Protein 7R1V (pdb70)

Structure (mmCIF, N/CA/C/O backbone):
data_7R1V
#
_entry.id   7R1V
#
_cell.length_a   65.790
_cell.length_b   71.324
_cell.length_c   116.555
_cell.angle_alpha   90.000
_cell.angle_beta   90.000
_cell.angle_gamma   90.000
#
_symmetry.space_group_name_H-M   'P 21 21 21'
#
loop_
_entity.id
_entity.type
_entity.pdbx_description
1 polymer 'Outer membrane protein assembly factor BamA'
2 polymer 'Dynobactin A'
3 water water
#
loop_
_atom_site.group_PDB
_atom_site.id
_atom_site.type_symbol
_atom_site.label_atom_id
_atom_site.label_alt_id
_atom_site.label_comp_id
_atom_site.label_asym_id
_atom_site.label_entity_id
_atom_site.label_seq_id
_atom_site.pdbx_PDB_ins_code
_atom_site.Cartn_x
_atom_site.Cartn_y
_atom_site.Cartn_z
_atom_site.occupancy
_atom_site.B_iso_or_equiv
_atom_site.auth_seq_id
_atom_site.auth_comp_id
_atom_site.auth_asym_id
_atom_site.auth_atom_id
_atom_site.pdbx_PDB_model_num
ATOM 1 N N . THR A 1 5 ? -1.699 9.817 54.574 1.00 112.80 423 THR A N 1
ATOM 2 C CA . THR A 1 5 ? -0.706 8.752 54.736 1.00 113.31 423 THR A CA 1
ATOM 3 C C . THR A 1 5 ? 0.102 8.583 53.456 1.00 112.23 423 THR A C 1
ATOM 4 O O . THR A 1 5 ? 1.324 8.433 53.521 1.00 112.83 423 THR A O 1
ATOM 14 N N . GLY A 1 6 ? -0.573 8.590 52.307 1.00 110.58 424 GLY A N 1
ATOM 15 C CA . GLY A 1 6 ? 0.108 8.443 51.028 1.00 109.01 424 GLY A CA 1
ATOM 16 C C . GLY A 1 6 ? -0.815 8.454 49.828 1.00 107.36 424 GLY A C 1
ATOM 17 O O . GLY A 1 6 ? -1.989 8.835 49.942 1.00 108.14 424 GLY A O 1
ATOM 21 N N . SER A 1 7 ? -0.283 8.044 48.660 1.00 104.98 425 SER A N 1
ATOM 22 C CA . SER A 1 7 ? -1.051 8.002 47.415 1.00 103.65 425 SER A CA 1
ATOM 23 C C . SER A 1 7 ? -0.304 7.315 46.271 1.00 101.90 425 SER A C 1
ATOM 24 O O . SER A 1 7 ? 0.841 7.647 46.007 1.00 102.57 425 SER A O 1
ATOM 32 N N . PHE A 1 8 ? -0.983 6.432 45.536 1.00 99.79 426 PHE A N 1
ATOM 33 C CA . PHE A 1 8 ? -0.428 5.750 44.367 1.00 97.68 426 PHE A CA 1
ATOM 34 C C . PHE A 1 8 ? -1.231 6.246 43.143 1.00 96.11 426 PHE A C 1
ATOM 35 O O . PHE A 1 8 ? -2.445 6.234 43.178 1.00 95.89 426 PHE A O 1
ATOM 52 N N . ASN A 1 9 ? -0.547 6.713 42.093 1.00 95.02 427 ASN A N 1
ATOM 53 C CA . ASN A 1 9 ? -1.170 7.207 40.867 1.00 94.27 427 ASN A CA 1
ATOM 54 C C . ASN A 1 9 ? -0.639 6.400 39.679 1.00 92.54 427 ASN A C 1
ATOM 55 O O . ASN A 1 9 ? 0.548 6.118 39.615 1.00 92.21 427 ASN A O 1
ATOM 66 N N . PHE A 1 10 ? -1.520 6.032 38.748 1.00 91.48 428 PHE A N 1
ATOM 67 C CA . PHE A 1 10 ? -1.160 5.316 37.534 1.00 90.21 428 PHE A CA 1
ATOM 68 C C . PHE A 1 10 ? -1.978 5.912 36.381 1.00 89.03 428 PHE A C 1
ATOM 69 O O . PHE A 1 10 ? -3.179 6.084 36.518 1.00 89.47 428 PHE A O 1
ATOM 86 N N . GLY A 1 11 ? -1.312 6.267 35.292 1.00 87.54 429 GLY A N 1
ATOM 87 C CA . GLY A 1 11 ? -1.925 6.841 34.106 1.00 86.71 429 GLY A CA 1
ATOM 88 C C . GLY A 1 11 ? -1.369 6.205 32.848 1.00 85.67 429 GLY A C 1
ATOM 89 O O . GLY A 1 11 ? -0.213 5.786 32.822 1.00 85.27 429 GLY A O 1
ATOM 93 N N . ILE A 1 12 ? -2.188 6.111 31.805 1.00 85.44 430 ILE A N 1
ATOM 94 C CA . ILE A 1 12 ? -1.818 5.481 30.534 1.00 86.06 430 ILE A CA 1
ATOM 95 C C . ILE A 1 12 ? -2.360 6.327 29.399 1.00 87.05 430 ILE A C 1
ATOM 96 O O . ILE A 1 12 ? -3.455 6.856 29.521 1.00 87.95 430 ILE A O 1
ATOM 112 N N . GLY A 1 13 ? -1.649 6.387 28.284 1.00 87.40 431 GLY A N 1
ATOM 113 C CA . GLY A 1 13 ? -2.128 7.114 27.122 1.00 89.12 431 GLY A CA 1
ATOM 114 C C . GLY A 1 13 ? -1.499 6.697 25.816 1.00 91.18 431 GLY A C 1
ATOM 115 O O . GLY A 1 13 ? -0.556 5.911 25.789 1.00 91.06 431 GLY A O 1
ATOM 119 N N . TYR A 1 14 ? -2.070 7.185 24.726 1.00 93.44 432 TYR A N 1
ATOM 120 C CA . TYR A 1 14 ? -1.550 6.989 23.386 1.00 96.69 432 TYR A CA 1
ATOM 121 C C . TYR A 1 14 ? -1.715 8.294 22.648 1.00 98.49 432 TYR A C 1
ATOM 122 O O . TYR A 1 14 ? -2.808 8.843 22.635 1.00 99.49 432 TYR A O 1
ATOM 140 N N . GLY A 1 15 ? -0.653 8.758 22.013 1.00 99.01 433 GLY A N 1
ATOM 141 C CA . GLY A 1 15 ? -0.672 9.982 21.222 1.00 10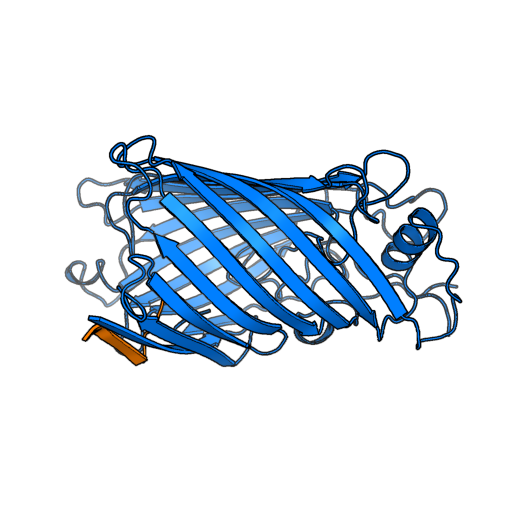0.56 433 GLY A CA 1
ATOM 142 C C . GLY A 1 15 ? 0.143 9.798 19.961 1.00 101.73 433 GLY A C 1
ATOM 143 O O . GLY A 1 15 ? 1.090 9.010 19.949 1.00 101.69 433 GLY A O 1
ATOM 147 N N . THR A 1 16 ? -0.215 10.504 18.886 1.00 102.75 434 THR A N 1
ATOM 148 C CA . THR A 1 16 ? 0.518 10.394 17.627 1.00 103.81 434 THR A CA 1
ATOM 149 C C . THR A 1 16 ? 1.933 11.037 17.718 1.00 103.95 434 THR A C 1
ATOM 150 O O . THR A 1 16 ? 2.795 10.690 16.903 1.00 105.19 434 THR A O 1
ATOM 161 N N . GLU A 1 17 ? 2.213 11.884 18.743 1.00 102.47 435 GLU A N 1
ATOM 162 C CA . GLU A 1 17 ? 3.534 12.520 18.894 1.00 101.67 435 GLU A CA 1
ATOM 163 C C . GLU A 1 17 ? 4.451 11.681 19.756 1.00 99.07 435 GLU A C 1
ATOM 164 O O . GLU A 1 17 ? 5.649 11.606 19.451 1.00 99.72 435 GLU A O 1
ATOM 176 N N . SER A 1 18 ? 3.926 11.115 20.879 1.00 96.26 436 SER A N 1
ATOM 177 C CA . SER A 1 18 ? 4.760 10.377 21.828 1.00 94.46 436 SER A CA 1
ATOM 178 C C . SER A 1 18 ? 4.485 8.857 21.954 1.00 92.31 436 SER A C 1
ATOM 179 O O . SER A 1 18 ? 5.098 8.231 22.823 1.00 92.09 436 SER A O 1
ATOM 187 N N . GLY A 1 19 ? 3.631 8.276 21.092 1.00 90.49 437 GLY A N 1
ATOM 188 C CA . GLY A 1 19 ? 3.311 6.848 21.135 1.00 88.24 437 GLY A CA 1
ATOM 189 C C . GLY A 1 19 ? 2.619 6.474 22.425 1.00 85.73 437 GLY A C 1
ATOM 190 O O . GLY A 1 19 ? 1.861 7.285 22.963 1.00 85.67 437 GLY A O 1
ATOM 194 N N . VAL A 1 20 ? 2.896 5.276 22.957 1.00 84.22 438 VAL A N 1
ATOM 195 C CA . VAL A 1 20 ? 2.286 4.831 24.219 1.00 83.69 438 VAL A CA 1
ATOM 196 C C . VAL A 1 20 ? 3.033 5.496 25.362 1.00 83.12 438 VAL A C 1
ATOM 197 O O . VAL A 1 20 ? 4.252 5.548 25.340 1.00 83.03 438 VAL A O 1
ATOM 210 N N . SER A 1 21 ? 2.308 5.980 26.367 1.00 83.11 439 SER A N 1
ATOM 211 C CA . SER A 1 21 ? 2.890 6.722 27.485 1.00 83.51 439 SER A CA 1
ATOM 212 C C . SER A 1 21 ? 2.403 6.178 28.821 1.00 85.40 439 SER A C 1
ATOM 213 O O . SER A 1 21 ? 1.202 5.933 28.983 1.00 85.69 439 SER A O 1
ATOM 221 N N . PHE A 1 22 ? 3.320 6.037 29.791 1.00 86.38 440 PHE A N 1
ATOM 222 C CA . PHE A 1 22 ? 2.981 5.582 31.139 1.00 88.56 440 PHE A CA 1
ATOM 223 C C . PHE A 1 22 ? 3.286 6.693 32.152 1.00 91.82 440 PHE A C 1
ATOM 224 O O . PHE A 1 22 ? 4.204 7.496 31.949 1.00 91.95 440 PHE A O 1
ATOM 241 N N . GLN A 1 23 ? 2.495 6.748 33.233 1.00 94.12 441 GLN A N 1
ATOM 242 C CA . GLN A 1 23 ? 2.667 7.719 34.320 1.00 96.86 441 GLN A CA 1
ATOM 243 C C . GLN A 1 23 ? 2.445 6.933 35.603 1.00 98.31 441 GLN A C 1
ATOM 244 O O . GLN A 1 23 ? 1.420 6.270 35.724 1.00 98.63 441 GLN A O 1
ATOM 258 N N . ALA A 1 24 ? 3.412 6.930 36.524 1.00 99.30 442 ALA A N 1
ATOM 259 C CA . ALA A 1 24 ? 3.279 6.165 37.759 1.00 100.74 442 ALA A CA 1
ATOM 260 C C . ALA A 1 24 ? 3.990 6.857 38.894 1.00 102.50 442 ALA A C 1
ATOM 261 O O . ALA A 1 24 ? 5.059 7.413 38.695 1.00 103.10 442 ALA A O 1
ATOM 268 N N . GLY A 1 25 ? 3.394 6.829 40.071 1.00 103.47 443 GLY A N 1
ATOM 269 C CA . GLY A 1 25 ? 3.987 7.455 41.236 1.00 105.45 443 GLY A CA 1
ATOM 270 C C . GLY A 1 25 ? 3.399 6.959 42.529 1.00 107.55 443 GLY A C 1
ATOM 271 O O . GLY A 1 25 ? 2.291 6.424 42.558 1.00 107.57 443 GLY A O 1
ATOM 275 N N . VAL A 1 26 ? 4.149 7.140 43.600 1.00 109.50 444 VAL A N 1
ATOM 276 C CA . VAL A 1 26 ? 3.730 6.773 44.943 1.00 112.19 444 VAL A CA 1
ATOM 277 C C . VAL A 1 26 ? 4.297 7.812 45.915 1.00 115.59 444 VAL A C 1
ATOM 278 O O . VAL A 1 26 ? 5.398 8.331 45.701 1.00 115.63 444 VAL A O 1
ATOM 291 N N . GLN A 1 27 ? 3.519 8.154 46.948 1.00 118.23 445 GLN A N 1
ATOM 292 C CA . GLN A 1 27 ? 3.899 9.181 47.912 1.00 121.99 445 GLN A CA 1
ATOM 293 C C . GLN A 1 27 ? 3.565 8.765 49.342 1.00 125.10 445 GLN A C 1
ATOM 294 O O . GLN A 1 27 ? 2.729 7.899 49.559 1.00 124.92 445 GLN A O 1
ATOM 308 N N . GLN A 1 28 ? 4.259 9.379 50.310 1.00 128.00 446 GLN A N 1
ATOM 309 C CA . GLN A 1 28 ? 4.048 9.181 51.744 1.00 131.28 446 GLN A CA 1
ATOM 310 C C . GLN A 1 28 ? 4.053 10.602 52.317 1.00 133.61 446 GLN A C 1
ATOM 311 O O . GLN A 1 28 ? 5.042 11.309 52.157 1.00 134.14 446 GLN A O 1
ATOM 325 N N . ASP A 1 29 ? 2.933 11.050 52.900 1.00 134.94 447 ASP A N 1
ATOM 326 C CA . ASP A 1 29 ? 2.784 12.425 53.381 1.00 137.41 447 ASP A CA 1
ATOM 327 C C . ASP A 1 29 ? 3.623 12.757 54.629 1.00 140.37 447 ASP A C 1
ATOM 328 O O . ASP A 1 29 ? 3.770 13.937 54.961 1.00 141.64 447 ASP A O 1
ATOM 337 N N . ASN A 1 30 ? 4.186 11.740 55.309 1.00 141.54 448 ASN A N 1
ATOM 338 C CA . ASN A 1 30 ? 5.060 11.949 56.471 1.00 144.50 448 ASN A CA 1
ATOM 339 C C . ASN A 1 30 ? 6.009 10.743 56.576 1.00 146.09 448 ASN A C 1
ATOM 340 O O . ASN A 1 30 ? 5.870 9.909 57.470 1.00 146.80 448 ASN A O 1
ATOM 351 N N . TRP A 1 31 ? 6.952 10.641 55.623 1.00 146.62 449 TRP A N 1
ATOM 352 C CA . TRP A 1 31 ? 7.885 9.517 55.533 1.00 148.28 449 TRP A CA 1
ATOM 353 C C . TRP A 1 31 ? 8.801 9.347 56.750 1.00 151.16 449 TRP A C 1
ATOM 354 O O . TRP A 1 31 ? 9.789 10.063 56.876 1.00 152.18 449 TRP A O 1
ATOM 375 N N . LEU A 1 32 ? 8.474 8.377 57.625 1.00 152.37 450 LEU A N 1
ATOM 376 C CA . LEU A 1 32 ? 9.250 8.029 58.820 1.00 155.03 450 LEU A CA 1
ATOM 377 C C . LEU A 1 32 ? 9.380 9.171 59.848 1.00 157.82 450 LEU A C 1
ATOM 378 O O . LEU A 1 32 ? 10.427 9.305 60.484 1.00 159.62 450 LEU A O 1
ATOM 394 N N . GLY A 1 33 ? 8.316 9.947 60.034 1.00 158.18 451 GLY A N 1
ATOM 395 C CA . GLY A 1 33 ? 8.325 11.046 60.993 1.00 161.04 451 GLY A CA 1
ATOM 396 C C . GLY A 1 33 ? 9.316 12.146 60.652 1.00 163.00 451 GLY A C 1
ATOM 397 O O . GLY A 1 33 ? 10.134 12.539 61.497 1.00 165.36 451 GLY A O 1
ATOM 401 N N . THR A 1 34 ? 9.253 12.640 59.398 1.00 161.80 452 THR A N 1
ATOM 402 C CA . THR A 1 34 ? 10.117 13.721 58.892 1.00 163.07 452 THR A CA 1
ATOM 403 C C . THR A 1 34 ? 9.354 15.036 58.646 1.00 163.07 452 THR A C 1
ATOM 404 O O . THR A 1 34 ? 9.975 16.104 58.652 1.00 164.77 452 THR A O 1
ATOM 415 N N . GLY A 1 35 ? 8.045 14.952 58.406 1.00 161.08 453 GLY A N 1
ATOM 416 C CA . GLY A 1 35 ? 7.225 16.120 58.116 1.00 160.85 453 GLY A CA 1
ATOM 417 C C . GLY A 1 35 ? 7.143 16.414 56.628 1.00 159.07 453 GLY A C 1
ATOM 418 O O . GLY A 1 35 ? 6.159 17.002 56.173 1.00 158.80 453 GLY A O 1
ATOM 422 N N . TYR A 1 36 ? 8.175 16.015 55.851 1.00 157.68 454 TYR A N 1
ATOM 423 C CA . TYR A 1 36 ? 8.191 16.222 54.405 1.00 155.90 454 TYR A CA 1
ATOM 424 C C . TYR A 1 36 ? 7.491 15.059 53.684 1.00 151.57 454 TYR A C 1
ATOM 425 O O . TYR A 1 36 ? 7.487 13.927 54.175 1.00 151.83 454 TYR A O 1
ATOM 443 N N . ALA A 1 37 ? 6.920 15.351 52.507 1.00 138.73 455 ALA A N 1
ATOM 444 C CA . ALA A 1 37 ? 6.224 14.369 51.682 1.00 135.68 455 ALA A CA 1
ATOM 445 C C . ALA A 1 37 ? 7.184 13.787 50.644 1.00 132.40 455 ALA A C 1
ATOM 446 O O . ALA A 1 37 ? 7.444 14.421 49.620 1.00 131.92 455 ALA A O 1
ATOM 453 N N . VAL A 1 38 ? 7.711 12.579 50.918 1.00 129.94 456 VAL A N 1
ATOM 454 C CA . VAL A 1 38 ? 8.629 11.879 50.019 1.00 127.84 456 VAL A CA 1
ATOM 455 C C . VAL A 1 38 ? 7.830 11.115 48.967 1.00 125.45 456 VAL A C 1
ATOM 456 O O . VAL A 1 38 ? 6.849 10.461 49.307 1.00 125.74 456 VAL A O 1
ATOM 469 N N . GLY A 1 39 ? 8.272 11.180 47.712 1.00 123.08 457 GLY A N 1
ATOM 470 C CA . GLY A 1 39 ? 7.621 10.487 46.607 1.00 121.25 457 GLY A CA 1
ATOM 471 C C . GLY A 1 39 ? 8.575 9.995 45.538 1.00 118.80 457 GLY A C 1
ATOM 472 O O . GLY A 1 39 ? 9.729 10.405 45.495 1.00 118.62 457 GLY A O 1
ATOM 476 N N . ILE A 1 40 ? 8.108 9.061 44.705 1.00 116.83 458 ILE A N 1
ATOM 477 C CA . ILE A 1 40 ? 8.865 8.516 43.580 1.00 115.13 458 ILE A CA 1
ATOM 478 C C . ILE A 1 40 ? 7.913 8.503 42.392 1.00 112.81 458 ILE A C 1
ATOM 479 O O . ILE A 1 40 ? 6.811 7.986 42.512 1.00 112.88 458 ILE A O 1
ATOM 495 N N . ASN A 1 41 ? 8.319 9.101 41.269 1.00 110.72 459 ASN A N 1
ATOM 496 C CA . ASN A 1 41 ? 7.500 9.211 40.060 1.00 109.03 459 ASN A CA 1
ATOM 497 C C . ASN A 1 41 ? 8.309 8.751 38.853 1.00 106.45 459 ASN A C 1
ATOM 498 O O . ASN A 1 41 ? 9.520 8.903 38.817 1.00 106.87 459 ASN A O 1
ATOM 509 N N . GLY A 1 42 ? 7.617 8.253 37.853 1.00 103.80 460 GLY A N 1
ATOM 510 C CA . GLY A 1 42 ? 8.216 7.804 36.612 1.00 101.95 460 GLY A CA 1
ATOM 511 C C . GLY A 1 42 ? 7.432 8.257 35.407 1.00 100.18 460 GLY A C 1
ATOM 512 O O . GLY A 1 42 ? 6.314 8.765 35.516 1.00 100.19 460 GLY A O 1
ATOM 516 N N . THR A 1 43 ? 8.040 8.115 34.243 1.00 98.49 461 THR A N 1
ATOM 517 C CA . THR A 1 43 ? 7.392 8.456 32.976 1.00 97.32 461 THR A CA 1
ATOM 518 C C . THR A 1 43 ? 8.129 7.759 31.856 1.00 95.54 461 THR A C 1
ATOM 519 O O . THR A 1 43 ? 9.346 7.736 31.859 1.00 95.59 461 THR A O 1
ATOM 530 N N . LYS A 1 44 ? 7.398 7.209 30.899 1.00 93.90 462 LYS A N 1
ATOM 531 C CA . LYS A 1 44 ? 8.007 6.573 29.749 1.00 92.95 462 LYS A CA 1
ATOM 532 C C . LYS A 1 44 ? 7.151 6.840 28.539 1.00 92.23 462 LYS A C 1
ATOM 533 O O . LYS A 1 44 ? 5.960 7.039 28.662 1.00 92.46 462 LYS A O 1
ATOM 552 N N . ASN A 1 45 ? 7.770 6.960 27.385 1.00 91.75 463 ASN A N 1
ATOM 553 C CA . ASN A 1 45 ? 7.052 7.117 26.116 1.00 91.85 463 ASN A CA 1
ATOM 554 C C . ASN A 1 45 ? 8.007 6.730 24.966 1.00 92.34 463 ASN A C 1
ATOM 555 O O . ASN A 1 45 ? 9.079 6.182 25.250 1.00 92.35 463 ASN A O 1
ATOM 566 N N . ASP A 1 46 ? 7.624 6.943 23.692 1.00 92.50 464 ASP A N 1
ATOM 567 C CA . ASP A 1 46 ? 8.485 6.563 22.566 1.00 93.31 464 ASP A CA 1
ATOM 568 C C . ASP A 1 46 ? 9.974 7.016 22.681 1.00 92.00 464 ASP A C 1
ATOM 569 O O . ASP A 1 46 ? 10.849 6.233 22.332 1.00 92.57 464 ASP A O 1
ATOM 578 N N . TYR A 1 47 ? 10.243 8.235 23.196 1.00 90.20 465 TYR A N 1
ATOM 579 C CA . TYR A 1 47 ? 11.585 8.842 23.231 1.00 89.45 465 TYR A CA 1
ATOM 580 C C . TYR A 1 47 ? 12.159 9.226 24.600 1.00 87.81 465 TYR A C 1
ATOM 581 O O . TYR A 1 47 ? 13.272 9.684 24.616 1.00 86.72 465 TYR A O 1
ATOM 599 N N . GLN A 1 48 ? 11.419 9.127 25.709 1.00 87.56 466 GLN A N 1
ATOM 600 C CA . GLN A 1 48 ? 11.911 9.560 27.014 1.00 87.55 466 GLN A CA 1
ATOM 601 C C . GLN A 1 48 ? 11.515 8.584 28.085 1.00 88.26 466 GLN A C 1
ATOM 602 O O . GLN A 1 48 ? 10.416 8.034 28.060 1.00 88.25 466 GLN A O 1
ATOM 616 N N . THR A 1 49 ? 12.418 8.383 29.039 1.00 89.08 467 THR A N 1
ATOM 617 C CA . THR A 1 49 ? 12.193 7.547 30.207 1.00 90.02 467 THR A CA 1
ATOM 618 C C . THR A 1 49 ? 12.746 8.356 31.360 1.00 90.10 467 THR A C 1
ATOM 619 O O . THR A 1 49 ? 13.958 8.544 31.470 1.00 90.32 467 THR A O 1
ATOM 630 N N . TYR A 1 50 ? 11.850 8.916 32.149 1.00 89.75 468 TYR A N 1
ATOM 631 C CA . TYR A 1 50 ? 12.181 9.754 33.274 1.00 90.60 468 TYR A CA 1
ATOM 632 C C . TYR A 1 50 ? 11.862 9.078 34.591 1.00 92.53 468 TYR A C 1
ATOM 633 O O . TYR A 1 50 ? 10.980 8.226 34.661 1.00 92.98 468 TYR A O 1
ATOM 651 N N . ALA A 1 51 ? 12.578 9.455 35.641 1.00 93.42 469 ALA A N 1
ATOM 652 C CA . ALA A 1 51 ? 12.279 8.990 36.990 1.00 95.08 469 ALA A CA 1
ATOM 653 C C . ALA A 1 51 ? 12.813 9.975 37.997 1.00 96.56 469 ALA A C 1
ATOM 654 O O . ALA A 1 51 ? 13.806 10.641 37.722 1.00 96.39 469 ALA A O 1
ATOM 661 N N . GLU A 1 52 ? 12.126 10.120 39.136 1.00 97.86 470 GLU A N 1
ATOM 662 C CA . GLU A 1 52 ? 12.566 11.067 40.150 1.00 99.69 470 GLU A CA 1
ATOM 663 C C . GLU A 1 52 ? 12.132 10.705 41.563 1.00 101.43 470 GLU A C 1
ATOM 664 O O . GLU A 1 52 ? 11.107 10.063 41.757 1.00 101.53 470 GLU A O 1
ATOM 676 N N . LEU A 1 53 ? 12.923 11.162 42.543 1.00 102.49 471 LEU A N 1
ATOM 677 C CA . LEU A 1 53 ? 12.654 11.061 43.966 1.00 103.84 471 LEU A CA 1
ATOM 678 C C . LEU A 1 53 ? 12.352 12.512 44.390 1.00 105.08 471 LEU A C 1
ATOM 679 O O . LEU A 1 53 ? 13.151 13.408 44.123 1.00 104.82 471 LEU A O 1
ATOM 695 N N . SER A 1 54 ? 11.174 12.748 44.970 1.00 106.43 472 SER A N 1
ATOM 696 C CA . SER A 1 54 ? 10.730 14.072 45.423 1.00 108.30 472 SER A CA 1
ATOM 697 C C . SER A 1 54 ? 10.625 14.100 46.946 1.00 109.88 472 SER A C 1
ATOM 698 O O . SER A 1 54 ? 10.476 13.063 47.586 1.00 109.97 472 SER A O 1
ATOM 706 N N . VAL A 1 55 ? 10.725 15.293 47.521 1.00 111.19 473 VAL A N 1
ATOM 707 C CA . VAL A 1 55 ? 10.601 15.503 48.967 1.00 113.40 473 VAL A CA 1
ATOM 708 C C . VAL A 1 55 ? 10.132 16.953 49.156 1.00 116.41 473 VAL A C 1
ATOM 709 O O . VAL A 1 55 ? 10.930 17.870 48.995 1.00 116.59 473 VAL A O 1
ATOM 722 N N . THR A 1 56 ? 8.819 17.161 49.371 1.00 118.78 474 THR A N 1
ATOM 723 C CA . THR A 1 56 ? 8.231 18.506 49.428 1.00 121.49 474 THR A CA 1
ATOM 724 C C . THR A 1 56 ? 7.429 18.815 50.689 1.00 124.67 474 THR A C 1
ATOM 725 O O . THR A 1 56 ? 6.441 18.137 50.958 1.00 124.74 474 THR A O 1
ATOM 736 N N . ASN A 1 57 ? 7.773 19.917 51.394 1.00 127.12 475 ASN A N 1
ATOM 737 C CA . ASN A 1 57 ? 6.998 20.358 52.558 1.00 130.03 475 ASN A CA 1
ATOM 738 C C . ASN A 1 57 ? 5.909 21.344 52.042 1.00 132.44 475 ASN A C 1
ATOM 739 O O . ASN A 1 57 ? 6.273 22.398 51.516 1.00 132.66 475 ASN A O 1
ATOM 750 N N . PRO A 1 58 ? 4.590 21.018 52.103 1.00 133.99 476 PRO A N 1
ATOM 751 C CA . PRO A 1 58 ? 3.581 21.958 51.558 1.00 135.06 476 PRO A CA 1
ATOM 752 C C . PRO A 1 58 ? 3.528 23.326 52.245 1.00 136.75 476 PRO A C 1
ATOM 753 O O . PRO A 1 58 ? 3.157 24.314 51.609 1.00 136.74 476 PRO A O 1
ATOM 764 N N . TYR A 1 59 ? 3.883 23.377 53.542 1.00 138.05 477 TYR A N 1
ATOM 765 C CA . TYR A 1 59 ? 3.937 24.609 54.329 1.00 139.71 477 TYR A CA 1
ATOM 766 C C . TYR A 1 59 ? 5.318 24.657 54.995 1.00 140.54 477 TYR A C 1
ATOM 767 O O . TYR A 1 59 ? 5.458 24.273 56.158 1.00 141.16 477 TYR A O 1
ATOM 785 N N . PHE A 1 60 ? 6.350 25.082 54.240 1.00 140.27 478 PHE A N 1
ATOM 786 C CA . PHE A 1 60 ? 7.704 25.210 54.786 1.00 140.92 478 PHE A CA 1
ATOM 787 C C . PHE A 1 60 ? 7.674 26.356 55.813 1.00 141.96 478 PHE A C 1
ATOM 788 O O . PHE A 1 60 ? 8.107 26.158 56.948 1.00 142.75 478 PHE A O 1
ATOM 805 N N . THR A 1 61 ? 7.094 27.516 55.431 1.00 141.78 479 THR A N 1
ATOM 806 C CA . THR A 1 61 ? 6.868 28.651 56.338 1.00 142.57 479 THR A CA 1
ATOM 807 C C . THR A 1 61 ? 5.345 28.797 56.570 1.00 142.95 479 THR A C 1
ATOM 808 O O . THR A 1 61 ? 4.541 28.225 55.824 1.00 142.66 479 THR A O 1
ATOM 819 N N . VAL A 1 62 ? 4.952 29.572 57.601 1.00 143.39 480 VAL A N 1
ATOM 820 C CA . VAL A 1 62 ? 3.538 29.818 57.905 1.00 143.88 480 VAL A CA 1
ATOM 821 C C . VAL A 1 62 ? 2.898 30.691 56.797 1.00 143.01 480 VAL A C 1
ATOM 822 O O . VAL A 1 62 ? 1.718 30.506 56.489 1.00 143.29 480 VAL A O 1
ATOM 835 N N . ASP A 1 63 ? 3.685 31.609 56.175 1.00 141.65 481 ASP A N 1
ATOM 836 C CA . ASP A 1 63 ? 3.222 32.458 55.064 1.00 140.76 481 ASP A CA 1
ATOM 837 C C . ASP A 1 63 ? 2.661 31.645 53.864 1.00 138.70 481 ASP A C 1
ATOM 838 O O . ASP A 1 63 ? 1.884 32.185 53.075 1.00 138.67 481 ASP A O 1
ATOM 847 N N . GLY A 1 64 ? 3.056 30.378 53.744 1.00 136.86 482 GLY A N 1
ATOM 848 C CA . GLY A 1 64 ? 2.633 29.494 52.663 1.00 135.31 482 GLY A CA 1
ATOM 849 C C . GLY A 1 64 ? 3.730 29.177 51.659 1.00 133.14 482 GLY A C 1
ATOM 850 O O . GLY A 1 64 ? 3.454 28.534 50.642 1.00 132.63 482 GLY A O 1
ATOM 854 N N . VAL A 1 65 ? 4.987 29.617 51.929 1.00 131.64 483 VAL A N 1
ATOM 855 C CA . VAL A 1 65 ? 6.126 29.363 51.051 1.00 129.91 483 VAL A CA 1
ATOM 856 C C . VAL A 1 65 ? 6.550 27.906 51.244 1.00 128.79 483 VAL A C 1
ATOM 857 O O . VAL A 1 65 ? 6.797 27.491 52.375 1.00 129.38 483 VAL A O 1
ATOM 870 N N . SER A 1 66 ? 6.603 27.130 50.150 1.00 126.88 484 SER A N 1
ATOM 871 C CA . SER A 1 66 ? 6.982 25.717 50.166 1.00 125.73 484 SER A CA 1
ATOM 872 C C . SER A 1 66 ? 8.454 25.522 49.752 1.00 123.66 484 SER A C 1
ATOM 873 O O . SER A 1 66 ? 9.029 26.395 49.106 1.00 123.58 484 SER A O 1
ATOM 881 N N . LEU A 1 67 ? 9.057 24.373 50.122 1.00 121.78 485 LEU A N 1
ATOM 882 C CA . LEU A 1 67 ? 10.435 24.028 49.751 1.00 120.01 485 LEU A CA 1
ATOM 883 C C . LEU A 1 67 ? 10.440 22.605 49.179 1.00 118.03 485 LEU A C 1
ATOM 884 O O . LEU A 1 67 ? 10.328 21.635 49.928 1.00 118.25 485 LEU A O 1
ATOM 900 N N . GLY A 1 68 ? 10.546 22.508 47.860 1.00 115.96 486 GLY A N 1
ATOM 901 C CA . GLY A 1 68 ? 10.546 21.243 47.144 1.00 114.68 486 GLY A CA 1
ATOM 902 C C . GLY A 1 68 ? 11.949 20.833 46.765 1.00 113.07 486 GLY A C 1
ATOM 903 O O . GLY A 1 68 ? 12.752 21.690 46.395 1.00 113.09 486 GLY A O 1
ATOM 907 N N . GLY A 1 69 ? 12.233 19.531 46.872 1.00 111.39 487 GLY A N 1
ATOM 908 C CA . GLY A 1 69 ? 13.524 18.937 46.541 1.00 109.83 487 GLY A CA 1
ATOM 909 C C . GLY A 1 69 ? 13.345 17.792 45.562 1.00 107.78 487 GLY A C 1
ATOM 910 O O . GLY A 1 69 ? 12.524 16.905 45.794 1.00 108.19 487 GLY A O 1
ATOM 914 N N . ARG A 1 70 ? 14.113 17.798 44.465 1.00 105.51 488 ARG A N 1
ATOM 915 C CA . ARG A 1 70 ? 14.029 16.805 43.392 1.00 103.50 488 ARG A CA 1
ATOM 916 C C . ARG A 1 70 ? 15.405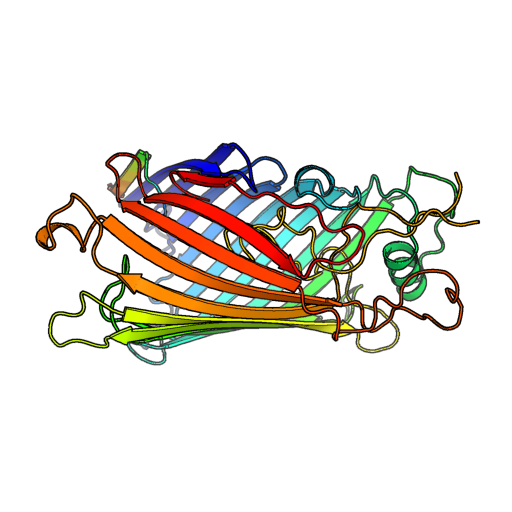 16.154 43.106 1.00 101.44 488 ARG A C 1
ATOM 917 O O . ARG A 1 70 ? 16.426 16.805 43.208 1.00 101.60 488 ARG A O 1
ATOM 938 N N . LEU A 1 71 ? 15.406 14.868 42.784 1.00 99.51 489 LEU A N 1
ATOM 939 C CA . LEU A 1 71 ? 16.582 14.079 42.415 1.00 98.09 489 LEU A CA 1
ATOM 940 C C . LEU A 1 71 ? 16.117 13.234 41.241 1.00 96.77 489 LEU A C 1
ATOM 941 O O . LEU A 1 71 ? 15.147 12.508 41.412 1.00 97.16 489 LEU A O 1
ATOM 957 N N . PHE A 1 72 ? 16.698 13.390 40.044 1.00 95.36 490 PHE A N 1
ATOM 958 C CA . PHE A 1 72 ? 16.172 12.723 38.851 1.00 94.82 490 PHE A CA 1
ATOM 959 C C . PHE A 1 72 ? 17.177 12.027 37.950 1.00 95.07 490 PHE A C 1
ATOM 960 O O . PHE A 1 72 ? 18.366 12.323 37.995 1.00 95.90 490 PHE A O 1
ATOM 977 N N . TYR A 1 73 ? 16.669 11.122 37.101 1.00 94.31 491 TYR A N 1
ATOM 978 C CA . TYR A 1 73 ? 17.384 10.479 36.005 1.00 94.61 491 TYR A CA 1
ATOM 979 C C . TYR A 1 73 ? 16.490 10.643 34.777 1.00 93.85 491 TYR A C 1
ATOM 980 O O . TYR A 1 73 ? 15.268 10.625 34.910 1.00 94.58 491 TYR A O 1
ATOM 998 N N . ASN A 1 74 ? 17.075 10.815 33.595 1.00 92.58 492 ASN A N 1
ATOM 999 C CA . ASN A 1 74 ? 16.311 10.978 32.372 1.00 92.34 492 ASN A CA 1
ATOM 1000 C C . ASN A 1 74 ? 17.071 10.445 31.199 1.00 91.88 492 ASN A C 1
ATOM 1001 O O . ASN A 1 74 ? 18.267 10.677 31.091 1.00 92.69 492 ASN A O 1
ATOM 1012 N N . ASP A 1 75 ? 16.384 9.743 30.307 1.00 90.92 493 ASP A N 1
ATOM 1013 C CA . ASP A 1 75 ? 16.976 9.193 29.087 1.00 90.58 493 ASP A CA 1
ATOM 1014 C C . ASP A 1 75 ? 16.159 9.747 27.926 1.00 88.83 493 ASP A C 1
ATOM 1015 O O . ASP A 1 75 ? 14.939 9.631 27.964 1.00 89.09 493 ASP A O 1
ATOM 1024 N N . PHE A 1 76 ? 16.802 10.293 26.894 1.00 86.70 494 PHE A N 1
ATOM 1025 C CA . PHE A 1 76 ? 16.088 10.845 25.752 1.00 85.98 494 PHE A CA 1
ATOM 1026 C C . PHE A 1 76 ? 16.710 10.374 24.445 1.00 86.50 494 PHE A C 1
ATOM 1027 O O . PHE A 1 76 ? 17.902 10.560 24.271 1.00 87.39 494 PHE A O 1
ATOM 1044 N N . GLN A 1 77 ? 15.919 9.816 23.514 1.00 86.39 495 GLN A N 1
ATOM 1045 C CA . GLN A 1 77 ? 16.392 9.362 22.199 1.00 87.15 495 GLN A CA 1
ATOM 1046 C C . GLN A 1 77 ? 15.760 10.254 21.147 1.00 87.16 495 GLN A C 1
ATOM 1047 O O . GLN A 1 77 ? 14.572 10.109 20.860 1.00 87.28 495 GLN A O 1
ATOM 1061 N N . ALA A 1 78 ? 16.552 11.134 20.546 1.00 87.20 496 ALA A N 1
ATOM 1062 C CA . ALA A 1 78 ? 16.061 12.155 19.628 1.00 88.34 496 ALA A CA 1
ATOM 1063 C C . ALA A 1 78 ? 15.356 11.658 18.379 1.00 89.80 496 ALA A C 1
ATOM 1064 O O . ALA A 1 78 ? 14.398 12.302 17.955 1.00 89.99 496 ALA A O 1
ATOM 1071 N N . ASP A 1 79 ? 15.822 10.572 17.760 1.00 91.24 497 ASP A N 1
ATOM 1072 C CA . ASP A 1 79 ? 15.152 10.060 16.553 1.00 93.45 497 ASP A CA 1
ATOM 1073 C C . ASP A 1 79 ? 13.691 9.612 16.860 1.00 93.28 497 ASP A C 1
ATOM 1074 O O . ASP A 1 79 ? 12.817 9.818 16.016 1.00 93.16 497 ASP A O 1
ATOM 1083 N N . ASP A 1 80 ? 13.416 9.078 18.080 1.00 92.87 498 ASP A N 1
ATOM 1084 C CA . ASP A 1 80 ? 12.048 8.682 18.471 1.00 93.01 498 ASP A CA 1
ATOM 1085 C C . ASP A 1 80 ? 11.134 9.921 18.783 1.00 92.57 498 ASP A C 1
ATOM 1086 O O . ASP A 1 80 ? 9.958 9.751 19.125 1.00 92.41 498 ASP A O 1
ATOM 1095 N N . ALA A 1 81 ? 11.670 11.150 18.651 1.00 91.89 499 ALA A N 1
ATOM 1096 C CA . ALA A 1 81 ? 10.932 12.408 18.800 1.00 91.50 499 ALA A CA 1
ATOM 1097 C C . ALA A 1 81 ? 10.927 13.200 17.457 1.00 92.23 499 ALA A C 1
ATOM 1098 O O . ALA A 1 81 ? 10.738 14.402 17.478 1.00 92.42 499 ALA A O 1
ATOM 1105 N N . ASP A 1 82 ? 11.122 12.517 16.299 1.00 92.79 500 ASP A N 1
ATOM 1106 C CA . ASP A 1 82 ? 11.128 13.076 14.941 1.00 93.39 500 ASP A CA 1
ATOM 1107 C C . ASP A 1 82 ? 12.236 14.091 14.690 1.00 93.19 500 ASP A C 1
ATOM 1108 O O . ASP A 1 82 ? 12.098 14.918 13.790 1.00 93.64 500 ASP A O 1
ATOM 1117 N N . LEU A 1 83 ? 13.371 13.956 15.406 1.00 92.53 501 LEU A N 1
ATOM 1118 C CA . LEU A 1 83 ? 14.536 14.840 15.299 1.00 92.71 501 LEU A CA 1
ATOM 1119 C C . LEU A 1 83 ? 15.778 14.102 14.768 1.00 94.42 501 LEU A C 1
ATOM 1120 O O . LEU A 1 83 ? 15.780 12.876 14.719 1.00 95.59 501 LEU A O 1
ATOM 1136 N N . SER A 1 84 ? 16.870 14.832 14.426 1.00 94.90 502 SER A N 1
ATOM 1137 C CA . SER A 1 84 ? 18.146 14.204 14.023 1.00 96.26 502 SER A CA 1
ATOM 1138 C C . SER A 1 84 ? 18.649 13.382 15.218 1.00 96.34 502 SER A C 1
ATOM 1139 O O . SER A 1 84 ? 18.474 13.822 16.360 1.00 96.51 502 SER A O 1
ATOM 1147 N N . ASP A 1 85 ? 19.186 12.186 14.972 1.00 96.08 503 ASP A N 1
ATOM 1148 C CA . ASP A 1 85 ? 19.508 11.300 16.073 1.00 95.75 503 ASP A CA 1
ATOM 1149 C C . ASP A 1 85 ? 20.641 11.761 17.000 1.00 94.26 503 ASP A C 1
ATOM 1150 O O . ASP A 1 85 ? 21.705 12.201 16.565 1.00 94.95 503 ASP A O 1
ATOM 1159 N N . TYR A 1 86 ? 20.368 11.622 18.295 1.00 91.92 504 TYR A N 1
ATOM 1160 C CA . TYR A 1 86 ? 21.277 11.840 19.422 1.00 90.22 504 TYR A CA 1
ATOM 1161 C C . TYR A 1 86 ? 20.667 11.164 20.665 1.00 90.39 504 TYR A C 1
ATOM 1162 O O . TYR A 1 86 ? 19.502 10.793 20.638 1.00 90.37 504 TYR A O 1
ATOM 1180 N N . THR A 1 87 ? 21.460 10.912 21.691 1.00 90.59 505 THR A N 1
ATOM 1181 C CA . THR A 1 87 ? 20.983 10.273 22.919 1.00 90.39 505 THR A CA 1
ATOM 1182 C C . THR A 1 87 ? 21.457 11.116 24.064 1.00 90.42 505 THR A C 1
ATOM 1183 O O . THR A 1 87 ? 22.649 11.424 24.120 1.00 90.86 505 THR A O 1
ATOM 1194 N N . ASN A 1 88 ? 20.558 11.496 24.970 1.00 89.76 506 ASN A N 1
ATOM 1195 C CA . ASN A 1 88 ? 20.954 12.297 26.119 1.00 90.04 506 ASN A CA 1
ATOM 1196 C C . ASN A 1 88 ? 20.561 11.547 27.370 1.00 90.63 506 ASN A C 1
ATOM 1197 O O . ASN A 1 88 ? 19.389 11.303 27.592 1.00 91.09 506 ASN A O 1
ATOM 1208 N N . LYS A 1 89 ? 21.550 11.132 28.148 1.00 90.65 507 LYS A N 1
ATOM 1209 C CA . LYS A 1 89 ? 21.356 10.482 29.425 1.00 91.23 507 LYS A CA 1
ATOM 1210 C C . LYS A 1 89 ? 21.746 11.557 30.422 1.00 91.55 507 LYS A C 1
ATOM 1211 O O . LYS A 1 89 ? 22.902 11.983 30.476 1.00 92.53 507 LYS A O 1
ATOM 1230 N N . SER A 1 90 ? 20.763 12.054 31.139 1.00 90.92 508 SER A N 1
ATOM 1231 C CA . SER A 1 90 ? 20.933 13.148 32.086 1.00 91.42 508 SER A CA 1
ATOM 1232 C C . SER A 1 90 ? 20.469 12.739 33.474 1.00 92.58 508 SER A C 1
ATOM 1233 O O . SER A 1 90 ? 19.673 11.819 33.630 1.00 92.51 508 SER A O 1
ATOM 1241 N N . TYR A 1 91 ? 20.997 13.412 34.485 1.00 93.04 509 TYR A N 1
ATOM 1242 C CA . TYR A 1 91 ? 20.632 13.163 35.879 1.00 93.61 509 TYR A CA 1
ATOM 1243 C C . TYR A 1 91 ? 21.014 14.380 36.719 1.00 94.22 509 TYR A C 1
ATOM 1244 O O . TYR A 1 91 ? 21.928 15.123 36.339 1.00 94.84 509 TYR A O 1
ATOM 1262 N N . GLY A 1 92 ? 20.320 14.591 37.830 1.00 94.44 510 GLY A N 1
ATOM 1263 C CA . GLY A 1 92 ? 20.597 15.752 38.665 1.00 95.37 510 GLY A CA 1
ATOM 1264 C C . GLY A 1 92 ? 19.665 15.979 39.828 1.00 95.99 510 GLY A C 1
ATOM 1265 O O . GLY A 1 92 ? 18.987 15.067 40.288 1.00 95.85 510 GLY A O 1
ATOM 1269 N N . THR A 1 93 ? 19.695 17.197 40.342 1.00 96.82 511 THR A N 1
ATOM 1270 C CA . THR A 1 93 ? 18.916 17.630 41.492 1.00 98.39 511 THR A CA 1
ATOM 1271 C C . THR A 1 93 ? 18.451 19.041 41.298 1.00 99.58 511 THR A C 1
ATOM 1272 O O . THR A 1 93 ? 19.148 19.858 40.693 1.00 99.38 511 THR A O 1
ATOM 1283 N N . ASP A 1 94 ? 17.282 19.349 41.852 1.00 100.83 512 ASP A N 1
ATOM 1284 C CA . ASP A 1 94 ? 16.710 20.679 41.774 1.00 102.04 512 ASP A CA 1
ATOM 1285 C C . ASP A 1 94 ? 16.061 20.998 43.109 1.00 103.03 512 ASP A C 1
ATOM 1286 O O . ASP A 1 94 ? 15.377 20.147 43.672 1.00 103.43 512 ASP A O 1
ATOM 1295 N N . VAL A 1 95 ? 16.325 22.202 43.639 1.00 103.02 513 VAL A N 1
ATOM 1296 C CA . VAL A 1 95 ? 15.719 22.695 44.875 1.00 104.18 513 VAL A CA 1
ATOM 1297 C C . VAL A 1 95 ? 14.886 23.911 44.463 1.00 105.52 513 VAL A C 1
ATOM 1298 O O . VAL A 1 95 ? 15.361 24.724 43.677 1.00 106.01 513 VAL A O 1
ATOM 1311 N N . THR A 1 96 ? 13.628 24.002 44.910 1.00 106.10 514 THR A N 1
ATOM 1312 C CA . THR A 1 96 ? 12.745 25.092 44.487 1.00 106.78 514 THR A CA 1
ATOM 1313 C C . THR A 1 96 ? 11.898 25.607 45.638 1.00 107.43 514 THR A C 1
ATOM 1314 O O . THR A 1 96 ? 11.308 24.814 46.366 1.00 108.04 514 THR A O 1
ATOM 1325 N N . LEU A 1 97 ? 11.808 26.937 45.762 1.00 107.17 515 LEU A N 1
ATOM 1326 C CA . LEU A 1 97 ? 10.961 27.626 46.724 1.00 107.89 515 LEU A CA 1
ATOM 1327 C C . LEU A 1 97 ? 9.742 28.106 45.933 1.00 108.03 515 LEU A C 1
ATOM 1328 O O . LEU A 1 97 ? 9.914 28.698 44.875 1.00 107.42 515 LEU A O 1
ATOM 1344 N N . GLY A 1 98 ? 8.538 27.805 46.417 1.00 108.82 516 GLY A N 1
ATOM 1345 C CA . GLY A 1 98 ? 7.291 28.187 45.761 1.00 109.78 516 GLY A CA 1
ATOM 1346 C C . GLY A 1 98 ? 6.557 29.248 46.549 1.00 111.22 516 GLY A C 1
ATOM 1347 O O . GLY A 1 98 ? 6.226 29.027 47.715 1.00 111.85 516 GLY A O 1
ATOM 1351 N N . PHE A 1 99 ? 6.295 30.404 45.929 1.00 111.69 517 PHE A N 1
ATOM 1352 C CA . PHE A 1 99 ? 5.611 31.509 46.592 1.00 113.42 517 PHE A CA 1
ATOM 1353 C C . PHE A 1 99 ? 4.206 31.708 46.021 1.00 114.42 517 PHE A C 1
ATOM 1354 O O . PHE A 1 99 ? 4.076 32.166 44.890 1.00 113.68 517 PHE A O 1
ATOM 1371 N N . PRO A 1 100 ? 3.137 31.386 46.773 1.00 116.19 518 PRO A N 1
ATOM 1372 C CA . PRO A 1 100 ? 1.776 31.672 46.272 1.00 117.16 518 PRO A CA 1
ATOM 1373 C C . PRO A 1 100 ? 1.457 33.152 46.505 1.00 118.43 518 PRO A C 1
ATOM 1374 O O . PRO A 1 100 ? 0.951 33.531 47.564 1.00 119.41 518 PRO A O 1
ATOM 1385 N N . ILE A 1 101 ? 1.821 33.996 45.534 1.00 118.08 519 ILE A N 1
ATOM 1386 C CA . ILE A 1 101 ? 1.630 35.442 45.627 1.00 119.00 519 ILE A CA 1
ATOM 1387 C C . ILE A 1 101 ? 0.126 35.827 45.763 1.00 119.53 519 ILE A C 1
ATOM 1388 O O . ILE A 1 101 ? -0.176 36.870 46.350 1.00 120.51 519 ILE A O 1
ATOM 1404 N N . ASN A 1 102 ? -0.803 34.972 45.265 1.00 118.70 520 ASN A N 1
ATOM 1405 C CA . ASN A 1 102 ? -2.271 35.115 45.421 1.00 118.59 520 ASN A CA 1
ATOM 1406 C C . ASN A 1 102 ? -3.007 33.912 44.781 1.00 118.22 520 ASN A C 1
ATOM 1407 O O . ASN A 1 102 ? -2.375 33.112 44.096 1.00 117.76 520 ASN A O 1
ATOM 1418 N N . GLU A 1 103 ? -4.316 33.754 45.035 1.00 118.39 521 GLU A N 1
ATOM 1419 C CA . GLU A 1 103 ? -5.097 32.611 44.527 1.00 118.29 521 GLU A CA 1
ATOM 1420 C C . GLU A 1 103 ? -4.978 32.348 43.012 1.00 116.54 521 GLU A C 1
ATOM 1421 O O . GLU A 1 103 ? -5.174 31.207 42.594 1.00 116.61 521 GLU A O 1
ATOM 1433 N N . TYR A 1 104 ? -4.639 33.372 42.202 1.00 114.72 522 TYR A N 1
ATOM 1434 C CA . TYR A 1 104 ? -4.492 33.210 40.755 1.00 112.69 522 TYR A CA 1
ATOM 1435 C C . TYR A 1 104 ? -3.044 33.114 40.273 1.00 109.59 522 TYR A C 1
ATOM 1436 O O . TYR A 1 104 ? -2.819 32.646 39.164 1.00 108.35 522 TYR A O 1
ATOM 1454 N N . ASN A 1 105 ? -2.079 33.569 41.071 1.00 108.40 523 ASN A N 1
ATOM 1455 C CA . ASN A 1 105 ? -0.678 33.586 40.663 1.00 107.46 523 ASN A CA 1
ATOM 1456 C C . ASN A 1 105 ? 0.227 32.851 41.629 1.00 107.68 523 ASN A C 1
ATOM 1457 O O . ASN A 1 105 ? -0.013 32.836 42.832 1.00 108.78 523 ASN A O 1
ATOM 1468 N N . SER A 1 106 ? 1.309 32.306 41.106 1.00 106.59 524 SER A N 1
ATOM 1469 C CA . SER A 1 106 ? 2.305 31.625 41.911 1.00 106.52 524 SER A CA 1
ATOM 1470 C C . SER A 1 106 ? 3.663 31.819 41.262 1.00 105.16 524 SER A C 1
ATOM 1471 O O . SER A 1 106 ? 3.760 31.783 40.038 1.00 105.02 524 SER A O 1
ATOM 1479 N N . LEU A 1 107 ? 4.703 31.995 42.071 1.00 104.06 525 LEU A N 1
ATOM 1480 C CA . LEU A 1 107 ? 6.067 32.153 41.586 1.00 103.09 525 LEU A CA 1
ATOM 1481 C C . LEU A 1 107 ? 6.935 31.010 42.128 1.00 103.04 525 LEU A C 1
ATOM 1482 O O . LEU A 1 107 ? 6.517 30.278 43.036 1.00 103.29 525 LEU A O 1
ATOM 1498 N N . ARG A 1 108 ? 8.150 30.848 41.567 1.00 102.22 526 ARG A N 1
ATOM 1499 C CA . ARG A 1 108 ? 9.043 29.789 42.013 1.00 102.20 526 ARG A CA 1
ATOM 1500 C C . ARG A 1 108 ? 10.464 30.038 41.564 1.00 101.86 526 ARG A C 1
ATOM 1501 O O . ARG A 1 108 ? 10.732 30.110 40.372 1.00 102.00 526 ARG A O 1
ATOM 1522 N N . ALA A 1 109 ? 11.369 30.174 42.518 1.00 101.36 527 ALA A N 1
ATOM 1523 C CA . ALA A 1 109 ? 12.785 30.336 42.250 1.00 101.30 527 ALA A CA 1
ATOM 1524 C C . ALA A 1 109 ? 13.488 29.085 42.794 1.00 100.84 527 ALA A C 1
ATOM 1525 O O . ALA A 1 109 ? 13.100 28.548 43.834 1.00 100.90 527 ALA A O 1
ATOM 1532 N N . GLY A 1 110 ? 14.486 28.615 42.069 1.00 100.05 528 GLY A N 1
ATOM 1533 C CA . GLY A 1 110 ? 15.217 27.431 42.470 1.00 100.12 528 GLY A CA 1
ATOM 1534 C C . GLY A 1 110 ? 16.610 27.372 41.907 1.00 99.67 528 GLY A C 1
ATOM 1535 O O . GLY A 1 110 ? 16.995 28.193 41.077 1.00 99.57 528 GLY A O 1
ATOM 1539 N N . LEU A 1 111 ? 17.376 26.411 42.413 1.00 99.13 529 LEU A N 1
ATOM 1540 C CA . LEU A 1 111 ? 18.741 26.117 41.987 1.00 99.00 529 LEU A CA 1
ATOM 1541 C C . LEU A 1 111 ? 18.766 24.695 41.484 1.00 98.43 529 LEU A C 1
ATOM 1542 O O . LEU A 1 111 ? 17.988 23.859 41.949 1.00 99.01 529 LEU A O 1
ATOM 1558 N N . GLY A 1 112 ? 19.657 24.422 40.551 1.00 97.17 530 GLY A N 1
ATOM 1559 C CA . GLY A 1 112 ? 19.769 23.093 39.987 1.00 96.62 530 GLY A CA 1
ATOM 1560 C C . GLY A 1 112 ? 21.158 22.671 39.589 1.00 96.20 530 GLY A C 1
ATOM 1561 O O . GLY A 1 112 ? 22.119 23.450 39.583 1.00 96.18 530 GLY A O 1
ATOM 1565 N N . TYR A 1 113 ? 21.255 21.385 39.317 1.00 95.70 531 TYR A N 1
ATOM 1566 C CA . TYR A 1 113 ? 22.464 20.754 38.829 1.00 95.29 531 TYR A CA 1
ATOM 1567 C C . TYR A 1 113 ? 22.022 19.713 37.824 1.00 94.36 531 TYR A C 1
ATOM 1568 O O . TYR A 1 113 ? 21.103 18.960 38.106 1.00 94.17 531 TYR A O 1
ATOM 1586 N N . VAL A 1 114 ? 22.683 19.661 36.669 1.00 93.79 532 VAL A N 1
ATOM 1587 C CA . VAL A 1 114 ? 22.394 18.643 35.677 1.00 93.40 532 VAL A CA 1
ATOM 1588 C C . VAL A 1 114 ? 23.682 18.155 35.005 1.00 93.96 532 VAL A C 1
ATOM 1589 O O . VAL A 1 114 ? 24.485 18.959 34.512 1.00 94.16 532 VAL A O 1
ATOM 1602 N N . HIS A 1 115 ? 23.847 16.829 34.964 1.00 93.16 533 HIS A N 1
ATOM 1603 C CA . HIS A 1 115 ? 24.900 16.187 34.225 1.00 92.44 533 HIS A CA 1
ATOM 1604 C C . HIS A 1 115 ? 24.232 15.717 32.944 1.00 92.41 533 HIS A C 1
ATOM 1605 O O . HIS A 1 115 ? 23.198 15.068 33.027 1.00 92.77 533 HIS A O 1
ATOM 1619 N N . ASN A 1 116 ? 24.767 16.073 31.772 1.00 92.03 534 ASN A N 1
ATOM 1620 C CA . ASN A 1 116 ? 24.233 15.635 30.476 1.00 91.89 534 ASN A CA 1
ATOM 1621 C C . ASN A 1 116 ? 25.330 14.840 29.779 1.00 92.44 534 ASN A C 1
ATOM 1622 O O . ASN A 1 116 ? 26.486 15.261 29.779 1.00 92.27 534 ASN A O 1
ATOM 1633 N N . SER A 1 117 ? 24.969 13.713 29.172 1.00 92.92 535 SER A N 1
ATOM 1634 C CA . SER A 1 117 ? 25.934 12.848 28.503 1.00 93.77 535 SER A CA 1
ATOM 1635 C C . SER A 1 117 ? 25.432 12.513 27.102 1.00 93.89 535 SER A C 1
ATOM 1636 O O . SER A 1 117 ? 24.586 11.620 26.950 1.00 94.97 535 SER A O 1
ATOM 1644 N N . LEU A 1 118 ? 25.951 13.221 26.082 1.00 92.65 536 LEU A N 1
ATOM 1645 C CA . LEU A 1 118 ? 25.546 13.018 24.702 1.00 93.26 536 LEU A CA 1
ATOM 1646 C C . LEU A 1 118 ? 26.287 11.870 24.037 1.00 95.50 536 LEU A C 1
ATOM 1647 O O . LEU A 1 118 ? 27.430 11.522 24.403 1.00 96.36 536 LEU A O 1
ATOM 1663 N N . SER A 1 119 ? 25.602 11.242 23.080 1.00 96.28 537 SER A N 1
ATOM 1664 C CA . SER A 1 119 ? 26.109 10.075 22.367 1.00 98.05 537 SER A CA 1
ATOM 1665 C C . SER A 1 119 ? 25.282 9.804 21.101 1.00 99.89 537 SER A C 1
ATOM 1666 O O . SER A 1 119 ? 24.195 10.350 20.940 1.00 99.93 537 SER A O 1
ATOM 1674 N N . ASN A 1 120 ? 25.786 8.948 20.214 1.00 101.55 538 ASN A N 1
ATOM 1675 C CA . ASN A 1 120 ? 25.088 8.557 18.989 1.00 103.09 538 ASN A CA 1
ATOM 1676 C C . ASN A 1 120 ? 24.713 9.748 18.099 1.00 102.07 538 ASN A C 1
ATOM 1677 O O . ASN A 1 120 ? 23.728 9.693 17.378 1.00 101.12 538 ASN A O 1
ATOM 1688 N N . MET A 1 121 ? 25.555 10.768 18.089 1.00 102.62 539 MET A N 1
ATOM 1689 C CA . MET A 1 121 ? 25.355 11.976 17.302 1.00 104.44 539 MET A CA 1
ATOM 1690 C C . MET A 1 121 ? 25.939 11.857 15.891 1.00 107.64 539 MET A C 1
ATOM 1691 O O . MET A 1 121 ? 27.160 11.850 15.727 1.00 108.94 539 MET A O 1
ATOM 1705 N N . GLN A 1 122 ? 25.078 11.806 14.872 1.00 108.91 540 GLN A N 1
ATOM 1706 C CA . GLN A 1 122 ? 25.514 11.768 13.470 1.00 110.58 540 GLN A CA 1
ATOM 1707 C C . GLN A 1 122 ? 26.089 13.189 13.155 1.00 110.15 540 GLN A C 1
ATOM 1708 O O . GLN A 1 122 ? 25.444 14.159 13.505 1.00 109.89 540 GLN A O 1
ATOM 1722 N N . PRO A 1 123 ? 27.285 13.361 12.565 1.00 110.44 541 PRO A N 1
ATOM 1723 C CA . PRO A 1 123 ? 27.822 14.733 12.384 1.00 110.31 541 PRO A CA 1
ATOM 1724 C C . PRO A 1 123 ? 26.951 15.694 11.537 1.00 109.71 541 PRO A C 1
ATOM 1725 O O . PRO A 1 123 ? 26.800 15.481 10.339 1.00 110.84 541 PRO A O 1
ATOM 1736 N N . GLN A 1 124 ? 26.359 16.740 12.162 1.00 107.71 542 GLN A N 1
ATOM 1737 C CA . GLN A 1 124 ? 25.558 17.745 11.433 1.00 106.53 542 GLN A CA 1
ATOM 1738 C C . GLN A 1 124 ? 26.002 19.169 11.826 1.00 104.67 542 GLN A C 1
ATOM 1739 O O . GLN A 1 124 ? 26.565 19.373 12.901 1.00 104.59 542 GLN A O 1
ATOM 1753 N N . VAL A 1 125 ? 25.821 20.128 10.905 1.00 102.92 543 VAL A N 1
ATOM 1754 C CA . VAL A 1 125 ? 26.344 21.484 11.023 1.00 101.81 543 VAL A CA 1
ATOM 1755 C C . VAL A 1 125 ? 25.946 22.222 12.327 1.00 100.84 543 VAL A C 1
ATOM 1756 O O . VAL A 1 125 ? 26.830 22.709 13.021 1.00 101.24 543 VAL A O 1
ATOM 1769 N N . ALA A 1 126 ? 24.648 22.391 12.614 1.00 99.45 544 ALA A N 1
ATOM 1770 C CA . ALA A 1 126 ? 24.209 23.135 13.804 1.00 98.02 544 ALA A CA 1
ATOM 1771 C C . ALA A 1 126 ? 24.740 22.524 15.115 1.00 96.74 544 ALA A C 1
ATOM 1772 O O . ALA A 1 126 ? 25.147 23.250 16.029 1.00 96.97 544 ALA A O 1
ATOM 1779 N N . MET A 1 127 ? 24.745 21.195 15.182 1.00 95.03 545 MET A N 1
ATOM 1780 C CA . MET A 1 127 ? 25.204 20.451 16.351 1.00 94.59 545 MET A CA 1
ATOM 1781 C C . MET A 1 127 ? 26.740 20.583 16.498 1.00 95.00 545 MET A C 1
ATOM 1782 O O . MET A 1 127 ? 27.242 20.758 17.613 1.00 95.34 545 MET A O 1
ATOM 1796 N N . TRP A 1 128 ? 27.478 20.490 15.381 1.00 94.38 546 TRP A N 1
ATOM 1797 C CA . TRP A 1 128 ? 28.930 20.588 15.433 1.00 94.65 546 TRP A CA 1
ATOM 1798 C C . TRP A 1 128 ? 29.337 22.020 15.735 1.00 94.34 546 TRP A C 1
ATOM 1799 O O . TRP A 1 128 ? 30.183 22.225 16.589 1.00 94.95 546 TRP A O 1
ATOM 1820 N N . ARG A 1 129 ? 28.660 23.012 15.148 1.00 93.25 547 ARG A N 1
ATOM 1821 C CA . ARG A 1 129 ? 28.877 24.450 15.412 1.00 92.33 547 ARG A CA 1
ATOM 1822 C C . ARG A 1 129 ? 28.860 24.748 16.922 1.00 91.93 547 ARG A C 1
ATOM 1823 O O . ARG A 1 129 ? 29.673 25.523 17.408 1.00 93.12 547 ARG A O 1
ATOM 1844 N N . TYR A 1 130 ? 27.925 24.135 17.648 1.00 90.76 548 TYR A N 1
ATOM 1845 C CA . TYR A 1 130 ? 27.796 24.277 19.097 1.00 89.56 548 TYR A CA 1
ATOM 1846 C C . TYR A 1 130 ? 28.962 23.543 19.806 1.00 91.65 548 TYR A C 1
ATOM 1847 O O . TYR A 1 130 ? 29.493 24.062 20.786 1.00 91.81 548 TYR A O 1
ATOM 1865 N N . LEU A 1 131 ? 29.316 22.332 19.342 1.00 93.23 549 LEU A N 1
ATOM 1866 C CA . LEU A 1 131 ? 30.407 21.553 19.917 1.00 95.73 549 LEU A CA 1
ATOM 1867 C C . LEU A 1 131 ? 31.722 22.302 19.747 1.00 97.45 549 LEU A C 1
ATOM 1868 O O . LEU A 1 131 ? 32.530 22.290 20.664 1.00 98.52 549 LEU A O 1
ATOM 1884 N N . TYR A 1 132 ? 31.923 23.003 18.614 1.00 97.89 550 TYR A N 1
ATOM 1885 C CA . TYR A 1 132 ? 33.125 23.804 18.374 1.00 98.69 550 TYR A CA 1
ATOM 1886 C C . TYR A 1 132 ? 33.174 24.943 19.385 1.00 97.77 550 TYR A C 1
ATOM 1887 O O . TYR A 1 132 ? 34.197 25.131 20.046 1.00 97.86 550 TYR A O 1
ATOM 1905 N N . SER A 1 133 ? 32.035 25.664 19.554 1.00 96.80 551 SER A N 1
ATOM 1906 C CA . SER A 1 133 ? 31.903 26.773 20.499 1.00 95.78 551 SER A CA 1
ATOM 1907 C C . SER A 1 133 ? 32.208 26.335 21.942 1.00 95.83 551 SER A C 1
ATOM 1908 O O . SER A 1 133 ? 32.656 27.150 22.730 1.00 95.83 551 SER A O 1
ATOM 1916 N N . MET A 1 134 ? 31.990 25.052 22.280 1.00 96.09 552 MET A N 1
ATOM 1917 C CA . MET A 1 134 ? 32.255 24.513 23.616 1.00 96.86 552 MET A CA 1
ATOM 1918 C C . MET A 1 134 ? 33.701 24.011 23.824 1.00 99.05 552 MET A C 1
ATOM 1919 O O . MET A 1 134 ? 34.015 23.558 24.916 1.00 99.54 552 MET A O 1
ATOM 1933 N N . GLY A 1 135 ? 34.560 24.087 22.814 1.00 100.73 553 GLY A N 1
ATOM 1934 C CA . GLY A 1 135 ? 35.937 23.604 22.928 1.00 103.12 553 GLY A CA 1
ATOM 1935 C C . GLY A 1 135 ? 36.150 22.186 22.418 1.00 105.19 553 GLY A C 1
ATOM 1936 O O . GLY A 1 135 ? 37.282 21.697 22.434 1.00 105.35 553 GLY A O 1
ATOM 1940 N N . GLU A 1 136 ? 35.080 21.496 21.956 1.00 106.46 554 GLU A N 1
ATOM 1941 C CA . GLU A 1 136 ? 35.244 20.162 21.376 1.00 109.02 554 GLU A CA 1
ATOM 1942 C C . GLU A 1 136 ? 35.639 20.296 19.906 1.00 111.53 554 GLU A C 1
ATOM 1943 O O . GLU A 1 136 ? 35.256 21.248 19.244 1.00 111.57 554 GLU A O 1
ATOM 1955 N N . HIS A 1 137 ? 36.370 19.316 19.385 1.00 113.58 555 HIS A N 1
ATOM 1956 C CA . HIS A 1 137 ? 36.793 19.302 17.987 1.00 115.43 555 HIS A CA 1
ATOM 1957 C C . HIS A 1 137 ? 36.433 17.917 17.444 1.00 117.34 555 HIS A C 1
ATOM 1958 O O . HIS A 1 137 ? 37.318 17.143 17.128 1.00 118.25 555 HIS A O 1
ATOM 1972 N N . PRO A 1 138 ? 35.142 17.556 17.358 1.00 118.36 556 PRO A N 1
ATOM 1973 C CA . PRO A 1 138 ? 34.801 16.209 16.868 1.00 119.43 556 PRO A CA 1
ATOM 1974 C C . PRO A 1 138 ? 35.074 16.038 15.382 1.00 121.36 556 PRO A C 1
ATOM 1975 O O . PRO A 1 138 ? 35.150 17.003 14.624 1.00 121.15 556 PRO A O 1
ATOM 1986 N N . SER A 1 139 ? 35.261 14.788 14.983 1.00 123.21 557 SER A N 1
ATOM 1987 C CA . SER A 1 139 ? 35.476 14.430 13.592 1.00 124.82 557 SER A CA 1
ATOM 1988 C C . SER A 1 139 ? 34.160 14.663 12.813 1.00 125.58 557 SER A C 1
ATOM 1989 O O . SER A 1 139 ? 33.081 14.327 13.309 1.00 125.11 557 SER A O 1
ATOM 1997 N N . THR A 1 140 ? 34.269 15.229 11.600 1.00 126.31 558 THR A N 1
ATOM 1998 C CA . THR A 1 140 ? 33.139 15.465 10.708 1.00 127.41 558 THR A CA 1
ATOM 1999 C C . THR A 1 140 ? 32.731 14.190 9.922 1.00 129.29 558 THR A C 1
ATOM 2000 O O . THR A 1 140 ? 31.837 14.278 9.081 1.00 129.37 558 THR A O 1
ATOM 2011 N N . SER A 1 141 ? 33.374 13.013 10.181 1.00 130.55 559 SER A N 1
ATOM 2012 C CA . SER A 1 141 ? 33.083 11.755 9.476 1.00 132.02 559 SER A CA 1
ATOM 2013 C C . SER A 1 141 ? 32.716 10.570 10.384 1.00 132.91 559 SER A C 1
ATOM 2014 O O . SER A 1 141 ? 32.188 9.582 9.867 1.00 133.55 559 SER A O 1
ATOM 2022 N N . ASP A 1 142 ? 32.992 10.639 11.705 1.00 132.80 560 ASP A N 1
ATOM 2023 C CA . ASP A 1 142 ? 32.702 9.525 12.618 1.00 133.38 560 ASP A CA 1
ATOM 2024 C C . ASP A 1 142 ? 31.334 9.635 13.307 1.00 132.24 560 ASP A C 1
ATOM 2025 O O . ASP A 1 142 ? 31.131 10.548 14.089 1.00 131.61 560 ASP A O 1
ATOM 2034 N N . GLN A 1 143 ? 30.427 8.668 13.069 1.00 132.17 561 GLN A N 1
ATOM 2035 C CA . GLN A 1 143 ? 29.107 8.610 13.731 1.00 132.31 561 GLN A CA 1
ATOM 2036 C C . GLN A 1 143 ? 29.193 8.394 15.268 1.00 131.75 561 GLN A C 1
ATOM 2037 O O . GLN A 1 143 ? 28.246 8.706 15.994 1.00 131.47 561 GLN A O 1
ATOM 2051 N N . ASP A 1 144 ? 30.321 7.845 15.742 1.00 131.49 562 ASP A N 1
ATOM 2052 C CA . ASP A 1 144 ? 30.579 7.511 17.145 1.00 131.27 562 ASP A CA 1
ATOM 2053 C C . ASP A 1 144 ? 31.202 8.683 17.956 1.00 129.74 562 ASP A C 1
ATOM 2054 O O . ASP A 1 144 ? 32.406 8.673 18.199 1.00 130.42 562 ASP A O 1
ATOM 2063 N N . ASN A 1 145 ? 30.385 9.673 18.394 1.00 127.28 563 ASN A N 1
ATOM 2064 C CA . ASN A 1 145 ? 30.890 10.788 19.212 1.00 124.90 563 ASN A CA 1
ATOM 2065 C C . ASN A 1 145 ? 30.149 10.854 20.538 1.00 120.61 563 ASN A C 1
ATOM 2066 O O . ASN A 1 145 ? 28.980 10.490 20.607 1.00 120.04 563 ASN A O 1
ATOM 2077 N N . SER A 1 146 ? 30.836 11.360 21.577 1.00 117.50 564 SER A N 1
ATOM 2078 C CA . SER A 1 146 ? 30.300 11.543 22.927 1.00 114.94 564 SER A CA 1
ATOM 2079 C C . SER A 1 146 ? 30.693 12.939 23.477 1.00 111.53 564 SER A C 1
ATOM 2080 O O . SER A 1 146 ? 31.653 13.532 23.004 1.00 111.83 564 SER A O 1
ATOM 2088 N N . PHE A 1 147 ? 29.960 13.440 24.490 1.00 108.51 565 PHE A N 1
ATOM 2089 C CA . PHE A 1 147 ? 30.219 14.752 25.096 1.00 106.29 565 PHE A CA 1
ATOM 2090 C C . PHE A 1 147 ? 29.515 14.864 26.452 1.00 103.53 565 PHE A C 1
ATOM 2091 O O . PHE A 1 147 ? 28.334 14.600 26.517 1.00 103.17 565 PHE A O 1
ATOM 2108 N N . LYS A 1 148 ? 30.223 15.265 27.518 1.00 101.86 566 LYS A N 1
ATOM 2109 C CA . LYS A 1 148 ? 29.654 15.363 28.862 1.00 100.82 566 LYS A CA 1
ATOM 2110 C C . LYS A 1 148 ? 29.820 16.752 29.447 1.00 99.58 566 LYS A C 1
ATOM 2111 O O . LYS A 1 148 ? 30.916 17.309 29.399 1.00 99.90 566 LYS A O 1
ATOM 2130 N N . THR A 1 149 ? 28.744 17.286 30.051 1.00 97.92 567 THR A N 1
ATOM 2131 C CA . THR A 1 149 ? 28.751 18.590 30.693 1.00 96.59 567 THR A CA 1
ATOM 2132 C C . THR A 1 149 ? 28.031 18.531 32.024 1.00 95.94 567 THR A C 1
ATOM 2133 O O . THR A 1 149 ? 27.061 17.800 32.180 1.00 96.41 567 THR A O 1
ATOM 2144 N N . ASP A 1 150 ? 28.490 19.328 32.971 1.00 95.30 568 ASP A N 1
ATOM 2145 C CA . ASP A 1 150 ? 27.931 19.463 34.310 1.00 95.41 568 ASP A CA 1
ATOM 2146 C C . ASP A 1 150 ? 27.535 20.937 34.506 1.00 95.72 568 ASP A C 1
ATOM 2147 O O . ASP A 1 150 ? 28.424 21.802 34.573 1.00 96.37 568 ASP A O 1
ATOM 2156 N N . ASP A 1 151 ? 26.216 21.229 34.580 1.00 94.80 569 ASP A N 1
ATOM 2157 C CA . ASP A 1 151 ? 25.728 22.607 34.706 1.00 94.51 569 ASP A CA 1
ATOM 2158 C C . ASP A 1 151 ? 25.002 22.884 36.004 1.00 94.54 569 ASP A C 1
ATOM 2159 O O . ASP A 1 151 ? 24.390 21.998 36.584 1.00 94.86 569 ASP A O 1
ATOM 2168 N N . PHE A 1 152 ? 25.087 24.133 36.449 1.00 94.18 570 PHE A N 1
ATOM 2169 C CA . PHE A 1 152 ? 24.400 24.654 37.619 1.00 94.75 570 PHE A CA 1
ATOM 2170 C C . PHE A 1 152 ? 23.488 25.767 37.083 1.00 94.60 570 PHE A C 1
ATOM 2171 O O . PHE A 1 152 ? 23.920 26.529 36.217 1.00 95.13 570 PHE A O 1
ATOM 2188 N N . THR A 1 153 ? 22.229 25.838 37.536 1.00 93.71 571 THR A N 1
ATOM 2189 C CA . THR A 1 153 ? 21.287 26.836 37.019 1.00 93.48 571 THR A CA 1
ATOM 2190 C C . THR A 1 153 ? 20.486 27.524 38.119 1.00 93.92 571 THR A C 1
ATOM 2191 O O . THR A 1 153 ? 20.329 26.993 39.217 1.00 94.40 571 THR A O 1
ATOM 2202 N N . PHE A 1 154 ? 19.969 28.713 37.801 1.00 93.67 572 PHE A N 1
ATOM 2203 C CA . PHE A 1 154 ? 18.999 29.432 38.606 1.00 93.88 572 PHE A CA 1
ATOM 2204 C C . PHE A 1 154 ? 17.765 29.359 37.737 1.00 93.30 572 PHE A C 1
ATOM 2205 O O . PHE A 1 154 ? 17.822 29.781 36.585 1.00 92.88 572 PHE A O 1
ATOM 2222 N N . ASN A 1 155 ? 16.671 28.796 38.271 1.00 93.29 573 ASN A N 1
ATOM 2223 C CA . ASN A 1 155 ? 15.414 28.623 37.562 1.00 93.12 573 ASN A CA 1
ATOM 2224 C C . ASN A 1 155 ? 14.360 29.574 38.104 1.00 93.68 573 ASN A C 1
ATOM 2225 O O . ASN A 1 155 ? 14.277 29.760 39.312 1.00 94.60 573 ASN A O 1
ATOM 2236 N N . TYR A 1 156 ? 13.533 30.141 37.222 1.00 92.98 574 TYR A N 1
ATOM 2237 C CA . TYR A 1 156 ? 12.433 31.030 37.589 1.00 92.95 574 TYR A CA 1
ATOM 2238 C C . TYR A 1 156 ? 11.166 30.551 36.889 1.00 91.05 574 TYR A C 1
ATOM 2239 O O . TYR A 1 156 ? 11.228 30.017 35.783 1.00 91.12 574 TYR A O 1
ATOM 2257 N N . GLY A 1 157 ? 10.033 30.712 37.556 1.00 89.20 575 GLY A N 1
ATOM 2258 C CA . GLY A 1 157 ? 8.742 30.342 37.010 1.00 87.62 575 GLY A CA 1
ATOM 2259 C C . GLY A 1 157 ? 7.655 31.248 37.540 1.00 86.08 575 GLY A C 1
ATOM 2260 O O . GLY A 1 157 ? 7.728 31.705 38.680 1.00 86.96 575 GLY A O 1
ATOM 2264 N N . TRP A 1 158 ? 6.666 31.545 36.701 1.00 83.60 576 TRP A N 1
ATOM 2265 C CA . TRP A 1 158 ? 5.493 32.302 37.072 1.00 81.89 576 TRP A CA 1
ATOM 2266 C C . TRP A 1 158 ? 4.300 31.620 36.428 1.00 81.50 576 TRP A C 1
ATOM 2267 O O . TRP A 1 158 ? 4.313 31.376 35.223 1.00 81.27 576 TRP A O 1
ATOM 2288 N N . THR A 1 159 ? 3.272 31.301 37.219 1.00 81.29 577 THR A N 1
ATOM 2289 C CA . THR A 1 159 ? 2.047 30.746 36.680 1.00 81.28 577 THR A CA 1
ATOM 2290 C C . THR A 1 159 ? 0.865 31.610 37.096 1.00 81.26 577 THR A C 1
ATOM 2291 O O . THR A 1 159 ? 0.653 31.865 38.280 1.00 82.19 577 THR A O 1
ATOM 2302 N N . TYR A 1 160 ? 0.115 32.078 36.114 1.00 79.99 578 TYR A N 1
ATOM 2303 C CA . TYR A 1 160 ? -1.108 32.813 36.306 1.00 79.64 578 TYR A CA 1
ATOM 2304 C C . TYR A 1 160 ? -2.229 31.898 35.739 1.00 79.92 578 TYR A C 1
ATOM 2305 O O . TYR A 1 160 ? -2.041 31.274 34.691 1.00 79.31 578 TYR A O 1
ATOM 2323 N N . ASN A 1 161 ? -3.356 31.756 36.461 1.00 80.35 579 ASN A N 1
ATOM 2324 C CA . ASN A 1 161 ? -4.455 30.913 35.997 1.00 80.88 579 ASN A CA 1
ATOM 2325 C C . ASN A 1 161 ? -5.776 31.436 36.523 1.00 82.73 579 ASN A C 1
ATOM 2326 O O . ASN A 1 161 ? -6.231 30.989 37.569 1.00 83.62 579 ASN A O 1
ATOM 2337 N N . LYS A 1 162 ? -6.400 32.372 35.800 1.00 83.49 580 LYS A N 1
ATOM 2338 C CA . LYS A 1 162 ? -7.696 32.907 36.193 1.00 85.37 580 LYS A CA 1
ATOM 2339 C C . LYS A 1 162 ? -8.753 32.371 35.239 1.00 86.51 580 LYS A C 1
ATOM 2340 O O . LYS A 1 162 ? -9.527 33.133 34.673 1.00 86.54 5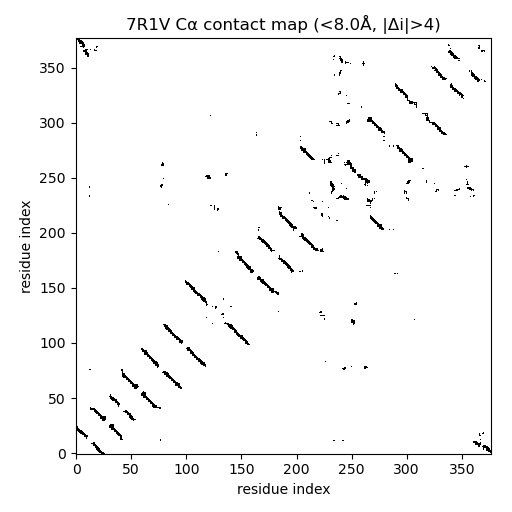80 LYS A O 1
ATOM 2359 N N . LEU A 1 163 ? -8.781 31.050 35.056 1.00 87.54 581 LEU A N 1
ATOM 2360 C CA . LEU A 1 163 ? -9.773 30.413 34.193 1.00 88.89 581 LEU A CA 1
ATOM 2361 C C . LEU A 1 163 ? -11.016 30.083 35.040 1.00 91.18 581 LEU A C 1
ATOM 2362 O O . LEU A 1 163 ? -10.895 29.802 36.237 1.00 92.01 581 LEU A O 1
ATOM 2378 N N . ASP A 1 164 ? -12.205 30.137 34.427 1.00 91.67 582 ASP A N 1
ATOM 2379 C CA . ASP A 1 164 ? -13.430 29.807 35.137 1.00 93.36 582 ASP A CA 1
ATOM 2380 C C . ASP A 1 164 ? -13.489 28.294 35.450 1.00 95.23 582 ASP A C 1
ATOM 2381 O O . ASP A 1 164 ? -13.808 27.923 36.581 1.00 96.45 582 ASP A O 1
ATOM 2390 N N . ARG A 1 165 ? -13.122 27.441 34.474 1.00 95.01 583 ARG A N 1
ATOM 2391 C CA . ARG A 1 165 ? -13.184 25.981 34.585 1.00 95.62 583 ARG A CA 1
ATOM 2392 C C . ARG A 1 165 ? -11.823 25.407 34.212 1.00 95.67 583 ARG A C 1
ATOM 2393 O O . ARG A 1 165 ? -11.205 25.889 33.264 1.00 95.44 583 ARG A O 1
ATOM 2414 N N . GLY A 1 166 ? -11.345 24.421 34.973 1.00 95.75 584 GLY A N 1
ATOM 2415 C CA . GLY A 1 166 ? -10.048 23.796 34.728 1.00 95.42 584 GLY A CA 1
ATOM 2416 C C . GLY A 1 166 ? -10.018 23.047 33.408 1.00 95.22 584 GLY A C 1
ATOM 2417 O O . GLY A 1 166 ? -9.169 23.306 32.553 1.00 95.25 584 GLY A O 1
ATOM 2421 N N . TYR A 1 167 ? -10.989 22.151 33.213 1.00 94.96 585 TYR A N 1
ATOM 2422 C CA . TYR A 1 167 ? -11.143 21.401 31.973 1.00 94.69 585 TYR A CA 1
ATOM 2423 C C . TYR A 1 167 ? -12.272 22.074 31.177 1.00 91.93 585 TYR A C 1
ATOM 2424 O O . TYR A 1 167 ? -13.347 22.310 31.724 1.00 91.20 585 TYR A O 1
ATOM 2442 N N . PHE A 1 168 ? -12.025 22.377 29.891 1.00 90.10 586 PHE A N 1
ATOM 2443 C CA . PHE A 1 168 ? -13.005 23.025 29.000 1.00 88.87 586 PHE A CA 1
ATOM 2444 C C . PHE A 1 168 ? -13.409 24.420 29.493 1.00 87.11 586 PHE A C 1
ATOM 2445 O O . PHE A 1 168 ? -14.587 24.705 29.740 1.00 87.21 586 PHE A O 1
ATOM 2462 N N . PRO A 1 169 ? -12.429 25.329 29.623 1.00 85.23 587 PRO A N 1
ATOM 2463 C CA . PRO A 1 169 ? -12.768 26.694 30.049 1.00 84.23 587 PRO A CA 1
ATOM 2464 C C . PRO A 1 169 ? -13.583 27.435 29.003 1.00 83.23 587 PRO A C 1
ATOM 2465 O O . PRO A 1 169 ? -13.464 27.164 27.808 1.00 83.25 587 PRO A O 1
ATOM 2476 N N . THR A 1 170 ? -14.388 28.375 29.452 1.00 82.35 588 THR A N 1
ATOM 2477 C CA . THR A 1 170 ? -15.143 29.236 28.560 1.00 83.29 588 THR A CA 1
ATOM 2478 C C . THR A 1 170 ? -14.717 30.705 28.703 1.00 84.92 588 THR A C 1
ATOM 2479 O O . THR A 1 170 ? -15.103 31.505 27.863 1.00 85.51 588 THR A O 1
ATOM 2490 N N . ASP A 1 171 ? -13.985 31.078 29.774 1.00 85.27 589 ASP A N 1
ATOM 2491 C CA . ASP A 1 171 ? -13.565 32.454 30.024 1.00 85.55 589 ASP A CA 1
ATOM 2492 C C . ASP A 1 171 ? -12.277 32.506 30.848 1.00 84.52 589 ASP A C 1
ATOM 2493 O O . ASP A 1 171 ? -11.988 31.589 31.608 1.00 84.47 589 ASP A O 1
ATOM 2502 N N . GLY A 1 172 ? -11.535 33.593 30.712 1.00 83.93 590 GLY A N 1
ATOM 2503 C CA . GLY A 1 172 ? -10.318 33.815 31.483 1.00 84.07 590 GLY A CA 1
ATOM 2504 C C . GLY A 1 172 ? -9.035 33.476 30.754 1.00 83.85 590 GLY A C 1
ATOM 2505 O O . GLY A 1 172 ? -9.039 33.236 29.547 1.00 84.11 590 GLY A O 1
ATOM 2509 N N . SER A 1 173 ? -7.923 33.464 31.487 1.00 83.22 591 SER A N 1
ATOM 2510 C CA . SER A 1 173 ? -6.618 33.271 30.883 1.00 82.99 591 SER A CA 1
ATOM 2511 C C . SER A 1 173 ? -5.676 32.502 31.748 1.00 82.55 591 SER A C 1
ATOM 2512 O O . SER A 1 173 ? -5.823 32.469 32.965 1.00 83.21 591 SER A O 1
ATOM 2520 N N . ARG A 1 174 ? -4.681 31.910 31.109 1.00 81.76 592 ARG A N 1
ATOM 2521 C CA . ARG A 1 174 ? -3.621 31.186 31.767 1.00 82.03 592 ARG A CA 1
ATOM 2522 C C . ARG A 1 174 ? -2.283 31.675 31.163 1.00 81.06 592 ARG A C 1
ATOM 2523 O O . ARG A 1 174 ? -2.155 31.756 29.945 1.00 80.72 592 ARG A O 1
ATOM 2544 N N . VAL A 1 175 ? -1.313 32.023 32.002 1.00 80.78 593 VAL A N 1
ATOM 2545 C CA . VAL A 1 175 ? 0.019 32.402 31.523 1.00 81.18 593 VAL A CA 1
ATOM 2546 C C . VAL A 1 175 ? 1.060 31.611 32.308 1.00 81.26 593 VAL A C 1
ATOM 2547 O O . VAL A 1 175 ? 0.887 31.346 33.492 1.00 81.40 593 VAL A O 1
ATOM 2560 N N . ASN A 1 176 ? 2.085 31.151 31.626 1.00 81.43 594 ASN A N 1
ATOM 2561 C CA . ASN A 1 176 ? 3.189 30.444 32.265 1.00 82.81 594 ASN A CA 1
ATOM 2562 C C . ASN A 1 176 ? 4.462 30.978 31.629 1.00 83.03 594 ASN A C 1
ATOM 2563 O O . ASN A 1 176 ? 4.565 31.028 30.415 1.00 83.15 594 ASN A O 1
ATOM 2574 N N . LEU A 1 177 ? 5.380 31.458 32.441 1.00 83.45 595 LEU A N 1
ATOM 2575 C CA . LEU A 1 177 ? 6.638 32.010 31.977 1.00 84.41 595 LEU A CA 1
ATOM 2576 C C . LEU A 1 177 ? 7.729 31.352 32.793 1.00 86.07 595 LEU A C 1
ATOM 2577 O O . LEU A 1 177 ? 7.733 31.519 34.004 1.00 86.17 595 LEU A O 1
ATOM 2593 N N . THR A 1 178 ? 8.606 30.559 32.160 1.00 87.33 596 THR A N 1
ATOM 2594 C CA . THR A 1 178 ? 9.742 29.952 32.855 1.00 89.34 596 THR A CA 1
ATOM 2595 C C . THR A 1 178 ? 11.033 30.472 32.267 1.00 89.97 596 THR A C 1
ATOM 2596 O O . THR A 1 178 ? 11.122 30.777 31.083 1.00 90.64 596 THR A O 1
ATOM 2607 N N . GLY A 1 179 ? 12.020 30.594 33.117 1.00 89.79 597 GLY A N 1
ATOM 2608 C CA . GLY A 1 179 ? 13.345 31.054 32.737 1.00 89.64 597 GLY A CA 1
ATOM 2609 C C . GLY A 1 179 ? 14.406 30.254 33.453 1.00 88.77 597 GLY A C 1
ATOM 2610 O O . GLY A 1 179 ? 14.144 29.618 34.474 1.00 88.63 597 GLY A O 1
ATOM 2614 N N . LYS A 1 180 ? 15.597 30.244 32.895 1.00 88.34 598 LYS A N 1
ATOM 2615 C CA . LYS A 1 180 ? 16.741 29.591 33.522 1.00 88.03 598 LYS A CA 1
ATOM 2616 C C . LYS A 1 180 ? 18.010 30.153 32.977 1.00 89.11 598 LYS A C 1
ATOM 2617 O O . LYS A 1 180 ? 18.054 30.571 31.826 1.00 89.27 598 LYS A O 1
ATOM 2636 N N . VAL A 1 181 ? 19.041 30.190 33.804 1.00 89.75 599 VAL A N 1
ATOM 2637 C CA . VAL A 1 181 ? 20.327 30.728 33.406 1.00 90.52 599 VAL A CA 1
ATOM 2638 C C . VAL A 1 181 ? 21.433 29.956 34.120 1.00 91.93 599 VAL A C 1
ATOM 2639 O O . VAL A 1 181 ? 21.276 29.605 35.286 1.00 92.89 599 VAL A O 1
ATOM 2652 N N . THR A 1 182 ? 22.514 29.630 33.412 1.00 91.90 600 THR A N 1
ATOM 2653 C CA . THR A 1 182 ? 23.642 28.927 34.023 1.00 93.00 600 THR A CA 1
ATOM 2654 C C . THR A 1 182 ? 24.324 29.837 35.060 1.00 93.78 600 THR A C 1
ATOM 2655 O O . THR A 1 182 ? 24.397 31.043 34.854 1.00 92.71 600 THR A O 1
ATOM 2666 N N . ILE A 1 183 ? 24.840 29.246 36.155 1.00 95.22 601 ILE A N 1
ATOM 2667 C CA . ILE A 1 183 ? 25.566 29.963 37.210 1.00 97.12 601 ILE A CA 1
ATOM 2668 C C . ILE A 1 183 ? 27.079 29.775 36.911 1.00 98.34 601 ILE A C 1
ATOM 2669 O O . ILE A 1 183 ? 27.488 28.650 36.591 1.00 98.64 601 ILE A O 1
ATOM 2685 N N . PRO A 1 184 ? 27.949 30.803 37.058 1.00 98.62 602 PRO A N 1
ATOM 2686 C CA . PRO A 1 184 ? 29.397 30.593 36.786 1.00 99.41 602 PRO A CA 1
ATOM 2687 C C . PRO A 1 184 ? 29.984 29.316 37.410 1.00 100.82 602 PRO A C 1
ATOM 2688 O O . PRO A 1 184 ? 29.521 28.883 38.464 1.00 101.87 602 PRO A O 1
ATOM 2699 N N . GLY A 1 185 ? 30.920 28.680 36.713 1.00 100.57 603 GLY A N 1
ATOM 2700 C CA . GLY A 1 185 ? 31.454 27.381 37.125 1.00 100.94 603 GLY A CA 1
ATOM 2701 C C . GLY A 1 185 ? 30.872 26.234 36.306 1.00 100.98 603 GLY A C 1
ATOM 2702 O O . GLY A 1 185 ? 31.464 25.146 36.256 1.00 101.58 603 GLY A O 1
ATOM 2706 N N . SER A 1 186 ? 29.679 26.458 35.670 1.00 99.77 604 SER A N 1
ATOM 2707 C CA . SER A 1 186 ? 29.017 25.489 34.785 1.00 98.82 604 SER A CA 1
ATOM 2708 C C . SER A 1 186 ? 29.839 25.322 33.484 1.00 97.52 604 SER A C 1
ATOM 2709 O O . SER A 1 186 ? 30.495 26.273 33.037 1.00 98.10 604 SER A O 1
ATOM 2717 N N . ASP A 1 187 ? 29.751 24.153 32.850 1.00 95.88 605 ASP A N 1
ATOM 2718 C CA . ASP A 1 187 ? 30.418 23.901 31.574 1.00 95.53 605 ASP A CA 1
ATOM 2719 C C . ASP A 1 187 ? 29.735 24.689 30.459 1.00 94.56 605 ASP A C 1
ATOM 2720 O O . ASP A 1 187 ? 30.397 25.338 29.672 1.00 94.01 605 ASP A O 1
ATOM 2729 N N . ASN A 1 188 ? 28.404 24.676 30.421 1.00 94.62 606 ASN A N 1
ATOM 2730 C CA . ASN A 1 188 ? 27.634 25.481 29.459 1.00 94.05 606 ASN A CA 1
ATOM 2731 C C . ASN A 1 188 ? 27.408 26.892 30.015 1.00 94.22 606 ASN A C 1
ATOM 2732 O O . ASN A 1 188 ? 27.575 27.099 31.216 1.00 94.90 606 ASN A O 1
ATOM 2743 N N . GLU A 1 189 ? 27.076 27.870 29.154 1.00 93.59 607 GLU A N 1
ATOM 2744 C CA . GLU A 1 189 ? 26.797 29.244 29.607 1.00 94.07 607 GLU A CA 1
ATOM 2745 C C . GLU A 1 189 ? 25.734 29.837 28.718 1.00 92.44 607 GLU A C 1
ATOM 2746 O O . GLU A 1 189 ? 26.027 30.307 27.622 1.00 93.39 607 GLU A O 1
ATOM 2758 N N . TYR A 1 190 ? 24.503 29.819 29.187 1.00 90.22 608 TYR A N 1
ATOM 2759 C CA . TYR A 1 190 ? 23.379 30.286 28.406 1.00 88.58 608 TYR A CA 1
ATOM 2760 C C . TYR A 1 190 ? 22.178 30.618 29.291 1.00 86.55 608 TYR A C 1
ATOM 2761 O O . TYR A 1 190 ? 22.133 30.267 30.475 1.00 87.03 608 TYR A O 1
ATOM 2779 N N . TYR A 1 191 ? 21.206 31.265 28.687 1.00 84.24 609 TYR A N 1
ATOM 2780 C CA . TYR A 1 191 ? 19.920 31.510 29.295 1.00 83.26 609 TYR A CA 1
ATOM 2781 C C . TYR A 1 191 ? 18.854 30.933 28.355 1.00 82.89 609 TYR A C 1
ATOM 2782 O O . TYR A 1 191 ? 19.133 30.597 27.200 1.00 82.36 609 TYR A O 1
ATOM 2800 N N . LYS A 1 192 ? 17.642 30.774 28.883 1.00 82.91 610 LYS A N 1
ATOM 2801 C CA . LYS A 1 192 ? 16.537 30.199 28.146 1.00 83.30 610 LYS A CA 1
ATOM 2802 C C . LYS A 1 192 ? 15.235 30.661 28.779 1.00 84.38 610 LYS A C 1
ATOM 2803 O O . LYS A 1 192 ? 15.102 30.557 29.992 1.00 85.61 610 LYS A O 1
ATOM 2822 N N . VAL A 1 193 ? 14.290 31.169 27.986 1.00 83.60 611 VAL A N 1
ATOM 2823 C CA . VAL A 1 193 ? 12.986 31.578 28.495 1.00 83.51 611 VAL A CA 1
ATOM 2824 C C . VAL A 1 193 ? 11.873 31.042 27.596 1.00 81.80 611 VAL A C 1
ATOM 2825 O O . VAL A 1 193 ? 12.053 30.899 26.387 1.00 81.24 611 VAL A O 1
ATOM 2838 N N . THR A 1 194 ? 10.714 30.768 28.195 1.00 81.00 612 THR A N 1
ATOM 2839 C CA . THR A 1 194 ? 9.535 30.272 27.488 1.00 80.14 612 THR A CA 1
ATOM 2840 C C . THR A 1 194 ? 8.332 31.021 28.004 1.00 78.51 612 THR A C 1
ATOM 2841 O O . THR A 1 194 ? 8.266 31.331 29.187 1.00 79.22 612 THR A O 1
ATOM 2852 N N . LEU A 1 195 ? 7.382 31.320 27.119 1.00 76.46 613 LEU A N 1
ATOM 2853 C CA . LEU A 1 195 ? 6.146 31.999 27.477 1.00 75.36 613 LEU A CA 1
ATOM 2854 C C . LEU A 1 195 ? 4.988 31.207 26.845 1.00 73.93 613 LEU A C 1
ATOM 2855 O O . LEU A 1 195 ? 5.046 30.913 25.662 1.00 74.18 613 LEU A O 1
ATOM 2871 N N . ASP A 1 196 ? 3.984 30.822 27.636 1.00 72.26 614 ASP A N 1
ATOM 2872 C CA . ASP A 1 196 ? 2.802 30.089 27.170 1.00 71.92 614 ASP A CA 1
ATOM 2873 C C . ASP A 1 196 ? 1.549 30.895 27.553 1.00 69.93 614 ASP A C 1
ATOM 2874 O O . ASP A 1 196 ? 1.432 31.294 28.706 1.00 69.24 614 ASP A O 1
ATOM 2883 N N . THR A 1 197 ? 0.636 31.149 26.606 1.00 69.64 615 THR A N 1
ATOM 2884 C CA . THR A 1 197 ? -0.584 31.955 26.858 1.00 70.43 615 THR A CA 1
ATOM 2885 C C . THR A 1 197 ? -1.846 31.256 26.354 1.00 71.46 615 THR A C 1
ATOM 2886 O O . THR A 1 197 ? -1.841 30.641 25.301 1.00 71.34 615 THR A O 1
ATOM 2897 N N . ALA A 1 198 ? -2.947 31.449 27.065 1.00 72.64 616 ALA A N 1
ATOM 2898 C CA . ALA A 1 198 ? -4.245 30.941 26.682 1.00 74.30 616 ALA A CA 1
ATOM 2899 C C . ALA A 1 198 ? -5.297 31.979 27.103 1.00 76.01 616 ALA A C 1
ATOM 2900 O O . ALA A 1 198 ? -5.274 32.418 28.245 1.00 76.59 616 ALA A O 1
ATOM 2907 N N . THR A 1 199 ? -6.168 32.417 26.183 1.00 76.54 617 THR A N 1
ATOM 2908 C CA . THR A 1 199 ? -7.221 33.396 26.498 1.00 77.68 617 THR A CA 1
ATOM 2909 C C . THR A 1 199 ? -8.522 32.894 25.909 1.00 78.44 617 THR A C 1
ATOM 2910 O O . THR A 1 199 ? -8.610 32.713 24.703 1.00 78.50 617 THR A O 1
ATOM 2921 N N . TYR A 1 200 ? -9.540 32.722 26.752 1.00 79.02 618 TYR A N 1
ATOM 2922 C CA . TYR A 1 200 ? -10.879 32.305 26.363 1.00 79.12 618 TYR A CA 1
ATOM 2923 C C . TYR A 1 200 ? -11.809 33.501 26.509 1.00 80.55 618 TYR A C 1
ATOM 2924 O O . TYR A 1 200 ? -11.935 34.022 27.609 1.00 80.66 618 TYR A O 1
ATOM 2942 N N . VAL A 1 201 ? -12.443 33.946 25.422 1.00 81.87 619 VAL A N 1
ATOM 2943 C CA . VAL A 1 201 ? -13.360 35.076 25.440 1.00 84.20 619 VAL A CA 1
ATOM 2944 C C . VAL A 1 201 ? -14.733 34.532 25.018 1.00 87.64 619 VAL A C 1
ATOM 2945 O O . VAL A 1 201 ? -14.871 34.131 23.866 1.00 88.61 619 VAL A O 1
ATOM 2958 N N . PRO A 1 202 ? -15.751 34.464 25.909 1.00 89.13 620 PRO A N 1
ATOM 2959 C CA . PRO A 1 202 ? -17.065 33.947 25.481 1.00 91.44 620 PRO A CA 1
ATOM 2960 C C . PRO A 1 202 ? -17.804 34.976 24.641 1.00 94.88 620 PRO A C 1
ATOM 2961 O O . PRO A 1 202 ? -17.852 36.117 25.064 1.00 94.97 620 PRO A O 1
ATOM 2972 N N . ILE A 1 203 ? -18.367 34.591 23.475 1.00 97.21 621 ILE A N 1
ATOM 2973 C CA . ILE A 1 203 ? -19.057 35.533 22.572 1.00 99.96 621 ILE A CA 1
ATOM 2974 C C . ILE A 1 203 ? -20.590 35.428 22.700 1.00 101.08 621 ILE A C 1
ATOM 2975 O O . ILE A 1 203 ? -21.290 35.957 21.853 1.00 101.38 621 ILE A O 1
ATOM 2991 N N . ASP A 1 204 ? -21.111 34.819 23.784 1.00 101.41 622 ASP A N 1
ATOM 2992 C CA . ASP A 1 204 ? -22.545 34.663 24.012 1.00 102.10 622 ASP A CA 1
ATOM 2993 C C . ASP A 1 204 ? -22.810 34.397 25.511 1.00 102.87 622 ASP A C 1
ATOM 2994 O O . ASP A 1 204 ? -21.971 33.782 26.174 1.00 103.25 622 ASP A O 1
ATOM 3003 N N . ASP A 1 205 ? -23.955 34.870 26.041 1.00 102.84 623 ASP A N 1
ATOM 3004 C CA . ASP A 1 205 ? -24.304 34.741 27.466 1.00 103.38 623 ASP A CA 1
ATOM 3005 C C . ASP A 1 205 ? -24.093 33.328 28.030 1.00 102.86 623 ASP A C 1
ATOM 3006 O O . ASP A 1 205 ? -23.468 33.170 29.077 1.00 102.88 623 ASP A O 1
ATOM 3015 N N . ASP A 1 206 ? -24.577 32.305 27.319 1.00 102.17 624 ASP A N 1
ATOM 3016 C CA . ASP A 1 206 ? -24.465 30.920 27.777 1.00 101.84 624 ASP A CA 1
ATOM 3017 C C . ASP A 1 206 ? -23.074 30.290 27.610 1.00 98.66 624 ASP A C 1
ATOM 3018 O O . ASP A 1 206 ? -22.886 29.145 28.044 1.00 98.56 624 ASP A O 1
ATOM 3027 N N . HIS A 1 207 ? -22.100 31.022 27.032 1.00 96.03 625 HIS A N 1
ATOM 3028 C CA . HIS A 1 207 ? -20.729 30.531 26.873 1.00 94.00 625 HIS A CA 1
ATOM 3029 C C . HIS A 1 207 ? -20.651 29.233 26.032 1.00 92.81 625 HIS A C 1
ATOM 3030 O O . HIS A 1 207 ? -19.843 28.365 26.318 1.00 92.62 625 HIS A O 1
ATOM 3044 N N . LYS A 1 208 ? -21.528 29.081 25.044 1.00 92.15 626 LYS A N 1
ATOM 3045 C CA . LYS A 1 208 ? -21.560 27.916 24.144 1.00 91.29 626 LYS A CA 1
ATOM 3046 C C . LYS A 1 208 ? -20.687 28.159 22.895 1.00 90.04 626 LYS A C 1
ATOM 3047 O O . LYS A 1 208 ? -20.393 27.192 22.191 1.00 89.94 626 LYS A O 1
ATOM 3066 N N . TRP A 1 209 ? -20.330 29.452 22.607 1.00 89.17 627 TRP A N 1
ATOM 3067 C CA . TRP A 1 209 ? -19.473 29.938 21.526 1.00 88.94 627 TRP A CA 1
ATOM 3068 C C . TRP A 1 209 ? -18.333 30.734 22.221 1.00 87.80 627 TRP A C 1
ATOM 3069 O O . TRP A 1 209 ? -18.616 31.699 22.920 1.00 88.46 627 TRP A O 1
ATOM 3090 N N . VAL A 1 210 ? -17.074 30.289 22.099 1.00 85.85 628 VAL A N 1
ATOM 3091 C CA . VAL A 1 210 ? -15.960 30.908 22.808 1.00 84.54 628 VAL A CA 1
ATOM 3092 C C . VAL A 1 210 ? -14.751 31.032 21.897 1.00 83.10 628 VAL A C 1
ATOM 3093 O O . VAL A 1 210 ? -14.352 30.045 21.296 1.00 83.63 628 VAL A O 1
ATOM 3106 N N . VAL A 1 211 ? -14.135 32.223 21.843 1.00 81.10 629 VAL A N 1
ATOM 3107 C CA . VAL A 1 211 ? -12.914 32.454 21.056 1.00 79.26 629 VAL A CA 1
ATOM 3108 C C . VAL A 1 211 ? -11.719 32.181 21.950 1.00 77.67 629 VAL A C 1
ATOM 3109 O O . VAL A 1 211 ? -11.575 32.801 22.994 1.00 76.64 629 VAL A O 1
ATOM 3122 N N . LEU A 1 212 ? -10.853 31.274 21.529 1.00 77.75 630 LEU A N 1
ATOM 3123 C CA . LEU A 1 212 ? -9.636 30.923 22.244 1.00 77.61 630 LEU A CA 1
ATOM 3124 C C . LEU A 1 212 ? -8.407 31.420 21.442 1.00 78.59 630 LEU A C 1
ATOM 3125 O O . LEU A 1 212 ? -8.238 31.037 20.291 1.00 79.75 630 LEU A O 1
ATOM 3141 N N . GLY A 1 213 ? -7.549 32.225 22.065 1.00 77.63 631 GLY A N 1
ATOM 3142 C CA . GLY A 1 213 ? -6.303 32.663 21.465 1.00 76.87 631 GLY A CA 1
ATOM 3143 C C . GLY A 1 213 ? -5.138 32.093 22.259 1.00 76.52 631 GLY A C 1
ATOM 3144 O O . GLY A 1 213 ? -5.103 32.283 23.474 1.00 77.11 631 GLY A O 1
ATOM 3148 N N . ARG A 1 214 ? -4.187 31.386 21.603 1.00 75.27 632 ARG A N 1
ATOM 3149 C CA . ARG A 1 214 ? -3.014 30.801 22.268 1.00 75.28 632 ARG A CA 1
ATOM 3150 C C . ARG A 1 214 ? -1.718 31.296 21.644 1.00 74.44 632 ARG A C 1
ATOM 3151 O O . ARG A 1 214 ? -1.607 31.353 20.423 1.00 74.23 632 ARG A O 1
ATOM 3172 N N . THR A 1 215 ? -0.689 31.477 22.454 1.00 74.01 633 THR A N 1
ATOM 3173 C CA . THR A 1 215 ? 0.659 31.734 21.951 1.00 73.90 633 THR A CA 1
ATOM 3174 C C . THR A 1 215 ? 1.637 30.935 22.777 1.00 72.76 633 THR A C 1
ATOM 3175 O O . THR A 1 215 ? 1.389 30.630 23.938 1.00 72.36 633 THR A O 1
ATOM 3186 N N . ARG A 1 216 ? 2.736 30.569 22.147 1.00 72.24 634 ARG A N 1
ATOM 3187 C CA . ARG A 1 216 ? 3.867 29.916 22.768 1.00 72.04 634 ARG A CA 1
ATOM 3188 C C . ARG A 1 216 ? 5.095 30.634 22.174 1.00 71.93 634 ARG A C 1
ATOM 3189 O O . ARG A 1 216 ? 5.102 30.945 20.985 1.00 71.45 634 ARG A O 1
ATOM 3210 N N . TRP A 1 217 ? 6.065 30.988 23.005 1.00 72.28 635 TRP A N 1
ATOM 3211 C CA . TRP A 1 217 ? 7.283 31.649 22.537 1.00 73.58 635 TRP A CA 1
ATOM 3212 C C . TRP A 1 217 ? 8.488 31.074 23.275 1.00 73.75 635 TRP A C 1
ATOM 3213 O O . TRP A 1 217 ? 8.405 30.757 24.458 1.00 74.33 635 TRP A O 1
ATOM 3234 N N . GLY A 1 218 ? 9.596 30.970 22.578 1.00 73.13 636 GLY A N 1
ATOM 3235 C CA . GLY A 1 218 ? 10.829 30.510 23.176 1.00 73.28 636 GLY A CA 1
ATOM 3236 C C . GLY A 1 218 ? 12.015 31.273 22.665 1.00 73.51 636 GLY A C 1
ATOM 3237 O O . GLY A 1 218 ? 12.128 31.522 21.466 1.00 72.31 636 GLY A O 1
ATOM 3241 N N . TYR A 1 219 ? 12.920 31.622 23.565 1.00 75.61 637 TYR A N 1
ATOM 3242 C CA . TYR A 1 219 ? 14.190 32.219 23.177 1.00 78.02 637 TYR A CA 1
ATOM 3243 C C . TYR A 1 219 ? 15.283 31.813 24.168 1.00 79.76 637 TYR A C 1
ATOM 3244 O O . TYR A 1 219 ? 15.103 31.940 25.377 1.00 80.66 637 TYR A O 1
ATOM 3262 N N . GLY A 1 220 ? 16.400 31.342 23.635 1.00 79.80 638 GLY A N 1
ATOM 3263 C CA . GLY A 1 220 ? 17.574 30.979 24.408 1.00 80.76 638 GLY A CA 1
ATOM 3264 C C . GLY A 1 220 ? 18.842 31.290 23.628 1.00 81.41 638 GLY A C 1
ATOM 3265 O O . GLY A 1 220 ? 18.847 31.224 22.403 1.00 81.05 638 GLY A O 1
ATOM 3269 N N . ASP A 1 221 ? 19.902 31.678 24.313 1.00 82.07 639 ASP A N 1
ATOM 3270 C CA . ASP A 1 221 ? 21.173 31.983 23.655 1.00 84.23 639 ASP A CA 1
ATOM 3271 C C . ASP A 1 221 ? 22.303 31.958 24.662 1.00 86.57 639 ASP A C 1
ATOM 3272 O O . ASP A 1 221 ? 22.078 31.975 25.870 1.00 86.47 639 ASP A O 1
ATOM 3281 N N . GLY A 1 222 ? 23.514 31.899 24.152 1.00 88.79 640 GLY A N 1
ATOM 3282 C CA . GLY A 1 222 ? 24.712 31.868 24.973 1.00 91.33 640 GLY A CA 1
ATOM 3283 C C . GLY A 1 222 ? 25.108 33.197 25.574 1.00 93.63 640 GLY A C 1
ATOM 3284 O O . GLY A 1 222 ? 24.556 34.258 25.255 1.00 93.27 640 GLY A O 1
ATOM 3288 N N . LEU A 1 223 ? 26.093 33.116 26.461 1.00 95.76 641 LEU A N 1
ATOM 3289 C CA . LEU A 1 223 ? 26.715 34.270 27.124 1.00 97.57 641 LEU A CA 1
ATOM 3290 C C . LEU A 1 223 ? 28.223 33.945 27.054 1.00 100.61 641 LEU A C 1
ATOM 3291 O O . LEU A 1 223 ? 28.643 32.887 27.556 1.00 102.03 641 LEU A O 1
ATOM 3307 N N . GLY A 1 224 ? 28.983 34.741 26.318 1.00 101.03 642 GLY A N 1
ATOM 3308 C CA . GLY A 1 224 ? 30.417 34.524 26.208 1.00 102.47 642 GLY A CA 1
ATOM 3309 C C . GLY A 1 224 ? 30.894 33.390 25.308 1.00 103.71 642 GLY A C 1
ATOM 3310 O O . GLY A 1 224 ? 31.494 32.396 25.773 1.00 104.55 642 GLY A O 1
ATOM 3314 N N . GLY A 1 225 ? 30.669 33.560 24.006 1.00 102.47 643 GLY A N 1
ATOM 3315 C CA . GLY A 1 225 ? 31.194 32.639 23.003 1.00 100.61 643 GLY A CA 1
ATOM 3316 C C . GLY A 1 225 ? 30.438 31.356 22.818 1.00 97.74 643 GLY A C 1
ATOM 3317 O O . GLY A 1 225 ? 30.173 30.984 21.672 1.00 97.82 643 GLY A O 1
ATOM 3321 N N . LYS A 1 226 ? 30.107 30.670 23.946 1.00 95.22 644 LYS A N 1
ATOM 3322 C CA . LYS A 1 226 ? 29.402 29.376 23.964 1.00 92.98 644 LYS A CA 1
ATOM 3323 C C . LYS A 1 226 ? 27.966 29.597 23.492 1.00 91.52 644 LYS A C 1
ATOM 3324 O O . LYS A 1 226 ? 27.348 30.615 23.840 1.00 92.21 644 LYS A O 1
ATOM 3343 N N . GLU A 1 227 ? 27.415 28.625 22.768 1.00 89.44 645 GLU A N 1
ATOM 3344 C CA . GLU A 1 227 ? 26.017 28.659 22.332 1.00 87.93 645 GLU A CA 1
ATOM 3345 C C . GLU A 1 227 ? 25.163 27.822 23.283 1.00 87.14 645 GLU A C 1
ATOM 3346 O O . GLU A 1 227 ? 25.667 26.968 24.018 1.00 87.85 645 GLU A O 1
ATOM 3358 N N . MET A 1 228 ? 23.845 28.005 23.203 1.00 85.65 646 MET A N 1
ATOM 3359 C CA . MET A 1 228 ? 22.890 27.194 23.941 1.00 84.16 646 MET A CA 1
ATOM 3360 C C . MET A 1 228 ? 23.016 25.737 23.414 1.00 82.35 646 MET A C 1
ATOM 3361 O O . MET A 1 228 ? 23.189 25.531 22.197 1.00 82.15 646 MET A O 1
ATOM 3375 N N . PRO A 1 229 ? 23.042 24.734 24.313 1.00 80.55 647 PRO A N 1
ATOM 3376 C CA . PRO A 1 229 ? 23.160 23.362 23.838 1.00 79.41 647 PRO A CA 1
ATOM 3377 C C . PRO A 1 229 ? 21.945 22.948 23.037 1.00 79.30 647 PRO A C 1
ATOM 3378 O O . PRO A 1 229 ? 20.827 23.244 23.451 1.00 79.16 647 PRO A O 1
ATOM 3389 N N . PHE A 1 230 ? 22.157 22.323 21.871 1.00 79.45 648 PHE A N 1
ATOM 3390 C CA . PHE A 1 230 ? 21.084 21.820 21.017 1.00 80.12 648 PHE A CA 1
ATOM 3391 C C . PHE A 1 230 ? 20.057 20.941 21.802 1.00 81.47 648 PHE A C 1
ATOM 3392 O O . PHE A 1 230 ? 18.884 20.926 21.436 1.00 80.61 648 PHE A O 1
ATOM 3409 N N . TYR A 1 231 ? 20.479 20.242 22.890 1.00 83.04 649 TYR A N 1
ATOM 3410 C CA . TYR A 1 231 ? 19.514 19.442 23.687 1.00 84.22 649 TYR A CA 1
ATOM 3411 C C . TYR A 1 231 ? 18.486 20.306 24.432 1.00 84.77 649 TYR A C 1
ATOM 3412 O O . TYR A 1 231 ? 17.455 19.782 24.846 1.00 86.20 649 TYR A O 1
ATOM 3430 N N . GLU A 1 232 ? 18.719 21.625 24.534 1.00 83.78 650 GLU A N 1
ATOM 3431 C CA . GLU A 1 232 ? 17.823 22.599 25.150 1.00 83.06 650 GLU A CA 1
ATOM 3432 C C . GLU A 1 232 ? 17.035 23.422 24.089 1.00 82.68 650 GLU A C 1
ATOM 3433 O O . GLU A 1 232 ? 16.375 24.393 24.453 1.00 82.53 650 GLU A O 1
ATOM 3445 N N . ASN A 1 233 ? 17.051 23.009 22.803 1.00 82.20 651 ASN A N 1
ATOM 3446 C CA . ASN A 1 233 ? 16.345 23.707 21.721 1.00 81.90 651 ASN A CA 1
ATOM 3447 C C . ASN A 1 233 ? 14.834 23.710 21.878 1.00 82.43 651 ASN A C 1
ATOM 3448 O O . ASN A 1 233 ? 14.270 22.926 22.639 1.00 83.26 651 ASN A O 1
ATOM 3459 N N . PHE A 1 234 ? 14.186 24.588 21.115 1.00 82.16 652 PHE A N 1
ATOM 3460 C CA . PHE A 1 234 ? 12.741 24.733 21.020 1.00 82.26 652 PHE A CA 1
ATOM 3461 C C . PHE A 1 234 ? 12.283 24.025 19.757 1.00 82.57 652 PHE A C 1
ATOM 3462 O O . PHE A 1 234 ? 13.049 23.917 18.793 1.00 83.55 652 PHE A O 1
ATOM 3479 N N . TYR A 1 235 ? 11.029 23.579 19.749 1.00 81.55 653 TYR A N 1
ATOM 3480 C CA . TYR A 1 235 ? 10.439 22.897 18.608 1.00 81.45 653 TYR A CA 1
ATOM 3481 C C . TYR A 1 235 ? 8.973 23.360 18.430 1.00 80.38 653 TYR A C 1
ATOM 3482 O O . TYR A 1 235 ? 8.360 23.890 19.357 1.00 80.10 653 TYR A O 1
ATOM 3500 N N . ALA A 1 236 ? 8.430 23.150 17.228 1.00 79.85 654 ALA A N 1
ATOM 3501 C CA . ALA A 1 236 ? 7.040 23.451 16.870 1.00 80.09 654 ALA A CA 1
ATOM 3502 C C . ALA A 1 236 ? 6.553 22.404 15.863 1.00 79.96 654 ALA A C 1
ATOM 3503 O O . ALA A 1 236 ? 7.354 21.821 15.145 1.00 80.84 654 ALA A O 1
ATOM 3510 N N . GLY A 1 237 ? 5.260 22.186 15.821 1.00 79.14 655 GLY A N 1
ATOM 3511 C CA . GLY A 1 237 ? 4.643 21.184 14.965 1.00 79.74 655 GLY A CA 1
ATOM 3512 C C . GLY A 1 237 ? 4.184 20.055 15.855 1.00 80.29 655 GLY A C 1
ATOM 3513 O O . GLY A 1 237 ? 4.937 19.642 16.741 1.00 80.91 655 GLY A O 1
ATOM 3517 N N . GLY A 1 238 ? 2.961 19.580 15.653 1.00 79.90 656 GLY A N 1
ATOM 3518 C CA . GLY A 1 238 ? 2.375 18.528 16.472 1.00 80.22 656 GLY A CA 1
ATOM 3519 C C . GLY A 1 238 ? 1.035 18.963 17.024 1.00 81.36 656 GLY A C 1
ATOM 3520 O O . GLY A 1 238 ? 0.690 20.150 16.971 1.00 81.43 656 GLY A O 1
ATOM 3524 N N . SER A 1 239 ? 0.258 18.015 17.575 1.00 81.83 657 SER A N 1
ATOM 3525 C CA . SER A 1 239 ? -1.076 18.352 18.065 1.00 82.09 657 SER A CA 1
ATOM 3526 C C . SER A 1 239 ? -1.095 19.367 19.240 1.00 81.45 657 SER A C 1
ATOM 3527 O O . SER A 1 239 ? -2.163 19.941 19.500 1.00 81.86 657 SER A O 1
ATOM 3535 N N . SER A 1 240 ? 0.061 19.647 19.891 1.00 79.86 658 SER A N 1
ATOM 3536 C CA . SER A 1 240 ? 0.085 20.587 21.004 1.00 79.29 658 SER A CA 1
ATOM 3537 C C . SER A 1 240 ? 0.667 21.975 20.639 1.00 79.05 658 SER A C 1
ATOM 3538 O O . SER A 1 240 ? 0.707 22.840 21.513 1.00 79.38 658 SER A O 1
ATOM 3546 N N . THR A 1 241 ? 1.121 22.191 19.388 1.00 78.21 659 THR A N 1
ATOM 3547 C CA . THR A 1 241 ? 1.695 23.467 18.978 1.00 78.32 659 THR A CA 1
ATOM 3548 C C . THR A 1 241 ? 1.063 23.891 17.622 1.00 78.68 659 THR A C 1
ATOM 3549 O O . THR A 1 241 ? 0.181 24.756 17.620 1.00 78.80 659 THR A O 1
ATOM 3560 N N . VAL A 1 242 ? 1.434 23.258 16.492 1.00 78.59 660 VAL A N 1
ATOM 3561 C CA . VAL A 1 242 ? 0.859 23.619 15.190 1.00 78.69 660 VAL A CA 1
ATOM 3562 C C . VAL A 1 242 ? 0.283 22.361 14.574 1.00 80.24 660 VAL A C 1
ATOM 3563 O O . VAL A 1 242 ? 1.008 21.584 13.951 1.00 81.30 660 VAL A O 1
ATOM 3576 N N . ARG A 1 243 ? -1.010 22.127 14.812 1.00 80.26 661 ARG A N 1
ATOM 3577 C CA . ARG A 1 243 ? -1.727 20.968 14.294 1.00 81.61 661 ARG A CA 1
ATOM 3578 C C . ARG A 1 243 ? -1.637 20.897 12.760 1.00 83.17 661 ARG A C 1
ATOM 3579 O O . ARG A 1 243 ? -1.541 21.926 12.090 1.00 83.38 661 ARG A O 1
ATOM 3600 N N . GLY A 1 244 ? -1.604 19.676 12.235 1.00 84.08 662 GLY A N 1
ATOM 3601 C CA . GLY A 1 244 ? -1.439 19.434 10.807 1.00 85.08 662 GLY A CA 1
ATOM 3602 C C . GLY A 1 244 ? -0.011 19.091 10.428 1.00 85.56 662 GLY A C 1
ATOM 3603 O O . GLY A 1 244 ? 0.203 18.458 9.398 1.00 86.20 662 GLY A O 1
ATOM 3607 N N . PHE A 1 245 ? 0.978 19.506 11.246 1.00 85.15 663 PHE A N 1
ATOM 3608 C CA . PHE A 1 245 ? 2.401 19.228 11.024 1.00 85.51 663 PHE A CA 1
ATOM 3609 C C . PHE A 1 245 ? 2.848 18.103 11.953 1.00 86.55 663 PHE A C 1
ATOM 3610 O O . PHE A 1 245 ? 2.318 17.970 13.063 1.00 86.66 663 PHE A O 1
ATOM 3627 N N . GLN A 1 246 ? 3.833 17.300 11.513 1.00 86.80 664 GLN A N 1
ATOM 3628 C CA . GLN A 1 246 ? 4.346 16.203 12.329 1.00 87.21 664 GLN A CA 1
ATOM 3629 C C . GLN A 1 246 ? 5.068 16.795 13.533 1.00 86.93 664 GLN A C 1
ATOM 3630 O O . GLN A 1 246 ? 5.622 17.889 13.430 1.00 87.26 664 GLN A O 1
ATOM 3644 N N . SER A 1 247 ? 5.051 16.098 14.684 1.00 86.30 665 SER A N 1
ATOM 3645 C CA . SER A 1 247 ? 5.680 16.588 15.915 1.00 86.23 665 SER A CA 1
ATOM 3646 C C . SER A 1 247 ? 7.124 17.051 15.707 1.00 86.11 665 SER A C 1
ATOM 3647 O O . SER A 1 247 ? 7.918 16.304 15.146 1.00 87.15 665 SER A O 1
ATOM 3655 N N . ASN A 1 248 ? 7.432 18.284 16.135 1.00 84.31 666 ASN A N 1
ATOM 3656 C CA . ASN A 1 248 ? 8.741 18.895 16.064 1.00 83.71 666 ASN A CA 1
ATOM 3657 C C . ASN A 1 248 ? 9.283 19.116 14.639 1.00 84.09 666 ASN A C 1
ATOM 3658 O O . ASN A 1 248 ? 10.367 19.693 14.535 1.00 84.08 666 ASN A O 1
ATOM 3669 N N . THR A 1 249 ? 8.536 18.785 13.555 1.00 83.99 667 THR A N 1
ATOM 3670 C CA . THR A 1 249 ? 9.067 18.987 12.190 1.00 84.65 667 THR A CA 1
ATOM 3671 C C . THR A 1 249 ? 9.452 20.430 11.810 1.00 85.21 667 THR A C 1
ATOM 3672 O O . THR A 1 249 ? 10.302 20.603 10.942 1.00 85.73 667 THR A O 1
ATOM 3683 N N . ILE A 1 250 ? 8.780 21.442 12.372 1.00 85.08 668 ILE A N 1
ATOM 3684 C CA . ILE A 1 250 ? 8.960 22.831 11.972 1.00 85.97 668 ILE A CA 1
ATOM 3685 C C . ILE A 1 250 ? 10.319 23.384 12.340 1.00 87.96 668 ILE A C 1
ATOM 3686 O O . ILE A 1 250 ? 10.867 23.062 13.398 1.00 88.28 668 ILE A O 1
ATOM 3702 N N . GLY A 1 251 ? 10.845 24.227 11.461 1.00 88.83 669 GLY A N 1
ATOM 3703 C CA . GLY A 1 251 ? 12.119 24.877 11.682 1.00 89.76 669 GLY A CA 1
ATOM 3704 C C . GLY A 1 251 ? 13.281 24.272 10.933 1.00 90.58 669 GLY A C 1
ATOM 3705 O O . GLY A 1 251 ? 13.102 23.546 9.943 1.00 91.02 669 GLY A O 1
ATOM 3709 N N . PRO A 1 252 ? 14.499 24.565 11.441 1.00 90.11 670 PRO A N 1
ATOM 3710 C CA . PRO A 1 252 ? 15.697 24.036 10.793 1.00 90.51 670 PRO A CA 1
ATOM 3711 C C . PRO A 1 252 ? 15.760 22.519 10.690 1.00 91.34 670 PRO A C 1
ATOM 3712 O O . PRO A 1 252 ? 15.157 21.781 11.472 1.00 91.34 670 PRO A O 1
ATOM 3723 N N . LYS A 1 253 ? 16.459 22.073 9.663 1.00 91.91 671 LYS A N 1
ATOM 3724 C CA . LYS A 1 253 ? 16.685 20.668 9.382 1.00 92.90 671 LYS A CA 1
ATOM 3725 C C . LYS A 1 253 ? 18.192 20.410 9.433 1.00 94.31 671 LYS A C 1
ATOM 3726 O O . LYS A 1 253 ? 18.992 21.324 9.202 1.00 94.18 671 LYS A O 1
ATOM 3745 N N . ALA A 1 254 ? 18.582 19.177 9.774 1.00 95.55 672 ALA A N 1
ATOM 3746 C CA . ALA A 1 254 ? 19.994 18.839 9.875 1.00 97.33 672 ALA A CA 1
ATOM 3747 C C . ALA A 1 254 ? 20.654 18.916 8.521 1.00 99.61 672 ALA A C 1
ATOM 3748 O O . ALA A 1 254 ? 20.074 18.451 7.535 1.00 100.50 672 ALA A O 1
ATOM 3755 N N . VAL A 1 255 ? 21.843 19.529 8.474 1.00 100.32 673 VAL A N 1
ATOM 3756 C CA . VAL A 1 255 ? 22.691 19.563 7.293 1.00 102.09 673 VAL A CA 1
ATOM 3757 C C . VAL A 1 255 ? 23.854 18.633 7.659 1.00 103.53 673 VAL A C 1
ATOM 3758 O O . VAL A 1 255 ? 24.711 19.002 8.452 1.00 103.15 673 VAL A O 1
ATOM 3771 N N . TYR A 1 256 ? 23.808 17.391 7.183 1.00 105.20 674 TYR A N 1
ATOM 3772 C CA . TYR A 1 256 ? 24.817 16.392 7.533 1.00 107.26 674 TYR A CA 1
ATOM 3773 C C . TYR A 1 256 ? 26.111 16.557 6.731 1.00 110.87 674 TYR A C 1
ATOM 3774 O O . TYR A 1 256 ? 26.075 16.930 5.560 1.00 111.51 674 TYR A O 1
ATOM 3792 N N . PHE A 1 257 ? 27.248 16.234 7.348 1.00 112.97 675 PHE A N 1
ATOM 3793 C CA . PHE A 1 257 ? 28.528 16.237 6.654 1.00 116.03 675 PHE A CA 1
ATOM 3794 C C . PHE A 1 257 ? 28.645 14.896 5.885 1.00 120.19 675 PHE A C 1
ATOM 3795 O O . PHE A 1 257 ? 28.091 13.884 6.330 1.00 120.20 675 PHE A O 1
ATOM 3812 N N . PRO A 1 258 ? 29.395 14.837 4.767 1.00 123.58 676 PRO A N 1
ATOM 3813 C CA . PRO A 1 258 ? 29.553 13.549 4.065 1.00 126.34 676 PRO A CA 1
ATOM 3814 C C . PRO A 1 258 ? 30.295 12.526 4.929 1.00 129.91 676 PRO A C 1
ATOM 3815 O O . PRO A 1 258 ? 31.288 12.872 5.570 1.00 130.06 676 PRO A O 1
ATOM 3826 N N . HIS A 1 259 ? 29.810 11.271 4.949 1.00 132.38 677 HIS A N 1
ATOM 3827 C CA . HIS A 1 259 ? 30.394 10.204 5.763 1.00 134.96 677 HIS A CA 1
ATOM 3828 C C . HIS A 1 259 ? 31.617 9.596 5.089 1.00 136.63 677 HIS A C 1
ATOM 3829 O O . HIS A 1 259 ? 32.748 9.920 5.454 1.00 137.37 677 HIS A O 1
ATOM 3843 N N . ASP A 1 280 ? 28.437 19.712 -1.183 1.00 126.32 698 ASP A N 1
ATOM 3844 C CA . ASP A 1 280 ? 29.128 18.594 -0.537 1.00 126.87 698 ASP A CA 1
ATOM 3845 C C . ASP A 1 280 ? 28.310 18.024 0.645 1.00 125.47 698 ASP A C 1
ATOM 3846 O O . ASP A 1 280 ? 28.253 16.803 0.821 1.00 126.08 698 ASP A O 1
ATOM 3854 N N . LEU A 1 281 ? 27.682 18.902 1.446 1.00 123.13 699 LEU A N 1
ATOM 3855 C CA . LEU A 1 281 ? 26.907 18.491 2.616 1.00 121.39 699 LEU A CA 1
ATOM 3856 C C . LEU A 1 281 ? 25.466 18.142 2.219 1.00 119.75 699 LEU A C 1
ATOM 3857 O O . LEU A 1 281 ? 24.919 18.746 1.297 1.00 120.26 699 LEU A O 1
ATOM 3873 N N . SER A 1 282 ? 24.841 17.189 2.925 1.00 117.55 700 SER A N 1
ATOM 3874 C CA . SER A 1 282 ? 23.468 16.791 2.624 1.00 116.02 700 SER A CA 1
ATOM 3875 C C . SER A 1 282 ? 22.447 17.627 3.384 1.00 113.83 700 SER A C 1
ATOM 3876 O O . SER A 1 282 ? 22.441 17.622 4.614 1.00 113.28 700 SER A O 1
ATOM 3884 N N . LYS A 1 283 ? 21.566 18.327 2.650 1.00 112.35 701 LYS A N 1
ATOM 3885 C CA . LYS A 1 283 ? 20.411 19.020 3.225 1.00 110.51 701 LYS A CA 1
ATOM 3886 C C . LYS A 1 283 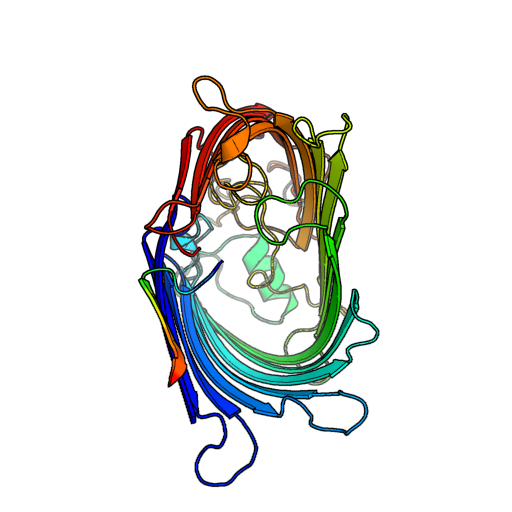? 19.391 17.881 3.500 1.00 108.95 701 LYS A C 1
ATOM 3887 O O . LYS A 1 283 ? 19.435 16.853 2.805 1.00 109.36 701 LYS A O 1
ATOM 3906 N N . SER A 1 284 ? 18.492 18.033 4.497 1.00 106.97 702 SER A N 1
ATOM 3907 C CA . SER A 1 284 ? 17.574 16.939 4.847 1.00 105.96 702 SER A CA 1
ATOM 3908 C C . SER A 1 284 ? 16.166 17.380 5.331 1.00 104.69 702 SER A C 1
ATOM 3909 O O . SER A 1 284 ? 15.860 18.574 5.369 1.00 104.56 702 SER A O 1
ATOM 3917 N N . ASP A 1 285 ? 15.292 16.386 5.621 1.00 103.45 703 ASP A N 1
ATOM 3918 C CA . ASP A 1 285 ? 13.959 16.567 6.198 1.00 102.29 703 ASP A CA 1
ATOM 3919 C C . ASP A 1 285 ? 13.967 16.322 7.725 1.00 99.80 703 ASP A C 1
ATOM 3920 O O . ASP A 1 285 ? 12.923 16.494 8.337 1.00 100.62 703 ASP A O 1
ATOM 3929 N N . ASP A 1 286 ? 15.091 15.901 8.334 1.00 97.28 704 ASP A N 1
ATOM 3930 C CA . ASP A 1 286 ? 15.163 15.596 9.759 1.00 95.74 704 ASP A CA 1
ATOM 3931 C C . ASP A 1 286 ? 15.261 16.881 10.554 1.00 94.16 704 ASP A C 1
ATOM 3932 O O . ASP A 1 286 ? 16.238 17.622 10.404 1.00 95.09 704 ASP A O 1
ATOM 3941 N N . ALA A 1 287 ? 14.277 17.156 11.407 1.00 91.88 705 ALA A N 1
ATOM 3942 C CA . ALA A 1 287 ? 14.248 18.397 12.186 1.00 90.02 705 ALA A CA 1
ATOM 3943 C C . ALA A 1 287 ? 15.290 18.443 13.288 1.00 88.75 705 ALA A C 1
ATOM 3944 O O . ALA A 1 287 ? 15.655 17.399 13.822 1.00 89.17 705 ALA A O 1
ATOM 3951 N N . VAL A 1 288 ? 15.774 19.649 13.627 1.00 86.79 706 VAL A N 1
ATOM 3952 C CA . VAL A 1 288 ? 16.774 19.824 14.686 1.00 85.76 706 VAL A CA 1
ATOM 3953 C C . VAL A 1 288 ? 16.394 20.867 15.741 1.00 85.17 706 VAL A C 1
ATOM 3954 O O . VAL A 1 288 ? 17.205 21.085 16.652 1.00 85.27 706 VAL A O 1
ATOM 3967 N N . GLY A 1 289 ? 15.207 21.505 15.620 1.00 83.87 707 GLY A N 1
ATOM 3968 C CA . GLY A 1 289 ? 14.791 22.580 16.506 1.00 83.08 707 GLY A CA 1
ATOM 3969 C C . GLY A 1 289 ? 15.633 23.829 16.300 1.00 83.00 707 GLY A C 1
ATOM 3970 O O . GLY A 1 289 ? 16.383 23.944 15.325 1.00 82.76 707 GLY A O 1
ATOM 3974 N N . GLY A 1 290 ? 15.521 24.769 17.222 1.00 82.52 708 GLY A N 1
ATOM 3975 C CA . GLY A 1 290 ? 16.298 26.007 17.168 1.00 82.11 708 GLY A CA 1
ATOM 3976 C C . GLY A 1 290 ? 16.328 26.713 18.512 1.00 81.48 708 GLY A C 1
ATOM 3977 O O . GLY A 1 290 ? 15.677 26.269 19.457 1.00 82.13 708 GLY A O 1
ATOM 3981 N N . ASN A 1 291 ? 17.069 27.804 18.620 1.00 80.35 709 ASN A N 1
ATOM 3982 C CA . ASN A 1 291 ? 17.123 28.561 19.877 1.00 80.26 709 ASN A CA 1
ATOM 3983 C C . ASN A 1 291 ? 16.027 29.663 19.956 1.00 80.28 709 ASN A C 1
ATOM 3984 O O . ASN A 1 291 ? 15.926 30.346 20.979 1.00 80.72 709 ASN A O 1
ATOM 3995 N N . ALA A 1 292 ? 15.208 29.837 18.898 1.00 79.36 710 ALA A N 1
ATOM 3996 C CA . ALA A 1 292 ? 14.127 30.820 18.886 1.00 78.93 710 ALA A CA 1
ATOM 3997 C C . ALA A 1 292 ? 12.865 30.135 18.349 1.00 78.03 710 ALA A C 1
ATOM 3998 O O . ALA A 1 292 ? 12.964 29.186 17.568 1.00 78.10 710 ALA A O 1
ATOM 4005 N N . MET A 1 293 ? 11.683 30.582 18.789 1.00 77.02 711 MET A N 1
ATOM 4006 C CA . MET A 1 293 ? 10.433 29.916 18.414 1.00 76.73 711 MET A CA 1
ATOM 4007 C C . MET A 1 293 ? 9.209 30.779 18.720 1.00 75.75 711 MET A C 1
ATOM 4008 O O . MET A 1 293 ? 9.154 31.427 19.754 1.00 75.96 711 MET A O 1
ATOM 4022 N N . ALA A 1 294 ? 8.219 30.755 17.838 1.00 74.84 712 ALA A N 1
ATOM 4023 C CA . ALA A 1 294 ? 7.001 31.530 18.018 1.00 75.14 712 ALA A CA 1
ATOM 4024 C C . ALA A 1 294 ? 5.831 30.737 17.464 1.00 75.09 712 ALA A C 1
ATOM 4025 O O . ALA A 1 294 ? 5.964 30.171 16.384 1.00 76.31 712 ALA A O 1
ATOM 4032 N N . VAL A 1 295 ? 4.718 30.655 18.201 1.00 73.38 713 VAL A N 1
ATOM 4033 C CA . VAL A 1 295 ? 3.541 29.915 17.778 1.00 73.36 713 VAL A CA 1
ATOM 4034 C C . VAL A 1 295 ? 2.320 30.699 18.201 1.00 74.97 713 VAL A C 1
ATOM 4035 O O . VAL A 1 295 ? 2.280 31.226 19.307 1.00 76.23 713 VAL A O 1
ATOM 4048 N N . ALA A 1 296 ? 1.347 30.820 17.313 1.00 74.53 714 ALA A N 1
ATOM 4049 C CA . ALA A 1 296 ? 0.116 31.552 17.562 1.00 74.69 714 ALA A CA 1
ATOM 4050 C C . ALA A 1 296 ? -1.041 30.712 16.998 1.00 75.13 714 ALA A C 1
ATOM 4051 O O . ALA A 1 296 ? -0.879 29.987 16.007 1.00 75.56 714 ALA A O 1
ATOM 4058 N N . SER A 1 297 ? -2.159 30.735 17.682 1.00 74.94 715 SER A N 1
ATOM 4059 C CA . SER A 1 297 ? -3.339 29.998 17.263 1.00 75.96 715 SER A CA 1
ATOM 4060 C C . SER A 1 297 ? -4.565 30.762 17.648 1.00 76.46 715 SER A C 1
ATOM 4061 O O . SER A 1 297 ? -4.595 31.388 18.704 1.00 76.26 715 SER A O 1
ATOM 4069 N N . LEU A 1 298 ? -5.569 30.715 16.771 1.00 77.29 716 LEU A N 1
ATOM 4070 C CA . LEU A 1 298 ? -6.885 31.313 16.972 1.00 78.36 716 LEU A CA 1
ATOM 4071 C C . LEU A 1 298 ? -7.859 30.147 16.782 1.00 78.33 716 LEU A C 1
ATOM 4072 O O . LEU A 1 298 ? -7.813 29.447 15.774 1.00 77.86 716 LEU A O 1
ATOM 4088 N N . GLU A 1 299 ? -8.654 29.873 17.792 1.00 78.76 717 GLU A N 1
ATOM 4089 C CA . GLU A 1 299 ? -9.573 28.748 17.799 1.00 79.71 717 GLU A CA 1
ATOM 4090 C C . GLU A 1 299 ? -10.964 29.233 18.192 1.00 80.28 717 GLU A C 1
ATOM 4091 O O . GLU A 1 299 ? -11.095 30.000 19.128 1.00 79.76 717 GLU A O 1
ATOM 4103 N N . PHE A 1 300 ? -11.987 28.819 17.441 1.00 81.21 718 PHE A N 1
ATOM 4104 C CA . PHE A 1 300 ? -13.363 29.184 17.683 1.00 83.08 718 PHE A CA 1
ATOM 4105 C C . PHE A 1 300 ? -14.086 27.938 18.156 1.00 82.67 718 PHE A C 1
ATOM 4106 O O . PHE A 1 300 ? -14.321 27.018 17.378 1.00 82.26 718 PHE A O 1
ATOM 4123 N N . ILE A 1 301 ? -14.366 27.895 19.454 1.00 82.52 719 ILE A N 1
ATOM 4124 C CA . ILE A 1 301 ? -15.072 26.806 20.106 1.00 83.18 719 ILE A CA 1
ATOM 4125 C C . ILE A 1 301 ? -16.583 26.958 19.858 1.00 84.91 719 ILE A C 1
ATOM 4126 O O . ILE A 1 301 ? -17.133 28.038 20.024 1.00 84.86 719 ILE A O 1
ATOM 4142 N N . THR A 1 302 ? -17.248 25.871 19.451 1.00 86.15 720 THR A N 1
ATOM 4143 C CA . THR A 1 302 ? -18.658 25.913 19.108 1.00 87.70 720 THR A CA 1
ATOM 4144 C C . THR A 1 302 ? -19.424 24.772 19.781 1.00 89.61 720 THR A C 1
ATOM 4145 O O . THR A 1 302 ? -18.796 23.823 20.282 1.00 89.50 720 THR A O 1
ATOM 4156 N N . PRO A 1 303 ? -20.785 24.803 19.742 1.00 90.84 721 PRO A N 1
ATOM 4157 C CA . PRO A 1 303 ? -21.545 23.637 20.209 1.00 92.15 721 PRO A CA 1
ATOM 4158 C C . PRO A 1 303 ? -21.271 22.445 19.288 1.00 93.86 721 PRO A C 1
ATOM 4159 O O . PRO A 1 303 ? -21.008 22.606 18.091 1.00 93.72 721 PRO A O 1
ATOM 4170 N N . THR A 1 304 ? -21.337 21.249 19.846 1.00 95.50 722 THR A N 1
ATOM 4171 C CA . THR A 1 304 ? -21.045 20.030 19.105 1.00 97.40 722 THR A CA 1
ATOM 4172 C C . THR A 1 304 ? -22.254 19.575 18.269 1.00 100.05 722 THR A C 1
ATOM 4173 O O . THR A 1 304 ? -23.352 19.440 18.821 1.00 100.49 722 THR A O 1
ATOM 4184 N N . PRO A 1 305 ? -22.083 19.295 16.956 1.00 101.63 723 PRO A N 1
ATOM 4185 C CA . PRO A 1 305 ? -23.233 18.795 16.169 1.00 103.08 723 PRO A CA 1
ATOM 4186 C C . PRO A 1 305 ? -23.712 17.414 16.629 1.00 104.80 723 PRO A C 1
ATOM 4187 O O . PRO A 1 305 ? -22.923 16.631 17.126 1.00 105.18 723 PRO A O 1
ATOM 4198 N N . PHE A 1 306 ? -25.009 17.135 16.500 1.00 106.16 724 PHE A N 1
ATOM 4199 C CA . PHE A 1 306 ? -25.635 15.8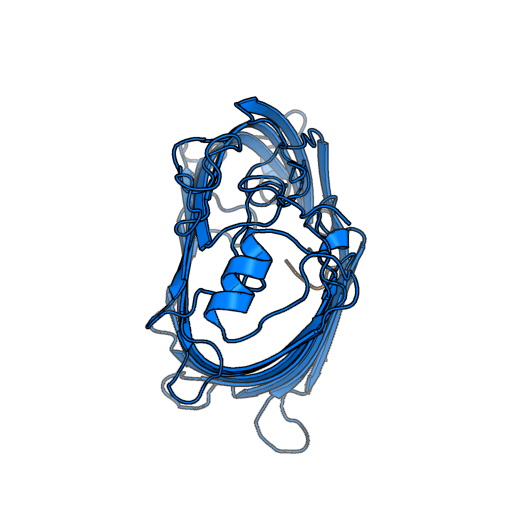71 16.906 1.00 108.05 724 PHE A CA 1
ATOM 4200 C C . PHE A 1 306 ? -25.615 15.621 18.419 1.00 108.18 724 PHE A C 1
ATOM 4201 O O . PHE A 1 306 ? -26.171 14.619 18.845 1.00 109.00 724 PHE A O 1
ATOM 4218 N N . ILE A 1 307 ? -25.041 16.522 19.230 1.00 107.53 725 ILE A N 1
ATOM 4219 C CA . ILE A 1 307 ? -25.008 16.367 20.685 1.00 107.85 725 ILE A CA 1
ATOM 4220 C C . ILE A 1 307 ? -25.742 17.544 21.339 1.00 107.76 725 ILE A C 1
ATOM 4221 O O . ILE A 1 307 ? -25.816 18.642 20.776 1.00 107.85 725 ILE A O 1
ATOM 4237 N N . SER A 1 308 ? -26.290 17.308 22.531 1.00 107.21 726 SER A N 1
ATOM 4238 C CA . SER A 1 308 ? -26.997 18.346 23.283 1.00 106.50 726 SER A CA 1
ATOM 4239 C C . SER A 1 308 ? -26.004 19.350 23.890 1.00 105.07 726 SER A C 1
ATOM 4240 O O . SER A 1 308 ? -24.874 18.987 24.198 1.00 104.34 726 SER A O 1
ATOM 4248 N N . ASP A 1 309 ? -26.461 20.589 24.131 1.00 104.19 727 ASP A N 1
ATOM 4249 C CA . ASP A 1 309 ? -25.630 21.600 24.792 1.00 103.32 727 ASP A CA 1
ATOM 4250 C C . ASP A 1 309 ? -25.450 21.316 26.302 1.00 104.17 727 ASP A C 1
ATOM 4251 O O . ASP A 1 309 ? -24.640 21.974 26.935 1.00 104.71 727 ASP A O 1
ATOM 4260 N N . LYS A 1 310 ? -26.168 20.347 26.879 1.00 104.94 728 LYS A N 1
ATOM 4261 C CA . LYS A 1 310 ? -25.964 19.940 28.271 1.00 105.84 728 LYS A CA 1
ATOM 4262 C C . LYS A 1 310 ? -24.596 19.247 28.439 1.00 105.14 728 LYS A C 1
ATOM 4263 O O . LYS A 1 310 ? -24.117 19.140 29.566 1.00 105.67 728 LYS A O 1
ATOM 4282 N N . TYR A 1 311 ? -24.011 18.706 27.346 1.00 103.95 729 TYR A N 1
ATOM 4283 C CA . TYR A 1 311 ? -22.744 17.984 27.372 1.00 103.22 729 TYR A CA 1
ATOM 4284 C C . TYR A 1 311 ? -21.517 18.829 27.034 1.00 100.90 729 TYR A C 1
ATOM 4285 O O . TYR A 1 311 ? -20.435 18.260 26.989 1.00 101.09 729 TYR A O 1
ATOM 4303 N N . ALA A 1 312 ? -21.639 20.156 26.836 1.00 98.77 730 ALA A N 1
ATOM 4304 C CA . ALA A 1 312 ? -20.478 21.017 26.554 1.00 97.18 730 ALA A CA 1
ATOM 4305 C C . ALA A 1 312 ? -19.430 20.993 27.679 1.00 95.86 730 ALA A C 1
ATOM 4306 O O . ALA A 1 312 ? -18.270 21.323 27.431 1.00 95.87 730 ALA A O 1
ATOM 4313 N N . ASN A 1 313 ? -19.826 20.604 28.906 1.00 94.90 731 ASN A N 1
ATOM 4314 C CA . ASN A 1 313 ? -18.904 20.453 30.032 1.00 94.39 731 ASN A CA 1
ATOM 4315 C C . ASN A 1 313 ? -17.953 19.233 29.820 1.00 94.15 731 ASN A C 1
ATOM 4316 O O . ASN A 1 313 ? -16.873 19.225 30.413 1.00 94.69 731 ASN A O 1
ATOM 4327 N N . SER A 1 314 ? -18.353 18.216 28.990 1.00 92.85 732 SER A N 1
ATOM 4328 C CA . SER A 1 314 ? -17.568 16.986 28.718 1.00 92.26 732 SER A CA 1
ATOM 4329 C C . SER A 1 314 ? -17.257 16.697 27.228 1.00 90.45 732 SER A C 1
ATOM 4330 O O . SER A 1 314 ? -16.539 15.764 26.964 1.00 89.97 732 SER A O 1
ATOM 4338 N N . VAL A 1 315 ? -17.799 17.461 26.271 1.00 89.56 733 VAL A N 1
ATOM 4339 C CA . VAL A 1 315 ? -17.553 17.303 24.822 1.00 88.60 733 VAL A CA 1
ATOM 4340 C C . VAL A 1 315 ? -17.399 18.717 24.251 1.00 86.58 733 VAL A C 1
ATOM 4341 O O . VAL A 1 315 ? -18.199 19.585 24.588 1.00 86.91 733 VAL A O 1
ATOM 4354 N N . ARG A 1 316 ? -16.440 18.934 23.348 1.00 84.45 734 ARG A N 1
ATOM 4355 C CA . ARG A 1 316 ? -16.207 20.258 22.777 1.00 82.85 734 ARG A CA 1
ATOM 4356 C C . ARG A 1 316 ? -15.791 20.169 21.315 1.00 82.79 734 ARG A C 1
ATOM 4357 O O . ARG A 1 316 ? -14.875 19.408 21.000 1.00 83.90 734 ARG A O 1
ATOM 4378 N N . THR A 1 317 ? -16.373 21.014 20.454 1.00 81.61 735 THR A N 1
ATOM 4379 C CA . THR A 1 317 ? -15.988 21.134 19.049 1.00 81.62 735 THR A CA 1
ATOM 4380 C C . THR A 1 317 ? -15.299 22.499 18.819 1.00 82.23 735 THR A C 1
ATOM 4381 O O . THR A 1 317 ? -15.583 23.484 19.517 1.00 82.01 735 THR A O 1
ATOM 4392 N N . SER A 1 318 ? -14.391 22.554 17.830 1.00 82.26 736 SER A N 1
ATOM 4393 C CA . SER A 1 318 ? -13.724 23.793 17.498 1.00 82.44 736 SER A CA 1
ATOM 4394 C C . SER A 1 318 ? -13.063 23.754 16.126 1.00 83.63 736 SER A C 1
ATOM 4395 O O . SER A 1 318 ? -12.819 22.692 15.571 1.00 83.92 736 SER A O 1
ATOM 4403 N N . PHE A 1 319 ? -12.866 24.948 15.560 1.00 83.99 737 PHE A N 1
ATOM 4404 C CA . PHE A 1 319 ? -12.226 25.221 14.276 1.00 84.60 737 PHE A CA 1
ATOM 4405 C C . PHE A 1 319 ? -11.031 26.121 14.613 1.00 84.50 737 PHE A C 1
ATOM 4406 O O . PHE A 1 319 ? -11.139 26.973 15.496 1.00 84.12 737 PHE A O 1
ATOM 4423 N N . PHE A 1 320 ? -9.890 25.920 13.953 1.00 84.73 738 PHE A N 1
ATOM 4424 C CA . PHE A 1 320 ? -8.696 26.688 14.303 1.00 84.85 738 PHE A CA 1
ATOM 4425 C C . PHE A 1 320 ? -7.805 27.066 13.143 1.00 85.77 738 PHE A C 1
ATOM 4426 O O . PHE A 1 320 ? -7.858 26.462 12.078 1.00 85.86 738 PHE A O 1
ATOM 4443 N N . TRP A 1 321 ? -6.994 28.094 13.371 1.00 86.52 739 TRP A N 1
ATOM 4444 C CA . TRP A 1 321 ? -5.950 28.538 12.466 1.00 88.50 739 TRP A CA 1
ATOM 4445 C C . TRP A 1 321 ? -4.696 28.522 13.327 1.00 85.75 739 TRP A C 1
ATOM 4446 O O . TRP A 1 321 ? -4.642 29.198 14.349 1.00 85.01 739 TRP A O 1
ATOM 4467 N N . ASP A 1 322 ? -3.759 27.642 12.998 1.00 84.36 740 ASP A N 1
ATOM 4468 C CA . ASP A 1 322 ? -2.510 27.507 13.740 1.00 83.31 740 ASP A CA 1
ATOM 4469 C C . ASP A 1 322 ? -1.354 28.012 12.908 1.00 83.58 740 ASP A C 1
ATOM 4470 O O . ASP A 1 322 ? -1.399 27.925 11.684 1.00 83.94 740 ASP A O 1
ATOM 4479 N N . MET A 1 323 ? -0.309 28.529 13.560 1.00 83.41 741 MET A N 1
ATOM 4480 C CA . MET A 1 323 ? 0.892 28.962 12.846 1.00 84.39 741 MET A CA 1
ATOM 4481 C C . MET A 1 323 ? 2.080 29.115 13.744 1.00 84.39 741 MET A C 1
ATOM 4482 O O . MET A 1 323 ? 1.938 29.509 14.893 1.00 84.58 741 MET A O 1
ATOM 4496 N N . GLY A 1 324 ? 3.244 28.787 13.221 1.00 84.36 742 GLY A N 1
ATOM 4497 C CA . GLY A 1 324 ? 4.458 28.853 14.003 1.00 84.96 742 GLY A CA 1
ATOM 4498 C C . GLY A 1 324 ? 5.709 28.852 13.174 1.00 85.62 742 GLY A C 1
ATOM 4499 O O . GLY A 1 324 ? 5.686 28.523 11.990 1.00 86.49 742 GLY A O 1
ATOM 4503 N N . THR A 1 325 ? 6.800 29.254 13.806 1.00 85.01 743 THR A N 1
ATOM 4504 C CA . THR A 1 325 ? 8.114 29.269 13.192 1.00 85.51 743 THR A CA 1
ATOM 4505 C C . THR A 1 325 ? 9.163 28.990 14.266 1.00 85.22 743 THR A C 1
ATOM 4506 O O . THR A 1 325 ? 8.986 29.352 15.427 1.00 85.26 743 THR A O 1
ATOM 4517 N N . VAL A 1 326 ? 10.210 28.278 13.884 1.00 85.13 744 VAL A N 1
ATOM 4518 C CA . VAL A 1 326 ? 11.345 27.944 14.744 1.00 85.19 744 VAL A CA 1
ATOM 4519 C C . VAL A 1 326 ? 12.571 28.319 13.942 1.00 85.92 744 VAL A C 1
ATOM 4520 O O . VAL A 1 326 ? 12.652 27.959 12.765 1.00 86.42 744 VAL A O 1
ATOM 4533 N N . TRP A 1 327 ? 13.526 29.037 14.556 1.00 86.00 745 TRP A N 1
ATOM 4534 C CA . TRP A 1 327 ? 14.727 29.456 13.838 1.00 86.80 745 TRP A CA 1
ATOM 4535 C C . TRP A 1 327 ? 16.021 29.345 14.674 1.00 87.12 745 TRP A C 1
ATOM 4536 O O . TRP A 1 327 ? 15.978 29.183 15.892 1.00 87.28 745 TRP A O 1
ATOM 4557 N N . ASP A 1 328 ? 17.160 29.347 13.984 1.00 87.23 746 ASP A N 1
ATOM 4558 C CA . ASP A 1 328 ? 18.487 29.214 14.570 1.00 88.18 746 ASP A CA 1
ATOM 4559 C C . ASP A 1 328 ? 19.219 30.546 14.406 1.00 89.03 746 ASP A C 1
ATOM 4560 O O . ASP A 1 328 ? 19.830 30.760 13.376 1.00 89.40 746 ASP A O 1
ATOM 4569 N N . THR A 1 329 ? 19.240 31.389 15.445 1.00 89.61 747 THR A N 1
ATOM 4570 C CA . THR A 1 329 ? 19.877 32.716 15.394 1.00 91.09 747 THR A CA 1
ATOM 4571 C C . THR A 1 329 ? 21.395 32.723 15.105 1.00 92.46 747 THR A C 1
ATOM 4572 O O . THR A 1 329 ? 21.926 33.791 14.801 1.00 92.99 747 THR A O 1
ATOM 4583 N N . ASN A 1 330 ? 22.091 31.583 15.217 1.00 93.26 748 ASN A N 1
ATOM 4584 C CA . ASN A 1 330 ? 23.532 31.510 14.918 1.00 95.05 748 ASN A CA 1
ATOM 4585 C C . ASN A 1 330 ? 23.815 30.798 13.584 1.00 97.11 748 ASN A C 1
ATOM 4586 O O . ASN A 1 330 ? 24.973 30.473 13.327 1.00 97.05 748 ASN A O 1
ATOM 4597 N N . TRP A 1 331 ? 22.780 30.521 12.748 1.00 98.75 749 TRP A N 1
ATOM 4598 C CA . TRP A 1 331 ? 23.014 29.860 11.469 1.00 100.81 749 TRP A CA 1
ATOM 4599 C C . TRP A 1 331 ? 23.665 30.893 10.561 1.00 103.22 749 TRP A C 1
ATOM 4600 O O . TRP A 1 331 ? 23.065 31.930 10.264 1.00 103.17 749 TRP A O 1
ATOM 4621 N N . ASP A 1 332 ? 24.908 30.619 10.167 1.00 104.96 750 ASP A N 1
ATOM 4622 C CA . ASP A 1 332 ? 25.716 31.495 9.327 1.00 107.34 750 ASP A CA 1
ATOM 4623 C C . ASP A 1 332 ? 25.445 31.172 7.851 1.00 109.93 750 ASP A C 1
ATOM 4624 O O . ASP A 1 332 ? 26.097 30.304 7.271 1.00 110.56 750 ASP A O 1
ATOM 4633 N N . SER A 1 333 ? 24.468 31.852 7.258 1.00 111.44 751 SER A N 1
ATOM 4634 C CA . SER A 1 333 ? 24.103 31.647 5.854 1.00 113.78 751 SER A CA 1
ATOM 4635 C C . SER A 1 333 ? 25.150 32.191 4.866 1.00 116.28 751 SER A C 1
ATOM 4636 O O . SER A 1 333 ? 24.980 32.013 3.662 1.00 117.05 751 SER A O 1
ATOM 4644 N N . SER A 1 334 ? 26.180 32.910 5.351 1.00 117.31 752 SER A N 1
ATOM 4645 C CA . SER A 1 334 ? 27.224 33.465 4.499 1.00 119.24 752 SER A CA 1
ATOM 4646 C C . SER A 1 334 ? 28.139 32.336 4.012 1.00 120.20 752 SER A C 1
ATOM 4647 O O . SER A 1 334 ? 28.518 32.316 2.838 1.00 121.03 752 SER A O 1
ATOM 4655 N N . GLN A 1 335 ? 28.484 31.391 4.904 1.00 119.72 753 GLN A N 1
ATOM 4656 C CA . GLN A 1 335 ? 29.329 30.269 4.528 1.00 120.49 753 GLN A CA 1
ATOM 4657 C C . GLN A 1 335 ? 28.525 29.044 4.040 1.00 119.63 753 GLN A C 1
ATOM 4658 O O . GLN A 1 335 ? 29.124 28.126 3.476 1.00 120.42 753 GLN A O 1
ATOM 4672 N N . TYR A 1 336 ? 27.200 29.011 4.269 1.00 117.96 754 TYR A N 1
ATOM 4673 C CA . TYR A 1 336 ? 26.320 27.938 3.799 1.00 117.17 754 TYR A CA 1
ATOM 4674 C C . TYR A 1 336 ? 25.323 28.613 2.860 1.00 117.25 754 TYR A C 1
ATOM 4675 O O . TYR A 1 336 ? 24.116 28.570 3.089 1.00 116.72 754 TYR A O 1
ATOM 4693 N N . SER A 1 337 ? 25.861 29.287 1.819 1.00 117.66 755 SER A N 1
ATOM 4694 C CA . SER A 1 337 ? 25.084 30.071 0.862 1.00 118.27 755 SER A CA 1
ATOM 4695 C C . SER A 1 337 ? 24.094 29.264 0.025 1.00 118.32 755 SER A C 1
ATOM 4696 O O . SER A 1 337 ? 23.008 29.768 -0.266 1.00 118.75 755 SER A O 1
ATOM 4704 N N . GLY A 1 338 ? 24.445 28.041 -0.349 1.00 117.77 756 GLY A N 1
ATOM 4705 C CA . GLY A 1 338 ? 23.539 27.200 -1.128 1.00 117.74 756 GLY A CA 1
ATOM 4706 C C . GLY A 1 338 ? 22.309 26.726 -0.363 1.00 116.56 756 GLY A C 1
ATOM 4707 O O . GLY A 1 338 ? 21.186 26.760 -0.886 1.00 117.11 756 GLY A O 1
ATOM 4711 N N . TYR A 1 339 ? 22.505 26.342 0.911 1.00 114.59 757 TYR A N 1
ATOM 4712 C CA . TYR A 1 339 ? 21.452 25.780 1.776 1.00 112.69 757 TYR A CA 1
ATOM 4713 C C . TYR A 1 339 ? 20.490 26.878 2.292 1.00 110.11 757 TYR A C 1
ATOM 4714 O O . TYR A 1 339 ? 20.837 28.061 2.237 1.00 110.00 757 TYR A O 1
ATOM 4732 N N . PRO A 1 340 ? 19.276 26.528 2.792 1.00 107.86 758 PRO A N 1
ATOM 4733 C CA . PRO A 1 340 ? 18.366 27.579 3.279 1.00 106.14 758 PRO A CA 1
ATOM 4734 C C . PRO A 1 340 ? 18.927 28.361 4.465 1.00 104.12 758 PRO A C 1
ATOM 4735 O O . PRO A 1 340 ? 19.768 27.843 5.211 1.00 104.04 758 PRO A O 1
ATOM 4746 N N . ASP A 1 341 ? 18.484 29.622 4.619 1.00 102.23 759 ASP A N 1
ATOM 4747 C CA . ASP A 1 341 ? 18.901 30.470 5.732 1.00 100.80 759 ASP A CA 1
ATOM 4748 C C . ASP A 1 341 ? 18.008 30.134 6.917 1.00 98.81 759 ASP A C 1
ATOM 4749 O O . ASP A 1 341 ? 16.896 30.641 7.014 1.00 99.08 759 ASP A O 1
ATOM 4758 N N . TYR A 1 342 ? 18.510 29.314 7.831 1.00 96.92 760 TYR A N 1
ATOM 4759 C CA . TYR A 1 342 ? 17.777 28.899 9.016 1.00 95.60 760 TYR A CA 1
ATOM 4760 C C . TYR A 1 342 ? 17.720 29.973 10.119 1.00 93.64 760 TYR A C 1
ATOM 4761 O O . TYR A 1 342 ? 16.942 29.824 11.049 1.00 92.74 760 TYR A O 1
ATOM 4779 N N . SER A 1 343 ? 18.505 31.059 10.015 1.00 93.05 761 SER A N 1
ATOM 4780 C CA . SER A 1 343 ? 18.398 32.175 10.962 1.00 92.50 761 SER A CA 1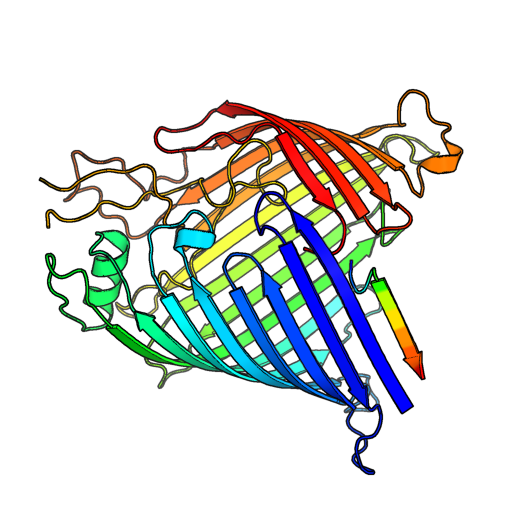
ATOM 4781 C C . SER A 1 343 ? 17.229 33.127 10.604 1.00 92.19 761 SER A C 1
ATOM 4782 O O . SER A 1 343 ? 17.088 34.167 11.258 1.00 92.11 761 SER A O 1
ATOM 4790 N N . ASP A 1 344 ? 16.422 32.794 9.560 1.00 91.94 762 ASP A N 1
ATOM 4791 C CA . ASP A 1 344 ? 15.314 33.610 9.070 1.00 92.17 762 ASP A CA 1
ATOM 4792 C C . ASP A 1 344 ? 14.020 33.216 9.789 1.00 90.82 762 ASP A C 1
ATOM 4793 O O . ASP A 1 344 ? 13.491 32.132 9.550 1.00 90.46 762 ASP A O 1
ATOM 4802 N N . PRO A 1 345 ? 13.479 34.090 10.654 1.00 90.05 763 PRO A N 1
ATOM 4803 C CA . PRO A 1 345 ? 12.213 33.759 11.318 1.00 89.63 763 PRO A CA 1
ATOM 4804 C C . PRO A 1 345 ? 10.978 33.959 10.432 1.00 90.13 763 PRO A C 1
ATOM 4805 O O . PRO A 1 345 ? 9.907 33.556 10.849 1.00 90.77 763 PRO A O 1
ATOM 4816 N N . SER A 1 346 ? 11.097 34.582 9.229 1.00 90.05 764 SER A N 1
ATOM 4817 C CA . SER A 1 346 ? 9.933 34.909 8.383 1.00 89.94 764 SER A CA 1
ATOM 4818 C C . SER A 1 346 ? 9.217 33.733 7.715 1.00 89.46 764 SER A C 1
ATOM 4819 O O . SER A 1 346 ? 8.202 33.977 7.061 1.00 90.10 764 SER A O 1
ATOM 4827 N N . ASN A 1 347 ? 9.722 32.498 7.832 1.00 88.41 765 ASN A N 1
ATOM 4828 C CA . ASN A 1 347 ? 9.058 31.346 7.221 1.00 88.23 765 ASN A CA 1
ATOM 4829 C C . ASN A 1 347 ? 7.940 30.876 8.158 1.00 86.75 765 ASN A C 1
ATOM 4830 O O . ASN A 1 347 ? 8.112 29.911 8.894 1.00 87.04 765 ASN A O 1
ATOM 4841 N N . ILE A 1 348 ? 6.802 31.577 8.140 1.00 85.23 766 ILE A N 1
ATOM 4842 C CA . ILE A 1 348 ? 5.693 31.264 9.029 1.00 84.81 766 ILE A CA 1
ATOM 4843 C C . ILE A 1 348 ? 4.880 30.094 8.492 1.00 84.58 766 ILE A C 1
ATOM 4844 O O . ILE A 1 348 ? 4.278 30.206 7.425 1.00 85.03 766 ILE A O 1
ATOM 4860 N N . ARG A 1 349 ? 4.862 28.974 9.224 1.00 85.43 767 ARG A N 1
ATOM 4861 C CA . ARG A 1 349 ? 4.077 27.802 8.835 1.00 85.02 767 ARG A CA 1
ATOM 4862 C C . ARG A 1 349 ? 2.658 28.052 9.245 1.00 86.22 767 ARG A C 1
ATOM 4863 O O . ARG A 1 349 ? 2.456 28.655 10.285 1.00 86.77 767 ARG A O 1
ATOM 4884 N N . MET A 1 350 ? 1.673 27.570 8.478 1.00 86.77 768 MET A N 1
ATOM 4885 C CA . MET A 1 350 ? 0.277 27.791 8.814 1.00 88.55 768 MET A CA 1
ATOM 4886 C C . MET A 1 350 ? -0.577 26.578 8.491 1.00 89.44 768 MET A C 1
ATOM 4887 O O . MET A 1 350 ? -0.294 25.843 7.549 1.00 89.35 768 MET A O 1
ATO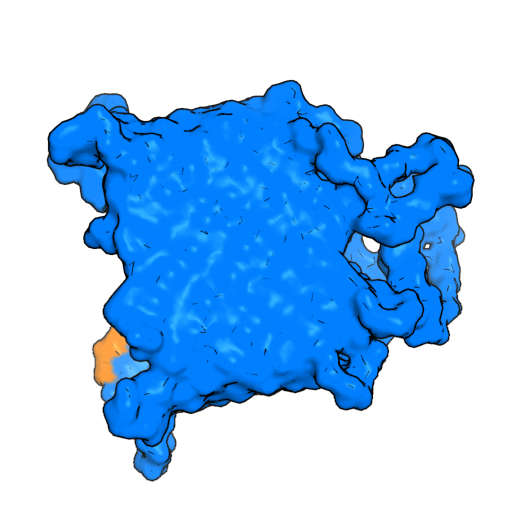M 4901 N N . SER A 1 351 ? -1.656 26.399 9.254 1.00 90.30 769 SER A N 1
ATOM 4902 C CA . SER A 1 351 ? -2.625 25.338 9.025 1.00 91.60 769 SER A CA 1
ATOM 4903 C C . SER A 1 351 ? -4.010 25.780 9.507 1.00 93.30 769 SER A C 1
ATOM 4904 O O . SER A 1 351 ? -4.155 26.777 10.222 1.00 93.91 769 SER A O 1
ATOM 4912 N N . ALA A 1 352 ? -5.026 25.054 9.046 1.00 93.74 770 ALA A N 1
ATOM 4913 C CA . ALA A 1 352 ? -6.415 25.273 9.383 1.00 94.93 770 ALA A CA 1
ATOM 4914 C C . ALA A 1 352 ? -7.057 23.894 9.577 1.00 95.09 770 ALA A C 1
ATOM 4915 O O . ALA A 1 352 ? -6.715 22.952 8.854 1.00 95.54 770 ALA A O 1
ATOM 4922 N N . GLY A 1 353 ? -7.952 23.768 10.548 1.00 94.61 771 GLY A N 1
ATOM 4923 C CA . GLY A 1 353 ? -8.606 22.493 10.808 1.00 94.48 771 GLY A CA 1
ATOM 4924 C C . GLY A 1 353 ? -9.749 22.546 11.796 1.00 94.77 771 GLY A C 1
ATOM 4925 O O . GLY A 1 353 ? -10.173 23.627 12.221 1.00 95.29 771 GLY A O 1
ATOM 4929 N N . ILE A 1 354 ? -10.262 21.351 12.138 1.00 94.27 772 ILE A N 1
ATOM 4930 C CA . ILE A 1 354 ? -11.346 21.131 13.100 1.00 94.39 772 ILE A CA 1
ATOM 4931 C C . ILE A 1 354 ? -10.829 20.144 14.164 1.00 91.92 772 ILE A C 1
ATOM 4932 O O . ILE A 1 354 ? -10.014 19.264 13.870 1.00 90.64 772 ILE A O 1
ATOM 4948 N N . ALA A 1 355 ? -11.281 20.333 15.411 1.00 90.97 773 ALA A N 1
ATOM 4949 C CA . ALA A 1 355 ? -10.901 19.497 16.545 1.00 89.44 773 ALA A CA 1
ATOM 4950 C C . ALA A 1 355 ? -12.142 19.051 17.315 1.00 88.68 773 ALA A C 1
ATOM 4951 O O . ALA A 1 355 ? -13.149 19.732 17.308 1.00 90.27 773 ALA A O 1
ATOM 4958 N N . LEU A 1 356 ? -12.069 17.884 17.935 1.00 86.60 774 LEU A N 1
ATOM 4959 C CA . LEU A 1 356 ? -13.129 17.285 18.732 1.00 85.56 774 LEU A CA 1
ATOM 4960 C C . LEU A 1 356 ? -12.472 16.752 20.004 1.00 82.86 774 LEU A C 1
ATOM 4961 O O . LEU A 1 356 ? -11.485 16.029 19.907 1.00 82.26 774 LEU A O 1
ATOM 4977 N N . GLN A 1 357 ? -13.016 17.084 21.173 1.00 81.12 775 GLN A N 1
ATOM 4978 C CA . GLN A 1 357 ? -12.497 16.651 22.461 1.00 79.42 775 GLN A CA 1
ATOM 4979 C C . GLN A 1 357 ? -13.615 16.043 23.292 1.00 80.61 775 GLN A C 1
ATOM 4980 O O . GLN A 1 357 ? -14.716 16.585 23.322 1.00 81.52 775 GLN A O 1
ATOM 4994 N N . TRP A 1 358 ? -13.325 14.961 24.003 1.00 80.87 776 TRP A N 1
ATOM 4995 C CA . TRP A 1 358 ? -14.290 14.295 24.842 1.00 82.75 776 TRP A CA 1
ATOM 4996 C C . TRP A 1 358 ? -13.622 13.831 26.129 1.00 83.54 776 TRP A C 1
ATOM 4997 O O . TRP A 1 358 ? -12.614 13.144 26.056 1.00 83.72 776 TRP A O 1
ATOM 5018 N N . MET A 1 359 ? -14.129 14.240 27.304 1.00 84.38 777 MET A N 1
ATOM 5019 C CA . MET A 1 359 ? -13.630 13.717 28.578 1.00 85.90 777 MET A CA 1
ATOM 5020 C C . MET A 1 359 ? -14.351 12.370 28.678 1.00 87.61 777 MET A C 1
ATOM 5021 O O . MET A 1 359 ? -15.516 12.319 29.097 1.00 87.96 777 MET A O 1
ATOM 5035 N N . SER A 1 360 ? -13.702 11.314 28.182 1.00 88.22 778 SER A N 1
ATOM 5036 C CA . SER A 1 360 ? -14.281 9.972 28.130 1.00 90.84 778 SER A CA 1
ATOM 5037 C C . SER A 1 360 ? -14.019 9.178 29.429 1.00 92.32 778 SER A C 1
ATOM 5038 O O . SER A 1 360 ? -13.151 9.579 30.193 1.00 93.31 778 SER A O 1
ATOM 5046 N N . PRO A 1 361 ? -14.679 8.030 29.689 1.00 92.86 779 PRO A N 1
ATOM 5047 C CA . PRO A 1 361 ? -14.320 7.234 30.884 1.00 93.40 779 PRO A CA 1
ATOM 5048 C C . PRO A 1 361 ? -12.847 6.754 30.920 1.00 93.02 779 PRO A C 1
ATOM 5049 O O . PRO A 1 361 ? -12.394 6.298 31.968 1.00 92.96 779 PRO A O 1
ATOM 5060 N N . LEU A 1 362 ? -12.110 6.862 29.780 1.00 92.26 780 LEU A N 1
ATOM 5061 C CA . LEU A 1 362 ? -10.688 6.533 29.667 1.00 92.28 780 LEU A CA 1
ATOM 5062 C C . LEU A 1 362 ? -9.798 7.815 29.767 1.00 89.20 780 LEU A C 1
ATOM 5063 O O . LEU A 1 362 ? -8.613 7.742 29.447 1.00 88.68 780 LEU A O 1
ATOM 5079 N N . GLY A 1 363 ? -10.371 8.970 30.142 1.00 86.18 781 GLY A N 1
ATOM 5080 C CA . GLY A 1 363 ? -9.627 10.217 30.184 1.00 83.49 781 GLY A CA 1
ATOM 5081 C C . GLY A 1 363 ? -9.835 11.042 28.928 1.00 80.98 781 GLY A C 1
ATOM 5082 O O . GLY A 1 363 ? -10.642 10.687 28.067 1.00 80.94 781 GLY A O 1
ATOM 5086 N N . PRO A 1 364 ? -9.080 12.141 28.776 1.00 78.94 782 PRO A N 1
ATOM 5087 C CA . PRO A 1 364 ? -9.323 13.036 27.645 1.00 78.34 782 PRO A CA 1
ATOM 5088 C C . PRO A 1 364 ? -8.959 12.472 26.298 1.00 78.78 782 PRO A C 1
ATOM 5089 O O . PRO A 1 364 ? -7.851 11.991 26.119 1.00 78.91 782 PRO A O 1
ATOM 5100 N N . LEU A 1 365 ? -9.906 12.513 25.367 1.00 79.21 783 LEU A N 1
ATOM 5101 C CA . LEU A 1 365 ? -9.687 12.117 23.997 1.00 80.99 783 LEU A CA 1
ATOM 5102 C C . LEU A 1 365 ? -9.716 13.371 23.149 1.00 82.15 783 LEU A C 1
ATOM 5103 O O . LEU A 1 365 ? -10.588 14.207 23.337 1.00 83.04 783 LEU A O 1
ATOM 5119 N N . VAL A 1 366 ? -8.748 13.543 22.264 1.00 82.27 784 VAL A N 1
ATOM 5120 C CA . VAL A 1 366 ? -8.637 14.719 21.402 1.00 82.78 784 VAL A CA 1
ATOM 5121 C C . VAL A 1 366 ? -8.352 14.208 20.022 1.00 86.19 784 VAL A C 1
ATOM 5122 O O . VAL A 1 366 ? -7.397 13.465 19.855 1.00 87.52 784 VAL A O 1
ATOM 5135 N N . PHE A 1 367 ? -9.136 14.587 19.039 1.00 88.33 785 PHE A N 1
ATOM 5136 C CA . PHE A 1 367 ? -8.922 14.169 17.664 1.00 91.28 785 PHE A CA 1
ATOM 5137 C C . PHE A 1 367 ? -8.990 15.415 16.822 1.00 92.24 785 PHE A C 1
ATOM 5138 O O . PHE A 1 367 ? -9.935 16.188 16.964 1.00 93.20 785 PHE A O 1
ATOM 5155 N N . SER A 1 368 ? -7.990 15.644 15.986 1.00 92.25 786 SER A N 1
ATOM 5156 C CA . SER A 1 368 ? -7.959 16.804 15.115 1.00 93.79 786 SER A CA 1
ATOM 5157 C C . SER A 1 368 ? -7.641 16.404 13.686 1.00 96.14 786 SER A C 1
ATOM 5158 O O . SER A 1 368 ? -6.974 15.394 13.453 1.00 96.30 786 SER A O 1
ATOM 5166 N N . TYR A 1 369 ? -8.128 17.194 12.729 1.00 98.26 787 TYR A N 1
ATOM 5167 C CA . TYR A 1 369 ? -7.814 17.028 11.318 1.00 101.22 787 TYR A CA 1
ATOM 5168 C C . TYR A 1 369 ? -7.431 18.404 10.761 1.00 101.68 787 TYR A C 1
ATOM 5169 O O . TYR A 1 369 ? -8.296 19.253 10.651 1.00 102.54 787 TYR A O 1
ATOM 5187 N N . ALA A 1 370 ? -6.146 18.646 10.454 1.00 101.30 788 ALA A N 1
ATOM 5188 C CA . ALA A 1 370 ? -5.711 19.942 9.909 1.00 101.69 788 ALA A CA 1
ATOM 5189 C C . ALA A 1 370 ? -4.953 19.744 8.600 1.00 101.82 788 ALA A C 1
ATOM 5190 O O . ALA A 1 370 ? -4.253 18.744 8.428 1.00 101.11 788 ALA A O 1
ATOM 5197 N N . GLN A 1 371 ? -5.160 20.669 7.655 1.00 102.84 789 GLN A N 1
ATOM 5198 C CA . GLN A 1 371 ? -4.527 20.639 6.343 1.00 104.28 789 GLN A CA 1
ATOM 5199 C C . GLN A 1 371 ? -3.502 21.780 6.321 1.00 103.80 789 GLN A C 1
ATOM 5200 O O . GLN A 1 371 ? -3.922 22.927 6.227 1.00 104.63 789 GLN A O 1
ATOM 5214 N N . PRO A 1 372 ? -2.180 21.529 6.474 1.00 102.68 790 PRO A N 1
ATOM 5215 C CA . PRO A 1 372 ? -1.222 22.654 6.447 1.00 102.73 790 PRO A CA 1
ATOM 5216 C C . PRO A 1 372 ? -1.231 23.400 5.108 1.00 104.27 790 PRO A C 1
ATOM 5217 O O . PRO A 1 372 ? -0.849 22.818 4.092 1.00 105.23 790 PRO A O 1
ATOM 5228 N N . PHE A 1 373 ? -1.686 24.667 5.093 1.00 104.46 791 PHE A N 1
ATOM 5229 C CA . PHE A 1 373 ? -1.746 25.428 3.847 1.00 105.95 791 PHE A CA 1
ATOM 5230 C C . PHE A 1 373 ? -0.438 26.178 3.512 1.00 106.89 791 PHE A C 1
ATOM 5231 O O . PHE A 1 373 ? -0.238 26.512 2.343 1.00 108.36 791 PHE A O 1
ATOM 5248 N N . LYS A 1 374 ? 0.457 26.412 4.486 1.00 105.94 792 LYS A N 1
ATOM 5249 C CA . LYS A 1 374 ? 1.733 27.051 4.191 1.00 107.13 792 LYS A CA 1
ATOM 5250 C C . LYS A 1 374 ? 2.844 26.283 4.876 1.00 106.98 792 LYS A C 1
ATOM 5251 O O . LYS A 1 374 ? 2.993 26.384 6.089 1.00 106.78 792 LYS A O 1
ATOM 5270 N N . LYS A 1 375 ? 3.607 25.493 4.111 1.00 107.01 793 LYS A N 1
ATOM 5271 C CA . LYS A 1 375 ? 4.691 24.708 4.677 1.00 107.26 793 LYS A CA 1
ATOM 5272 C C . LYS A 1 375 ? 5.967 24.833 3.839 1.00 108.55 793 LYS A C 1
ATOM 5273 O O . LYS A 1 375 ? 5.902 24.940 2.615 1.00 109.67 793 LYS A O 1
ATOM 5292 N N . TYR A 1 376 ? 7.121 24.828 4.500 1.00 108.32 794 TYR A N 1
ATOM 5293 C CA . TYR A 1 376 ? 8.411 24.941 3.824 1.00 109.38 794 TYR A CA 1
ATOM 5294 C C . TYR A 1 376 ? 9.007 23.561 3.555 1.00 109.54 794 TYR A C 1
ATOM 5295 O O . TYR A 1 376 ? 8.596 22.580 4.177 1.00 109.22 794 TYR A O 1
ATOM 5313 N N . ASP A 1 377 ? 9.908 23.461 2.560 1.00 109.93 795 ASP A N 1
ATOM 5314 C CA . ASP A 1 377 ? 10.468 22.158 2.188 1.00 110.22 795 ASP A CA 1
ATOM 5315 C C . ASP A 1 377 ? 11.236 21.530 3.363 1.00 108.18 795 ASP A C 1
ATOM 5316 O O . ASP A 1 377 ? 11.962 22.218 4.084 1.00 107.77 795 ASP A O 1
ATOM 5325 N N . GLY A 1 378 ? 10.945 20.255 3.601 1.00 106.84 796 GLY A N 1
ATOM 5326 C CA . GLY A 1 378 ? 11.430 19.502 4.741 1.00 105.79 796 GLY A CA 1
ATOM 5327 C C . GLY A 1 378 ? 10.265 19.188 5.663 1.00 103.86 796 GLY A C 1
ATOM 5328 O O . GLY A 1 378 ? 10.136 18.059 6.143 1.00 104.32 796 GLY A O 1
ATOM 5332 N N . ASP A 1 379 ? 9.375 20.175 5.900 1.00 101.60 797 ASP A N 1
ATOM 5333 C CA . ASP A 1 379 ? 8.231 19.972 6.790 1.00 100.23 797 ASP A CA 1
ATOM 5334 C C . ASP A 1 379 ? 7.393 18.736 6.390 1.00 100.07 797 ASP A C 1
ATOM 5335 O O . ASP A 1 379 ? 7.149 18.482 5.202 1.00 100.66 797 ASP A O 1
ATOM 5344 N N . LYS A 1 380 ? 7.034 17.941 7.392 1.00 98.83 798 LYS A N 1
ATOM 5345 C CA . LYS A 1 380 ? 6.262 16.736 7.201 1.00 98.65 798 LYS A CA 1
ATOM 5346 C C . LYS A 1 380 ? 4.843 17.013 7.679 1.00 97.55 798 LYS A C 1
ATOM 5347 O O . LYS A 1 380 ? 4.658 17.539 8.770 1.00 96.78 798 LYS A O 1
ATOM 5366 N N . ALA A 1 381 ? 3.851 16.727 6.837 1.00 97.54 799 ALA A N 1
ATOM 5367 C CA . ALA A 1 381 ? 2.455 16.940 7.194 1.00 97.45 799 ALA A CA 1
ATOM 5368 C C . ALA A 1 381 ? 1.911 15.680 7.843 1.00 97.39 799 ALA A C 1
ATOM 5369 O O . ALA A 1 381 ? 2.185 14.573 7.384 1.00 98.68 799 ALA A O 1
ATOM 5376 N N . GLU A 1 382 ? 1.188 15.855 8.932 1.00 96.07 800 GLU A N 1
ATOM 5377 C CA . GLU A 1 382 ? 0.499 14.806 9.658 1.00 96.20 800 GLU A CA 1
ATOM 5378 C C . GLU A 1 382 ? -0.891 15.365 9.883 1.00 95.88 800 GLU A C 1
ATOM 5379 O O . GLU A 1 382 ? -1.138 16.065 10.856 1.00 95.11 800 GLU A O 1
ATOM 5391 N N . GLN A 1 383 ? -1.770 15.130 8.924 1.00 96.54 801 GLN A N 1
ATOM 5392 C CA . GLN A 1 383 ? -3.112 15.695 8.918 1.00 96.84 801 GLN A CA 1
ATOM 5393 C C . GLN A 1 383 ? -3.996 15.194 10.077 1.00 96.03 801 GLN A C 1
ATOM 5394 O O . GLN A 1 383 ? -4.559 16.011 10.800 1.00 95.76 801 GLN A O 1
ATOM 5408 N N . PHE A 1 384 ? -4.102 13.880 10.274 1.00 96.11 802 PHE A N 1
ATOM 5409 C CA . PHE A 1 384 ? -4.892 13.328 11.377 1.00 96.81 802 PHE A CA 1
ATOM 5410 C C . PHE A 1 384 ? -4.022 13.136 12.600 1.00 94.67 802 PHE A C 1
ATOM 5411 O O . PHE A 1 384 ? -3.027 12.418 12.518 1.00 95.19 802 PHE A O 1
ATOM 5428 N N . GLN A 1 385 ? -4.407 13.723 13.738 1.00 92.42 803 GLN A N 1
ATOM 5429 C CA . GLN A 1 385 ? -3.669 13.595 14.995 1.00 91.01 803 GLN A CA 1
ATOM 5430 C C . GLN A 1 385 ? -4.659 13.288 16.113 1.00 91.72 803 GLN A C 1
ATOM 5431 O O . GLN A 1 385 ? -5.759 13.827 16.119 1.00 91.78 803 GLN A O 1
ATOM 5445 N N . PHE A 1 386 ? -4.297 12.365 17.015 1.00 92.66 804 PHE A N 1
ATOM 5446 C CA . PHE A 1 386 ? -5.187 11.813 18.043 1.00 93.95 804 PHE A CA 1
ATOM 5447 C C . PHE A 1 386 ? -4.457 11.587 19.356 1.00 93.00 804 PHE A C 1
ATOM 5448 O O . PHE A 1 386 ? -3.322 11.115 19.328 1.00 93.74 804 PHE A O 1
ATOM 5465 N N . ASN A 1 387 ? -5.108 11.869 20.495 1.00 91.52 805 ASN A N 1
ATOM 5466 C CA . ASN A 1 387 ? -4.527 11.660 21.819 1.00 91.38 805 ASN A CA 1
ATOM 5467 C C . ASN A 1 387 ? -5.587 11.130 22.772 1.00 92.82 805 ASN A C 1
ATOM 5468 O O . ASN A 1 387 ? -6.672 11.679 22.787 1.00 92.62 805 ASN A O 1
ATOM 5479 N N . ILE A 1 388 ? -5.289 10.079 23.569 1.00 94.05 806 ILE A N 1
ATOM 5480 C CA . ILE A 1 388 ? -6.218 9.556 24.594 1.00 95.71 806 ILE A CA 1
ATOM 5481 C C . ILE A 1 388 ? -5.394 9.360 25.872 1.00 96.67 806 ILE A C 1
ATOM 5482 O O . ILE A 1 388 ? -4.235 8.970 25.796 1.00 96.39 806 ILE A O 1
ATOM 5498 N N . GLY A 1 389 ? -5.988 9.629 27.028 1.00 97.68 807 GLY A N 1
ATOM 5499 C CA . GLY A 1 389 ? -5.295 9.478 28.302 1.00 99.46 807 GLY A CA 1
ATOM 5500 C C . GLY A 1 389 ? -4.240 10.535 28.524 1.00 100.79 807 GLY A C 1
ATOM 5501 O O . GLY A 1 389 ? -4.292 11.593 27.897 1.00 100.62 807 GLY A O 1
ATOM 5505 N N . LYS A 1 390 ? -3.261 10.264 29.402 1.00 102.49 808 LYS A N 1
ATOM 5506 C CA . LYS A 1 390 ? -2.190 11.228 29.692 1.00 104.12 808 LYS A CA 1
ATOM 5507 C C . LYS A 1 390 ? -1.083 11.272 28.605 1.00 105.19 808 LYS A C 1
ATOM 5508 O O . LYS A 1 390 ? -0.694 10.233 28.067 1.00 105.55 808 LYS A O 1
ATOM 5516 N N . THR A 1 391 ? -0.563 12.492 28.313 1.00 105.39 809 THR A N 1
ATOM 5517 C CA . THR A 1 391 ? 0.510 12.746 27.343 1.00 106.27 809 THR A CA 1
ATOM 5518 C C . THR A 1 391 ? 1.246 14.055 27.709 1.00 107.02 809 THR A C 1
ATOM 5519 O O . THR A 1 391 ? 2.453 14.220 27.470 1.00 107.97 809 THR A O 1
ATOM 5525 N N . TRP B 2 1 ? -3.733 16.832 32.289 1.00 75.41 1 TRP B N 1
ATOM 5526 C CA . TRP B 2 1 ? -4.547 15.779 32.902 1.00 75.48 1 TRP B CA 1
ATOM 5527 C C . TRP B 2 1 ? -3.634 14.631 33.318 1.00 75.94 1 TRP B C 1
ATOM 5528 O O . TRP B 2 1 ? -2.662 14.337 32.618 1.00 76.80 1 TRP B O 1
ATOM 5550 N N . ASN B 2 2 ? -3.942 13.974 34.440 1.00 75.23 2 ASN B N 1
ATOM 5551 C CA . ASN B 2 2 ? -3.111 12.881 34.927 1.00 75.12 2 ASN B CA 1
ATOM 5552 C C . ASN B 2 2 ? -3.928 11.720 35.558 1.00 74.12 2 ASN B C 1
ATOM 5553 O O . ASN B 2 2 ? -5.135 11.844 35.767 1.00 73.94 2 ASN B O 1
ATOM 5564 N N . SER B 2 3 ? -3.228 10.589 35.809 1.00 73.29 3 SER B N 1
ATOM 5565 C CA . SER B 2 3 ? -3.678 9.338 36.434 1.00 73.28 3 SER B CA 1
ATOM 5566 C C . SER B 2 3 ? -5.110 8.926 36.095 1.00 72.22 3 SER B C 1
ATOM 5567 O O . SER B 2 3 ? -5.967 8.767 36.977 1.00 71.63 3 SER B O 1
ATOM 5575 N N . ASN B 2 4 ? -5.317 8.652 34.805 1.00 71.57 4 ASN B N 1
ATOM 5576 C CA . ASN B 2 4 ? -6.604 8.251 34.268 1.00 71.72 4 ASN B CA 1
ATOM 5577 C C . ASN B 2 4 ? -6.967 6.797 34.554 1.00 72.45 4 ASN B C 1
ATOM 5578 O O . ASN B 2 4 ? -8.152 6.462 34.487 1.00 73.67 4 ASN B O 1
ATOM 5587 N N . VAL B 2 5 ? -5.991 5.941 34.898 1.00 71.54 5 VAL B N 1
ATOM 5588 C CA . VAL B 2 5 ? -6.288 4.555 35.222 1.00 71.07 5 VAL B CA 1
ATOM 5589 C C . VAL B 2 5 ? -6.645 4.490 36.691 1.00 71.06 5 VAL B C 1
ATOM 5590 O O . VAL B 2 5 ? -7.682 3.916 37.035 1.00 71.20 5 VAL B O 1
ATOM 5602 N N . HIS B 2 6 ? -5.824 5.090 37.561 1.00 71.13 6 HIS B N 1
ATOM 5603 C CA . HIS B 2 6 ? -6.149 5.146 38.985 1.00 72.85 6 HIS B CA 1
ATOM 5604 C C . HIS B 2 6 ? -5.432 6.286 39.731 1.00 74.43 6 HIS B C 1
ATOM 5605 O O . HIS B 2 6 ? -4.200 6.333 39.767 1.00 74.46 6 HIS B O 1
ATOM 5618 N N . SER B 2 7 ? -6.220 7.139 40.399 1.00 75.33 7 SER B N 1
ATOM 5619 C CA . SER B 2 7 ? -5.734 8.199 41.271 1.00 77.17 7 SER B CA 1
ATOM 5620 C C . SER B 2 7 ? -6.171 7.725 42.668 1.00 78.99 7 SER B C 1
ATOM 5621 O O . SER B 2 7 ? -7.283 8.024 43.092 1.00 79.40 7 SER B O 1
ATOM 5629 N N . TYR B 2 8 ? -5.345 6.917 43.340 1.00 80.05 8 TYR B N 1
ATOM 5630 C CA . TYR B 2 8 ? -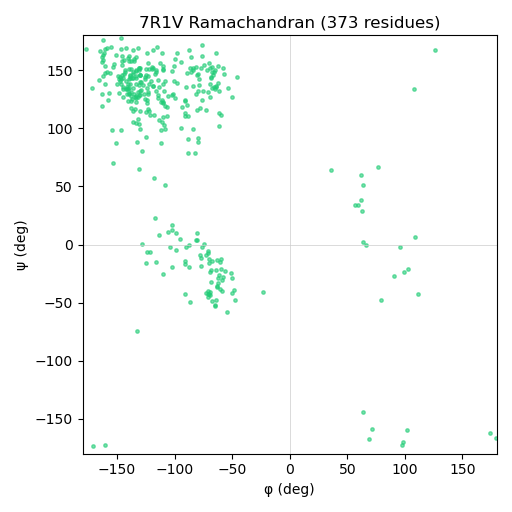5.726 6.297 44.615 1.00 81.74 8 TYR B CA 1
ATOM 5631 C C . TYR B 2 8 ? -5.047 6.907 45.836 1.00 83.72 8 TYR B C 1
ATOM 5632 O O . TYR B 2 8 ? -3.847 6.754 45.999 1.00 84.02 8 TYR B O 1
ATOM 5649 N N . ARG B 2 9 ? -5.828 7.467 46.753 1.00 85.34 9 ARG B N 1
ATOM 5650 C CA . ARG B 2 9 ? -5.299 8.077 47.973 1.00 87.87 9 ARG B CA 1
ATOM 5651 C C . ARG B 2 9 ? -5.669 7.207 49.190 1.00 88.76 9 ARG B C 1
ATOM 5652 O O . ARG B 2 9 ? -6.777 6.681 49.254 1.00 88.99 9 ARG B O 1
ATOM 5673 N N . PHE B 2 10 ? -4.729 7.027 50.125 1.00 89.10 10 PHE B N 1
ATOM 5674 C CA . PHE B 2 10 ? -4.939 6.170 51.298 1.00 90.04 10 PHE B CA 1
ATOM 5675 C C . PHE B 2 10 ? -4.304 6.733 52.596 1.00 90.92 10 PHE B C 1
ATOM 5676 O O . PHE B 2 10 ? -3.646 7.799 52.539 1.00 91.29 10 PHE B O 1
#

B-factor: mean 112.88, std 30.26, range [41.78, 310.76]

Secondary structure (DSSP, 8-state):
-EEEEEEEEEETTTEEEEEEEEEETTTTS-SSEEEEEEEE-SSEEEEEEEEEETTSSTTS-EEEEEEEEEEEEGGGGTBS--EEEEEEEEEEEEEEEETTEEEEEEEEEEEEEEE----BHHHHHHHHHTT----SS-S--EEEEEEEEEEEEEEEE--S-SSS--SEEEEEEEEEEEPTT-SS-EEEEEEEEEEEEESSTTSSSEEEEEEEEEEEEESSSPPPPGGG-B---STTSSTEEPTT-SS-B--BPP--PBP-S-B--BSEEEEEEEEEEEPPTTS-GGGTTTEEEEEEEEEEEEE-TT--TTTS-SS--TT-TT--EEEEEEEEEEEETTEEEEEEEEEEEE--TT--EE-EEEEEE--/---SSEEEE-

CATH classification: 2.40.160.50

GO terms:
  GO:0009279 cell outer membrane (C, EXP)
  GO:0005515 protein binding (F, IPI)
  GO:0009279 cell outer membrane (C, IDA)
  GO:0043165 Gram-negative-bacterium-type cell outer membrane assembly (P, IDA)
  GO:1990063 Bam protein complex (C, IDA)
  GO:0051205 protein insertion into membrane (P, IDA)
  GO:0051087 protein-folding chaperone binding (F, IPI)
  GO:0043165 Gram-negative-bacterium-type cell outer membrane assembly (P, IPI)
  GO:0016020 membrane (C, IDA)

Solvent-accessible surface area: 18298 Å² total; per-residue (Å²): 118,4,21,83,38,64,0,60,8,106,1,51,32,4,8,72,9,91,27,41,11,68,71,74,66,87,105,136,73,75,39,69,14,19,5,95,55,21,50,108,22,84,55,54,54,44,45,29,77,22,54,54,32,84,166,92,53,155,136,18,25,27,48,16,20,80,95,26,101,17,35,31,61,0,76,67,5,51,11,6,52,10,4,12,97,8,100,3,59,28,64,47,62,18,77,77,114,75,155,92,28,41,42,69,29,8,96,9,58,26,22,8,17,1,28,90,1,61,3,4,4,16,2,0,48,2,3,94,37,22,49,66,163,27,57,59,50,68,106,119,21,85,17,125,2,52,1,91,8,80,37,97,0,74,26,52,60,105,33,88,88,70,121,20,11,8,57,20,24,92,24,27,63,49,16,43,52,7,62,118,73,11,59,0,36,4,68,42,63,17,60,35,39,18,48,28,81,34,126,43,146,101,60,69,120,2,41,10,20,50,38,79,111,6,82,0,35,20,76,75,75,61,20,9,0,18,26,31,22,8,50,1,3,0,24,77,13,0,20,0,0,46,9,28,2,0,3,4,4,0,0,42,40,68,148,148,39,65,92,22,71,56,1,14,2,3,10,0,3,17,2,40,8,92,6,90,9,21,38,20,81,208,82,47,60,156,104,38,90,28,23,16,4,0,98,2,137,0,53,2,6,5,43,9,47,52,11,56,40,98,122,38,96,78,48,53,56,22,36,54,60,76,43,67,12,54,0,28,18,78,3,75,37,110,54,10,130,128,4,29,32,54,80,3,70,0,106,18,101,88,104,61,122,14,14,75,51,41,66,128,2,66,20,31,8,63,87,79,81,9,29,81,66,54,108,185,114

Organism: Escherichia coli (strain K12) (NCBI:txid83333)

Nearest PDB structures (foldseek):
  7r1v-assembly1_A  TM=1.003E+00  e=5.793E-72  Escherichia coli O157:H7
  6fsu-assembly1_A  TM=9.923E-01  e=4.151E-63  Escherichia coli O157:H7
  8sqa-assembly1_A  TM=8.841E-01  e=4.681E-55  Escherichia coli
  8qp5-assembly1_A  TM=8.524E-01  e=2.949E-55  Escherichia coli
  8qpu-assembly1_A  TM=8.550E-01  e=6.765E-54  Escherichia coli

Sequence (377 aa):
TGSFNFGIGYGTESGVSFQAGVQQDNWLGTGYAVGINGTKNDYQTYAELSVTNPYFTVDGVSLGGRLFYNDFQADDADLSDYTNKSYGTDVTLGFPINEYNSLRAGLGYVHNSLSNMQPQVAMWRYLYSMGEHPSTSDQDNSFKTDDFTFNYGWTYNKLDRGYFPTDGSRVNLTGKVTIPGSDNEYYKVTLDTATYVPIDDDHKWVVLGRTRWGYGDGLGGKEMPFYENFYAGGSSTVRGFQSNTIGPKAVYFPHDLSKSDDAVGGNAMAVASLEFITPTPFISDKYANSVRTSFFWDMGTVWDTNWDSSQYSGYPDYSDPSNIRMSAGIALQWMSPLGPLVFSYAQPFKKYDGDKAEQFQFNIGKTWNSNVHSYRF

Radius of gyration: 21.88 Å; Cα contacts (8 Å, |Δi|>4): 1133; chains: 2; bounding box: 64×31×62 Å

InterPro domains:
  IPR000184 Bacterial surface antigen (D15) [PF01103] (448-810)
  IPR010827 POTRA domain, BamA/TamA-like [PF07244] (92-172)
  IPR010827 POTRA domain, BamA/TamA-like [PF07244] (176-263)
  IPR010827 POTRA domain, BamA/TamA-like [PF07244] (266-344)
  IPR010827 POTRA domain, BamA/TamA-like [PF07244] (348-421)
  IPR023707 Outer membrane protein assembly factor BamA [MF_01430] (2-810)
  IPR023707 Outer membrane protein assembly factor BamA [PIRSF006076] (2-810)
  IPR023707 Outer membrane protein assembly factor BamA [TIGR03303] (24-810)
  IPR034746 POTRA domain [PS51779] (24-91)
  IPR034746 POTRA domain [PS51779] (92-172)
  IPR034746 POTRA domain [PS51779] (175-263)
  IPR034746 POTRA domain [PS51779] (266-344)
  IPR034746 POTRA domain [PS51779] (347-421)
  IPR039910 Surface antigen D15-like [PTHR12815] (247-807)

Foldseek 3Di:
DKDWDWWWKAWLQFGIKIKIKIWDCQPPNPQWIWMKIWMDTQFKTKIKIKTKRQPPDVQRKIKIKIWMWMWGFQVSRLFQGKIKTKTWMKIKIKACPDPFKIKIKIKIKMKIKMWQHFQFDVQVLLCVLLVHDDDLLDSTDMDIWMWMKIKIKMWGHPFPDPPLTQADKIKIKMKMATDPPTSFGKIKIKIKMWGWAQPDPVSQKIKIKIKIWMAMFGDDSHTDRLVPADFAAGPVFAAQFHRRQAAAGTFGVPVVTRGALHHRHERIKMKIKIKIKHHDPPDDSVCSSFKIKIKMKIKMHTAHCPQDCVVVVVDDHRNDRPQIWMKIWMKMWGCDPQGIKIWIAIHTPRDDPSIHTDGIIIMTMDD/DDDPPDDDDD